Protein AF-A0A3A4JL86-F1 (afdb_monomer_lite)

Secondary structure (DSSP, 8-state):
-----PEEEEESTT-SSHHHHHHHHHHHHHHTTTS-EEEEEEE-SHHHHHHHHHHHHHH---TTEEEEEEE-HHHHH-HHHHHHHHHTTEEEEEE--SSSSS-S--S-B--TTS-TTTEEEE---TTSSS--EEEEE-----S---TT-SS-S-SPPPPHHHHHHHHHHHHHTT-SEEEEESS-GGG-TTHHHHHHHHHHTT-SEEEEEE-STT-SSHHHHHHHHHHT--EEEEE---SSHHHHHHHTTTSS-TTHHHHHHHHHHHTT-EEEEEEEE-TTTGGGHHHHHHHHHHHHHHHT--EEEEEEE---TT--HHHHHHHSPPHHHHHHHHHHHHHHHTTSSEEEE-SSSTTPPPGGGGGGGGGG-S---SS----TTEE--GGGTT-TTGGG---EEHHHHHHH-STT----SS-TT-

Sequence (422 aa):
MNSSNETIFINVESARSETELADRIRQALQDAGPSESHLRFDLFSSSGVARLIRALNALRPPSNVRLSALLAAELFADARIRRGLELVGVAELRELRSGGAKAAASCSTPVDGFPEDLISLHNWELGASGASEAVLRITYRCNARCPFCWVGNEKAEPAAETIDAALAALAGLQVKELSFSGGEPMLNPDLARWVARARELGIPRVILQTNGSLLASATRLRALRLAGLDMLLLAVHAAEAESGRRAFGGLLDGETPWNALDTALAEGLAVVANTVFYAENVSQLLPIAARLLETARRHGRDLYWNISSAAPMGATEQAYRSLAPRLEDLRRVLPEAIRLLHDSPVRIRGFESACGLPLCVLGDAIGLLEDLPSHPELGDDFFHPPVCDGCSMRSHCFGLRRRYAELFGADELRPYPENPRG

Foldseek 3Di:
DDPPQDEDEDELVPAPDLVSSLVVVVVQLVVNPPAQHEYEYEEEDPVSLVSVLVSLVVNVRDPSYAAAYEYEQVLVPDPVSVVSCVVSRHPHYHYPDPFRPVPVPPQADADPPADRLQKGFHDDDPDDQARAEMEGEQAQDALFDFLLDPLHNPDDGDDPVRLLVVLLVNLVRVYQEYEYHHHALVVPPCSLVSLLVNVVSPRNAYEYEHCQQVQLDLPVVVSSVVSPHQEYAYEQAALDQVLLCVRRVNRDGNCRSVSNVLSCLLVVHAYEHEYAAWASRLVRLQVVLVSVLVSCVVSVAAHEYEYFYRDNPPDDLVSCVRTGHDLLSLLVRVLNSLVSCQVTSYAYHHCQDPRHDFCQSNPLSSLRHPDFHQQDDQRPQADADPQQVQAPCPRRGNHDGPSCCVNPNDVSGDGHNDDSND

pLDDT: mean 84.17, std 15.88, range [27.88, 98.56]

Structure (mmCIF, N/CA/C/O backbone):
data_AF-A0A3A4JL86-F1
#
_entry.id   AF-A0A3A4JL86-F1
#
loop_
_atom_site.group_PDB
_atom_site.id
_atom_site.type_symbol
_atom_site.label_atom_id
_atom_site.label_alt_id
_atom_site.label_comp_id
_atom_site.label_asym_id
_atom_site.label_entity_id
_atom_site.label_seq_id
_atom_site.pdbx_PDB_ins_code
_atom_site.Cartn_x
_atom_site.Cartn_y
_atom_site.Cartn_z
_atom_site.occupancy
_atom_site.B_iso_or_equiv
_atom_site.auth_seq_id
_atom_site.auth_comp_id
_atom_site.auth_asym_id
_atom_site.auth_atom_id
_atom_site.pdbx_PDB_model_num
ATOM 1 N N . MET A 1 1 ? 25.979 7.061 -38.832 1.00 30.28 1 MET A N 1
ATOM 2 C CA . MET A 1 1 ? 26.091 7.709 -37.510 1.00 30.28 1 MET A CA 1
ATOM 3 C C . MET A 1 1 ? 24.844 8.560 -37.330 1.00 30.28 1 MET A C 1
ATOM 5 O O . MET A 1 1 ? 24.797 9.654 -37.869 1.00 30.28 1 MET A O 1
ATOM 9 N N . ASN A 1 2 ? 23.800 8.012 -36.704 1.00 27.88 2 ASN A N 1
ATOM 10 C CA . ASN A 1 2 ? 22.594 8.769 -36.362 1.00 27.88 2 ASN A CA 1
ATOM 11 C C . ASN A 1 2 ? 22.845 9.425 -35.004 1.00 27.88 2 ASN A C 1
ATOM 13 O O . ASN A 1 2 ? 22.830 8.734 -33.991 1.00 27.88 2 ASN A O 1
ATOM 17 N N . SER A 1 3 ? 23.118 10.728 -34.989 1.00 33.38 3 SER A N 1
ATOM 18 C CA . SER A 1 3 ? 23.018 11.537 -33.776 1.00 33.38 3 SER A CA 1
ATOM 19 C C . SER A 1 3 ? 21.535 11.654 -33.426 1.00 33.38 3 SER A C 1
ATOM 21 O O . SER A 1 3 ? 20.796 12.405 -34.060 1.00 33.38 3 SER A O 1
ATOM 23 N N . SER A 1 4 ? 21.065 10.845 -32.484 1.00 40.25 4 SER A N 1
ATOM 24 C CA . SER A 1 4 ? 19.745 11.011 -31.884 1.00 40.25 4 SER A CA 1
ATOM 25 C C . SER A 1 4 ? 19.703 12.357 -31.155 1.00 40.25 4 SER A C 1
ATOM 27 O O . SER A 1 4 ? 20.476 12.560 -30.225 1.00 40.25 4 SER A O 1
ATOM 29 N N . ASN A 1 5 ? 18.825 13.268 -31.591 1.00 52.12 5 ASN A N 1
ATOM 30 C CA . ASN A 1 5 ? 18.502 14.509 -30.880 1.00 52.12 5 ASN A CA 1
ATOM 31 C C . ASN A 1 5 ? 17.880 14.151 -29.522 1.00 52.12 5 ASN A C 1
ATOM 33 O O . ASN A 1 5 ? 16.680 13.891 -29.427 1.00 52.12 5 ASN A O 1
ATOM 37 N N . GLU A 1 6 ? 18.706 14.069 -28.485 1.00 59.53 6 GLU A N 1
ATOM 38 C CA . GLU A 1 6 ? 18.268 13.773 -27.127 1.00 59.53 6 GLU A CA 1
ATOM 39 C C . GLU A 1 6 ? 17.488 14.977 -26.578 1.00 59.53 6 GLU A C 1
ATOM 41 O O . GLU A 1 6 ? 17.977 16.108 -26.557 1.00 59.53 6 GLU A O 1
ATOM 46 N N . THR A 1 7 ? 16.222 14.752 -26.212 1.00 71.81 7 THR A N 1
ATOM 47 C CA . THR A 1 7 ? 15.375 15.786 -25.606 1.00 71.81 7 THR A CA 1
ATOM 48 C C . THR A 1 7 ? 15.562 15.748 -24.098 1.00 71.81 7 THR A C 1
ATOM 50 O O . THR A 1 7 ? 15.239 14.746 -23.464 1.00 71.81 7 THR A O 1
ATOM 53 N N . ILE A 1 8 ? 16.051 16.839 -23.516 1.00 76.00 8 ILE A N 1
ATOM 54 C CA . ILE A 1 8 ? 16.219 16.967 -22.070 1.00 76.00 8 ILE A CA 1
ATOM 55 C C . ILE A 1 8 ? 14.963 17.613 -21.490 1.00 76.00 8 ILE A C 1
ATOM 57 O O . ILE A 1 8 ? 14.569 18.725 -21.858 1.00 76.00 8 ILE A O 1
ATOM 61 N N . PHE A 1 9 ? 14.328 16.891 -20.574 1.00 76.69 9 PHE A N 1
ATOM 62 C CA . PHE A 1 9 ? 13.088 17.302 -19.930 1.00 76.69 9 PHE A CA 1
ATOM 63 C C . PHE A 1 9 ? 13.374 18.100 -18.662 1.00 76.69 9 PHE A C 1
ATOM 65 O O . PHE A 1 9 ? 14.108 17.653 -17.782 1.00 76.69 9 PHE A O 1
ATOM 72 N N . ILE A 1 10 ? 12.757 19.274 -18.547 1.00 75.69 10 ILE A N 1
ATOM 73 C CA . ILE A 1 10 ? 12.874 20.142 -17.377 1.00 75.69 10 ILE A CA 1
ATOM 74 C C . ILE A 1 10 ? 11.475 20.374 -16.811 1.00 75.69 10 ILE A C 1
ATOM 76 O O . ILE A 1 10 ? 10.679 21.146 -17.348 1.00 75.69 10 ILE A O 1
ATOM 80 N N . ASN A 1 11 ? 11.188 19.713 -15.689 1.00 74.31 11 ASN A N 1
ATOM 81 C CA . ASN A 1 11 ? 9.984 19.979 -14.912 1.00 74.31 11 ASN A CA 1
ATOM 82 C C . ASN A 1 11 ? 10.166 21.291 -14.135 1.00 74.31 11 ASN A C 1
ATOM 84 O O . ASN A 1 11 ? 10.880 21.337 -13.128 1.00 74.31 11 ASN A O 1
ATOM 88 N N . VAL A 1 12 ? 9.504 22.348 -14.607 1.00 73.88 12 VAL A N 1
ATOM 89 C CA . VAL A 1 12 ? 9.606 23.706 -14.057 1.00 73.88 12 VAL A CA 1
ATOM 90 C C . VAL A 1 12 ? 9.043 23.795 -12.639 1.00 73.88 12 VAL A C 1
ATOM 92 O O . VAL A 1 12 ? 9.560 24.554 -11.820 1.00 73.88 12 VAL A O 1
ATOM 95 N N . GLU A 1 13 ? 8.026 22.995 -12.322 1.00 73.31 13 GLU A N 1
ATOM 96 C CA . GLU A 1 13 ? 7.356 23.034 -11.018 1.00 73.31 13 GLU A CA 1
ATOM 97 C C . GLU A 1 13 ? 8.189 22.388 -9.909 1.00 73.31 13 GLU A C 1
ATOM 99 O O . GLU A 1 13 ? 8.092 22.769 -8.746 1.00 73.31 13 GLU A O 1
ATOM 104 N N . SER A 1 14 ? 9.088 21.473 -10.273 1.00 67.62 14 SER A N 1
ATOM 105 C CA . SER A 1 14 ? 9.978 20.803 -9.320 1.00 67.62 14 SER A CA 1
ATOM 106 C C . SER A 1 14 ? 11.138 21.675 -8.806 1.00 67.62 14 SER A C 1
ATOM 108 O O . SER A 1 14 ? 11.922 21.211 -7.973 1.00 67.62 14 SER A O 1
ATOM 110 N N . ALA A 1 15 ? 11.288 22.910 -9.301 1.00 68.12 15 ALA A N 1
ATOM 111 C CA . ALA A 1 15 ? 12.276 23.875 -8.820 1.00 68.12 15 ALA A CA 1
ATOM 112 C C . ALA A 1 15 ? 11.673 24.779 -7.726 1.00 68.12 15 ALA A C 1
ATOM 114 O O . ALA A 1 15 ? 10.654 25.444 -7.929 1.00 68.12 15 ALA A O 1
ATOM 115 N N . ARG A 1 16 ? 12.329 24.848 -6.560 1.00 70.69 16 ARG A N 1
ATOM 116 C CA . ARG A 1 16 ? 11.855 25.587 -5.372 1.00 70.69 16 ARG A CA 1
ATOM 117 C C . ARG A 1 16 ? 12.080 27.093 -5.489 1.00 70.69 16 ARG A C 1
ATOM 119 O O . ARG A 1 16 ? 11.470 27.870 -4.759 1.00 70.69 16 ARG A O 1
ATOM 126 N N . SER A 1 17 ? 12.949 27.520 -6.404 1.00 78.56 17 SER A N 1
ATOM 127 C CA . SER A 1 17 ? 13.246 28.928 -6.671 1.00 78.56 17 SER A CA 1
ATOM 128 C C . SER A 1 17 ? 13.600 29.172 -8.139 1.00 78.56 17 SER A C 1
ATOM 130 O O . SER A 1 17 ? 13.900 28.249 -8.894 1.00 78.56 17 SER A O 1
ATOM 132 N N . GLU A 1 18 ? 13.583 30.441 -8.545 1.00 77.62 18 GLU A N 1
ATOM 133 C CA . GLU A 1 18 ? 14.015 30.865 -9.881 1.00 77.62 18 GLU A CA 1
ATOM 134 C C . GLU A 1 18 ? 15.506 30.601 -10.125 1.00 77.62 18 GLU A C 1
ATOM 136 O O . GLU A 1 18 ? 15.880 30.160 -11.209 1.00 77.62 18 GLU A O 1
ATOM 141 N N . THR A 1 19 ? 16.342 30.799 -9.102 1.00 83.62 19 THR A N 1
ATOM 142 C CA . THR A 1 19 ? 17.778 30.499 -9.154 1.00 83.62 19 THR A CA 1
ATOM 143 C C . THR A 1 19 ? 18.017 29.015 -9.409 1.00 83.62 19 THR A C 1
ATOM 145 O O . THR A 1 19 ? 18.774 28.658 -10.305 1.00 83.62 19 THR A O 1
ATOM 148 N N . GLU A 1 20 ? 17.298 28.147 -8.693 1.00 83.38 20 GLU A N 1
ATOM 149 C CA . GLU A 1 20 ? 17.400 26.697 -8.874 1.00 83.38 20 GLU A CA 1
ATOM 150 C C . GLU A 1 20 ? 16.956 26.260 -10.277 1.00 83.38 20 GLU A C 1
ATOM 152 O O . GLU A 1 20 ? 17.606 25.424 -10.903 1.00 83.38 20 GLU A O 1
ATOM 157 N N . LEU A 1 21 ? 15.876 26.846 -10.806 1.00 86.12 21 LEU A N 1
ATOM 158 C CA . LEU A 1 21 ? 15.439 26.585 -12.178 1.00 86.12 21 LEU A CA 1
ATOM 159 C C . LEU A 1 21 ? 16.511 27.005 -13.193 1.00 86.12 21 LEU A C 1
ATOM 161 O O . LEU A 1 21 ? 16.797 26.261 -14.130 1.00 86.12 21 LEU A O 1
ATOM 165 N N . ALA A 1 22 ? 17.125 28.173 -12.998 1.00 88.81 22 ALA A N 1
ATOM 166 C CA . ALA A 1 22 ? 18.179 28.660 -13.876 1.00 88.81 22 ALA A CA 1
ATOM 167 C C . ALA A 1 22 ? 19.433 27.768 -13.831 1.00 88.81 22 ALA A C 1
ATOM 169 O O . ALA A 1 22 ? 20.036 27.501 -14.872 1.00 88.81 22 ALA A O 1
ATOM 170 N N . ASP A 1 23 ? 19.801 27.264 -12.654 1.00 87.44 23 ASP A N 1
ATOM 171 C CA . ASP A 1 23 ? 20.928 26.344 -12.492 1.00 87.44 23 ASP A CA 1
ATOM 172 C C . ASP A 1 23 ? 20.668 25.005 -13.189 1.00 87.44 23 ASP A C 1
ATOM 174 O O . ASP A 1 23 ? 21.540 24.511 -13.904 1.00 87.44 23 ASP A O 1
ATOM 178 N N . ARG A 1 24 ? 19.448 24.465 -13.085 1.00 87.50 24 ARG A N 1
ATOM 179 C CA . ARG A 1 24 ? 19.043 23.242 -13.800 1.00 87.50 24 ARG A CA 1
ATOM 180 C C . ARG A 1 24 ? 19.081 23.412 -15.315 1.00 87.50 24 ARG A C 1
ATOM 182 O O . ARG A 1 24 ? 19.576 22.532 -16.010 1.00 87.50 24 ARG A O 1
ATOM 189 N N . ILE A 1 25 ? 18.600 24.545 -15.830 1.00 88.31 25 ILE A N 1
ATOM 190 C CA . ILE A 1 25 ? 18.682 24.849 -17.266 1.00 88.31 25 ILE A CA 1
ATOM 191 C C . ILE A 1 25 ? 20.149 24.964 -17.693 1.00 88.31 25 ILE A C 1
ATOM 193 O O . ILE A 1 25 ? 20.524 24.429 -18.730 1.00 88.31 25 ILE A O 1
ATOM 197 N N . ARG A 1 26 ? 21.002 25.617 -16.894 1.00 88.00 26 ARG A N 1
ATOM 198 C CA . ARG A 1 26 ? 22.432 25.745 -17.199 1.00 88.00 26 ARG A CA 1
ATOM 199 C C . ARG A 1 26 ? 23.136 24.390 -17.221 1.00 88.00 26 ARG A C 1
ATOM 201 O O . ARG A 1 26 ? 23.930 24.157 -18.124 1.00 88.00 26 ARG A O 1
ATOM 208 N N . GLN A 1 27 ? 22.820 23.514 -16.271 1.00 84.81 27 GLN A N 1
ATOM 209 C CA . GLN A 1 27 ? 23.356 22.157 -16.235 1.00 84.81 27 GLN A CA 1
ATOM 210 C C . GLN A 1 27 ? 22.902 21.357 -17.461 1.00 84.81 27 GLN A C 1
ATOM 212 O O . GLN A 1 27 ? 23.737 20.812 -18.170 1.00 84.81 27 GLN A O 1
ATOM 217 N N . ALA A 1 28 ? 21.609 21.400 -17.798 1.00 82.38 28 ALA A N 1
ATOM 218 C CA . ALA A 1 28 ? 21.076 20.739 -18.990 1.00 82.38 28 ALA A CA 1
ATOM 219 C C . ALA A 1 28 ? 21.748 21.225 -20.288 1.00 82.38 28 ALA A C 1
ATOM 221 O O . ALA A 1 28 ? 22.032 20.431 -21.178 1.00 82.38 28 ALA A O 1
ATOM 222 N N . LEU A 1 29 ? 22.042 22.524 -20.388 1.00 81.62 29 LEU A N 1
ATOM 223 C CA . LEU A 1 29 ? 22.773 23.100 -21.520 1.00 81.62 29 LEU A CA 1
ATOM 224 C C . LEU A 1 29 ? 24.242 22.651 -21.582 1.00 81.62 29 LEU A C 1
ATOM 226 O O . LEU A 1 29 ? 24.807 22.588 -22.670 1.00 81.62 29 LEU A O 1
ATOM 230 N N . GLN A 1 30 ? 24.872 22.370 -20.439 1.00 81.25 30 GLN A N 1
ATOM 231 C CA . GLN A 1 30 ? 26.244 21.854 -20.377 1.00 81.25 30 GLN A CA 1
ATOM 232 C C . GLN A 1 30 ? 26.299 20.366 -20.734 1.00 81.25 30 GLN A C 1
ATOM 234 O O . GLN A 1 30 ? 27.178 19.956 -21.492 1.00 81.25 30 GLN A O 1
ATOM 239 N N . ASP A 1 31 ? 25.339 19.588 -20.235 1.00 70.31 31 ASP A N 1
ATOM 240 C CA . ASP A 1 31 ? 25.258 18.141 -20.439 1.00 70.31 31 ASP A CA 1
ATOM 241 C C . ASP A 1 31 ? 24.959 17.779 -21.903 1.00 70.31 31 ASP A C 1
ATOM 243 O O . ASP A 1 31 ? 25.446 16.769 -22.405 1.00 70.31 31 ASP A O 1
ATOM 247 N N . ALA A 1 32 ? 24.213 18.629 -22.616 1.00 65.50 32 ALA A N 1
ATOM 248 C CA . ALA A 1 32 ? 23.814 18.388 -24.003 1.00 65.50 32 ALA A CA 1
ATOM 249 C C . ALA A 1 32 ? 24.950 18.549 -25.044 1.00 65.50 32 ALA A C 1
ATOM 251 O O . ALA A 1 32 ? 24.813 18.130 -26.198 1.00 65.50 32 ALA A O 1
ATOM 252 N N . GLY A 1 33 ? 26.095 19.125 -24.652 1.00 61.16 33 GLY A N 1
ATOM 253 C CA . GLY A 1 33 ? 27.244 19.341 -25.538 1.00 61.16 33 GLY A CA 1
ATOM 254 C C . GLY A 1 33 ? 26.987 20.343 -26.689 1.00 61.16 33 GLY A C 1
ATOM 255 O O . GLY A 1 33 ? 25.979 21.043 -26.709 1.00 61.16 33 GLY A O 1
ATOM 256 N N . PRO A 1 34 ? 27.910 20.473 -27.666 1.00 59.25 34 PRO A N 1
ATOM 257 C CA . PRO A 1 34 ? 27.821 21.467 -28.749 1.00 59.25 34 PRO A CA 1
ATOM 258 C C . PRO A 1 34 ? 26.856 21.102 -29.902 1.00 59.25 34 PRO A C 1
ATOM 260 O O . PRO A 1 34 ? 26.706 21.884 -30.843 1.00 59.25 34 PRO A O 1
ATOM 263 N N . SER A 1 35 ? 26.226 19.925 -29.866 1.00 60.53 35 SER A N 1
ATOM 264 C CA . SER A 1 35 ? 25.235 19.442 -30.846 1.00 60.53 35 SER A CA 1
ATOM 265 C C . SER A 1 35 ? 23.850 20.094 -30.674 1.00 60.53 35 SER A C 1
ATOM 267 O O . SER A 1 35 ? 23.565 20.676 -29.628 1.00 60.53 35 SER A O 1
ATOM 269 N N . GLU A 1 36 ? 22.978 20.019 -31.698 1.00 60.31 36 GLU A N 1
ATOM 270 C CA . GLU A 1 36 ? 21.578 20.486 -31.597 1.00 60.31 36 GLU A CA 1
ATOM 271 C C . GLU A 1 36 ? 20.909 19.855 -30.367 1.00 60.31 36 GLU A C 1
ATOM 273 O O . GLU A 1 36 ? 20.664 18.652 -30.320 1.00 60.31 36 GLU A O 1
ATOM 278 N N . SER A 1 37 ? 20.635 20.682 -29.362 1.00 70.12 37 SER A N 1
ATOM 279 C CA . SER A 1 37 ? 20.070 20.254 -28.084 1.00 70.12 37 SER A CA 1
ATOM 280 C C . SER A 1 37 ? 18.604 20.650 -28.035 1.00 70.12 37 SER A C 1
ATOM 282 O O . SER A 1 37 ? 18.256 21.764 -28.433 1.00 70.12 37 SER A O 1
ATOM 284 N N . HIS A 1 38 ? 17.732 19.773 -27.544 1.00 84.06 38 HIS A N 1
ATOM 285 C CA . HIS A 1 38 ? 16.306 20.072 -27.419 1.00 84.06 38 HIS A CA 1
ATOM 286 C C . HIS A 1 38 ? 15.911 20.078 -25.945 1.00 84.06 38 HIS A C 1
ATOM 288 O O . HIS A 1 38 ? 15.937 19.043 -25.290 1.00 84.06 38 HIS A O 1
ATOM 294 N N . LEU A 1 39 ? 15.536 21.244 -25.416 1.00 86.44 39 LEU A N 1
ATOM 295 C CA . LEU A 1 39 ? 14.958 21.361 -24.080 1.00 86.44 39 LEU A CA 1
ATOM 296 C C . LEU A 1 39 ? 13.430 21.387 -24.173 1.00 86.44 39 LEU A C 1
ATOM 298 O O . LEU A 1 39 ? 12.849 22.192 -24.915 1.00 86.44 39 LEU A O 1
ATOM 302 N N . ARG A 1 40 ? 12.769 20.528 -23.395 1.00 89.31 40 ARG A N 1
ATOM 303 C CA . ARG A 1 40 ? 11.315 20.563 -23.209 1.00 89.31 40 ARG A CA 1
ATOM 304 C C . ARG A 1 40 ? 10.975 20.978 -21.785 1.00 89.31 40 ARG A C 1
ATOM 306 O O . ARG A 1 40 ? 11.444 20.361 -20.833 1.00 89.31 40 ARG A O 1
ATOM 313 N N . PHE A 1 41 ? 10.122 21.987 -21.659 1.00 86.56 41 PHE A N 1
ATOM 314 C CA . PHE A 1 41 ? 9.610 22.480 -20.387 1.00 86.56 41 PHE A CA 1
ATOM 315 C C . PHE A 1 41 ? 8.176 22.025 -20.164 1.00 86.56 41 PHE A C 1
ATOM 317 O O . PHE A 1 41 ? 7.306 22.282 -20.998 1.00 86.56 41 PHE A O 1
ATOM 324 N N . ASP A 1 42 ? 7.924 21.417 -19.015 1.00 80.75 42 ASP A N 1
ATOM 325 C CA . ASP A 1 42 ? 6.573 21.040 -18.614 1.00 80.75 42 ASP A CA 1
ATOM 326 C C . ASP A 1 42 ? 6.019 22.116 -17.669 1.00 80.75 42 ASP A C 1
ATOM 328 O O . ASP A 1 42 ? 6.648 22.452 -16.660 1.00 80.75 42 ASP A O 1
ATOM 332 N N . LEU A 1 43 ? 4.883 22.712 -18.049 1.00 75.62 43 LEU A N 1
ATOM 333 C CA . LEU A 1 43 ? 4.291 23.885 -17.405 1.00 75.62 43 LEU A CA 1
ATOM 334 C C . LEU A 1 43 ? 2.856 23.587 -16.967 1.00 75.62 43 LEU A C 1
ATOM 336 O O . LEU A 1 43 ? 1.972 23.369 -17.803 1.00 75.62 43 LEU A O 1
ATOM 340 N N . PHE A 1 44 ? 2.624 23.637 -15.655 1.00 73.38 44 PHE A N 1
ATOM 341 C CA . PHE A 1 44 ? 1.330 23.305 -15.049 1.00 73.38 44 PHE A CA 1
ATOM 342 C C . PHE A 1 44 ? 0.704 24.472 -14.289 1.00 73.38 44 PHE A C 1
ATOM 344 O O . PHE A 1 44 ? -0.498 24.462 -14.046 1.00 73.38 44 PHE A O 1
ATOM 351 N N . SER A 1 45 ? 1.478 25.519 -13.991 1.00 74.62 45 SER A N 1
ATOM 352 C CA . SER A 1 45 ? 0.986 26.728 -13.335 1.00 74.62 45 SER A CA 1
ATOM 353 C C . SER A 1 45 ? 1.457 28.021 -14.014 1.00 74.62 45 SER A C 1
ATOM 355 O O . SER A 1 45 ? 2.557 28.110 -14.565 1.00 74.62 45 SER A O 1
ATOM 357 N N . SER A 1 46 ? 0.658 29.086 -13.901 1.00 71.00 46 SER A N 1
ATOM 358 C CA . SER A 1 46 ? 1.030 30.435 -14.360 1.00 71.00 46 SER A CA 1
ATOM 359 C C . SER A 1 46 ? 2.280 30.980 -13.651 1.00 71.00 46 SER A C 1
ATOM 361 O O . SER A 1 46 ? 3.040 31.759 -14.232 1.00 71.00 46 SER A O 1
ATOM 363 N N . SER A 1 47 ? 2.524 30.568 -12.402 1.00 76.81 47 SER A N 1
ATOM 364 C CA . SER A 1 47 ? 3.735 30.930 -11.656 1.00 76.81 47 SER A CA 1
ATOM 365 C C . SER A 1 47 ? 4.970 30.199 -12.197 1.00 76.81 47 SER A C 1
ATOM 367 O O . SER A 1 47 ? 6.030 30.816 -12.324 1.00 76.81 47 SER A O 1
ATOM 369 N N . GLY A 1 48 ? 4.835 28.929 -12.592 1.00 78.06 48 GLY A N 1
ATOM 370 C CA . GLY A 1 48 ? 5.826 28.166 -13.351 1.00 78.06 48 GLY A CA 1
ATOM 371 C C . GLY A 1 48 ? 6.197 28.854 -14.663 1.00 78.06 48 GLY A C 1
ATOM 372 O O . GLY A 1 48 ? 7.375 29.126 -14.895 1.00 78.06 48 GLY A O 1
ATOM 373 N N . VAL A 1 49 ? 5.199 29.257 -15.460 1.00 84.31 49 VAL A N 1
ATOM 374 C CA . VAL A 1 49 ? 5.415 30.029 -16.701 1.00 84.31 49 VAL A CA 1
ATOM 375 C C . VAL A 1 49 ? 6.230 31.294 -16.427 1.00 84.31 49 VAL A C 1
ATOM 377 O O . VAL A 1 49 ? 7.231 31.552 -17.096 1.00 84.31 49 VAL A O 1
ATOM 380 N N . ALA A 1 50 ? 5.833 32.082 -15.426 1.00 82.56 50 ALA A N 1
ATOM 381 C CA . ALA A 1 50 ? 6.507 33.336 -15.107 1.00 82.56 50 ALA A CA 1
ATOM 382 C C . ALA A 1 50 ? 7.965 33.119 -14.661 1.00 82.56 50 ALA A C 1
ATOM 384 O O . ALA A 1 50 ? 8.843 33.892 -15.046 1.00 82.56 50 ALA A O 1
ATOM 385 N N . ARG A 1 51 ? 8.234 32.064 -13.879 1.00 89.12 51 ARG A N 1
ATOM 386 C CA . ARG A 1 51 ? 9.597 31.676 -13.477 1.00 89.12 51 ARG A CA 1
ATOM 387 C C . ARG A 1 51 ? 10.438 31.253 -14.675 1.00 89.12 51 ARG A C 1
ATOM 389 O O . ARG A 1 51 ? 11.558 31.735 -14.811 1.00 89.12 51 ARG A O 1
ATOM 396 N N . LEU A 1 52 ? 9.896 30.416 -15.559 1.00 91.69 52 LEU A N 1
ATOM 397 C CA . LEU A 1 52 ? 10.598 29.979 -16.765 1.00 91.69 52 LEU A CA 1
ATOM 398 C C . LEU A 1 52 ? 10.956 31.165 -17.666 1.00 91.69 52 LEU A C 1
ATOM 400 O O . LEU A 1 52 ? 12.100 31.281 -18.092 1.00 91.69 52 LEU A O 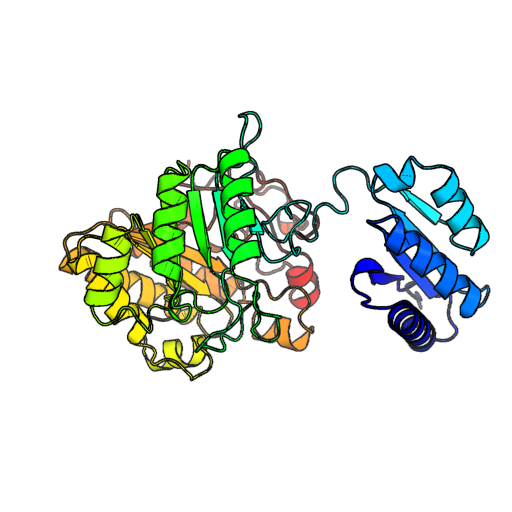1
ATOM 404 N N . ILE A 1 53 ? 10.009 32.075 -17.909 1.00 91.31 53 ILE A N 1
ATOM 405 C CA . ILE A 1 53 ? 10.241 33.281 -18.716 1.00 91.31 53 ILE A CA 1
ATOM 406 C C . ILE A 1 53 ? 11.391 34.111 -18.139 1.00 91.31 53 ILE A C 1
ATOM 408 O O . ILE A 1 53 ? 12.253 34.574 -18.888 1.00 91.31 53 ILE A O 1
ATOM 412 N N . ARG A 1 54 ? 11.440 34.306 -16.817 1.00 89.88 54 ARG A N 1
ATOM 413 C CA . ARG A 1 54 ? 12.533 35.062 -16.189 1.00 89.88 54 ARG A CA 1
ATOM 414 C C . ARG A 1 54 ? 13.867 34.319 -16.261 1.00 89.88 54 ARG A C 1
ATOM 416 O O . ARG A 1 54 ? 14.864 34.928 -16.644 1.00 89.88 54 ARG A O 1
ATOM 423 N N . ALA A 1 55 ? 13.870 33.009 -16.016 1.00 90.00 55 ALA A N 1
ATOM 424 C CA . ALA A 1 55 ? 15.067 32.178 -16.126 1.00 90.00 55 ALA A CA 1
ATOM 425 C C . ALA A 1 55 ? 15.647 32.178 -17.554 1.00 90.00 55 ALA A C 1
ATOM 427 O O . ALA A 1 55 ? 16.846 32.387 -17.730 1.00 90.00 55 ALA A O 1
ATOM 428 N N . LEU A 1 56 ? 14.812 32.023 -18.587 1.00 91.69 56 LEU A N 1
ATOM 429 C CA . LEU A 1 56 ? 15.249 32.050 -19.988 1.00 91.69 56 LEU A CA 1
ATOM 430 C C . LEU A 1 56 ? 15.765 33.431 -20.409 1.00 91.69 56 LEU A C 1
ATOM 432 O O . LEU A 1 56 ? 16.792 33.519 -21.082 1.00 91.69 56 LEU A O 1
ATOM 436 N N . ASN A 1 57 ? 15.120 34.512 -19.962 1.00 90.62 57 ASN A N 1
ATOM 437 C CA . ASN A 1 57 ? 15.601 35.875 -20.208 1.00 90.62 57 ASN A CA 1
ATOM 438 C C . ASN A 1 57 ? 16.966 36.151 -19.562 1.00 90.62 57 ASN A C 1
ATOM 440 O O . ASN A 1 57 ? 17.785 36.871 -20.142 1.00 90.62 57 ASN A O 1
ATOM 444 N N . ALA A 1 58 ? 17.200 35.596 -18.371 1.00 87.06 58 ALA A N 1
ATOM 445 C CA . ALA A 1 58 ? 18.465 35.729 -17.659 1.00 87.06 58 ALA A CA 1
ATOM 446 C C . ALA A 1 58 ? 19.580 34.897 -18.310 1.00 87.06 58 ALA A C 1
ATOM 448 O O . ALA A 1 58 ? 20.701 35.380 -18.458 1.00 87.06 58 ALA A O 1
ATOM 449 N N . LEU A 1 59 ? 19.276 33.661 -18.713 1.00 88.31 59 LEU A N 1
ATOM 450 C CA . LEU A 1 59 ? 20.261 32.720 -19.249 1.00 88.31 59 LEU A CA 1
ATOM 451 C C . LEU A 1 59 ? 20.598 32.949 -20.721 1.00 88.31 59 LEU A C 1
ATOM 453 O O . LEU A 1 59 ? 21.732 32.693 -21.110 1.00 88.31 59 LEU A O 1
ATOM 457 N N . ARG A 1 60 ? 19.626 33.404 -21.522 1.00 87.94 60 ARG A N 1
ATOM 458 C CA . ARG A 1 60 ? 19.726 33.566 -22.983 1.00 87.94 60 ARG A CA 1
ATOM 459 C C . ARG A 1 60 ? 20.362 32.343 -23.665 1.00 87.94 60 ARG A C 1
ATOM 461 O O . ARG A 1 60 ? 21.504 32.431 -24.120 1.00 87.94 60 ARG A O 1
ATOM 468 N N . PRO A 1 61 ? 19.646 31.202 -23.726 1.00 84.31 61 PRO A N 1
ATOM 469 C CA . PRO A 1 61 ? 20.165 29.990 -24.350 1.00 84.31 61 PRO A CA 1
ATOM 470 C C . PRO A 1 61 ? 20.667 30.250 -25.779 1.00 84.31 61 PRO A C 1
ATOM 472 O O . PRO A 1 61 ? 20.072 31.060 -26.498 1.00 84.31 61 PRO A O 1
ATOM 475 N N . PRO A 1 62 ? 21.756 29.591 -26.207 1.00 83.19 62 PRO A N 1
ATOM 476 C CA . PRO A 1 62 ? 22.308 29.808 -27.534 1.00 83.19 62 PRO A CA 1
ATOM 477 C C . PRO A 1 62 ? 21.346 29.310 -28.624 1.00 83.19 62 PRO A C 1
ATOM 479 O O . PRO A 1 62 ? 20.579 28.371 -28.434 1.00 83.19 62 PRO A O 1
ATOM 482 N N . SER A 1 63 ? 21.385 29.952 -29.793 1.00 80.94 63 SER A N 1
ATOM 483 C CA . SER A 1 63 ? 20.402 29.767 -30.878 1.00 80.94 63 SER A CA 1
ATOM 484 C C . SER A 1 63 ? 20.340 28.358 -31.486 1.00 80.94 63 SER A C 1
ATOM 486 O O . SER A 1 63 ? 19.400 28.046 -32.207 1.00 80.94 63 SER A O 1
ATOM 488 N N . ASN A 1 64 ? 21.343 27.517 -31.227 1.00 81.00 64 ASN A N 1
ATOM 489 C CA . ASN A 1 64 ? 21.380 26.110 -31.636 1.00 81.00 64 ASN A CA 1
ATOM 490 C C . ASN A 1 64 ? 20.593 25.184 -30.687 1.00 81.00 64 ASN A C 1
ATOM 492 O O . ASN A 1 64 ? 20.523 23.981 -30.936 1.00 81.00 64 ASN A O 1
ATOM 496 N N . VAL A 1 65 ? 20.012 25.723 -29.610 1.00 84.31 65 VAL A N 1
ATOM 497 C CA . VAL A 1 65 ? 19.168 24.988 -28.665 1.00 84.31 65 VAL A CA 1
ATOM 498 C C . VAL A 1 65 ? 17.705 25.203 -29.030 1.00 84.31 65 VAL A C 1
ATOM 500 O O . VAL A 1 65 ? 17.203 26.327 -29.009 1.00 84.31 65 VAL A O 1
ATOM 503 N N . ARG A 1 66 ? 16.993 24.118 -29.333 1.00 89.00 66 ARG A N 1
ATOM 504 C CA . ARG A 1 66 ? 15.544 24.159 -29.544 1.00 89.00 66 ARG A CA 1
ATOM 505 C C . ARG A 1 66 ? 14.834 24.132 -28.202 1.00 89.00 66 ARG A C 1
ATOM 507 O O . ARG A 1 66 ? 15.097 23.264 -27.373 1.00 89.00 66 ARG A O 1
ATOM 514 N N . LEU A 1 67 ? 13.912 25.067 -28.004 1.00 91.06 67 LEU A N 1
ATOM 515 C CA . LEU A 1 67 ? 13.096 25.159 -26.800 1.00 91.06 67 LEU A CA 1
ATOM 516 C C . LEU A 1 67 ? 11.643 24.839 -27.147 1.00 91.06 67 LEU A C 1
ATOM 518 O O . LEU A 1 67 ? 11.070 25.404 -28.081 1.00 91.06 67 LEU A O 1
ATOM 522 N N . SER A 1 68 ? 11.039 23.954 -26.366 1.00 90.69 68 SER A N 1
ATOM 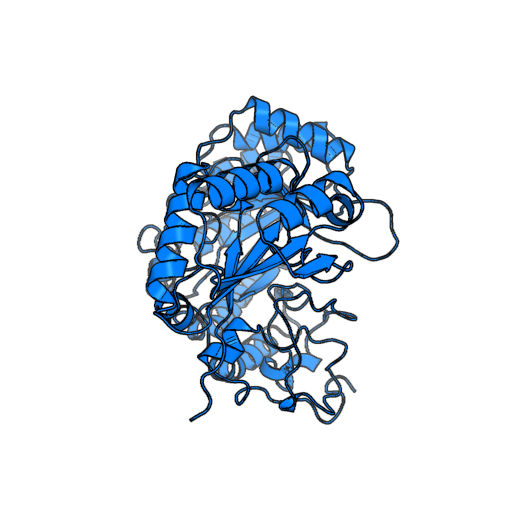523 C CA . SER A 1 68 ? 9.628 23.590 -26.488 1.00 90.69 68 SER A CA 1
ATOM 524 C C . SER A 1 68 ? 8.954 23.587 -25.125 1.00 90.69 68 SER A C 1
ATOM 526 O O . SER A 1 68 ? 9.616 23.359 -24.113 1.00 90.69 68 SER A O 1
ATOM 528 N N . ALA A 1 69 ? 7.648 23.831 -25.089 1.00 85.94 69 ALA A N 1
ATOM 529 C CA . ALA A 1 69 ? 6.865 23.737 -23.870 1.00 85.94 69 ALA A CA 1
ATOM 530 C C . ALA A 1 69 ? 5.594 22.916 -24.070 1.00 85.94 69 ALA A C 1
ATOM 532 O O . ALA A 1 69 ? 4.888 23.039 -25.075 1.00 85.94 69 ALA A O 1
ATOM 533 N N . LEU A 1 70 ? 5.305 22.100 -23.064 1.00 82.62 70 LEU A N 1
ATOM 534 C CA . LEU A 1 70 ? 4.067 21.361 -22.916 1.00 82.62 70 LEU A CA 1
ATOM 535 C C . LEU A 1 70 ? 3.236 22.047 -21.824 1.00 82.62 70 LEU A C 1
ATOM 537 O O . LEU A 1 70 ? 3.687 22.163 -20.685 1.00 82.62 70 LEU A O 1
ATOM 541 N N . LEU A 1 71 ? 2.053 22.547 -22.185 1.00 76.44 71 LEU A N 1
ATOM 542 C CA . LEU A 1 71 ? 1.233 23.397 -21.317 1.00 76.44 71 LEU A CA 1
ATOM 543 C C . LEU A 1 71 ? -0.065 22.713 -20.921 1.00 76.44 71 LEU A C 1
ATOM 545 O O . LEU A 1 71 ? -0.800 22.271 -21.804 1.00 76.44 71 LEU A O 1
ATOM 549 N N . ALA A 1 72 ? -0.406 22.742 -19.631 1.00 70.50 72 ALA A N 1
ATOM 550 C CA . ALA A 1 72 ? -1.759 22.426 -19.171 1.00 70.50 72 ALA A CA 1
ATOM 551 C C . ALA A 1 72 ? -2.825 23.183 -19.990 1.00 70.50 72 ALA A C 1
ATOM 553 O O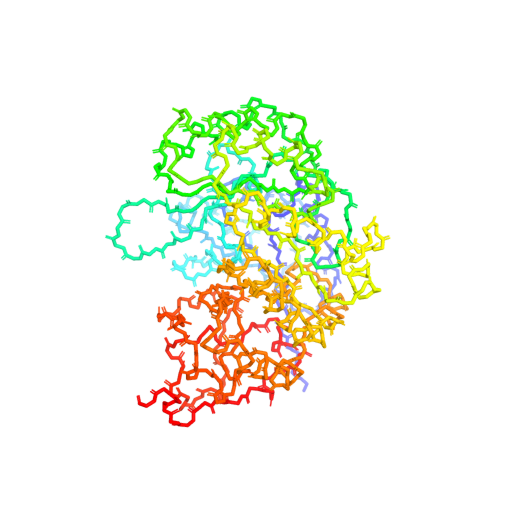 . ALA A 1 72 ? -2.599 24.326 -20.394 1.00 70.50 72 ALA A O 1
ATOM 554 N N . ALA A 1 73 ? -3.987 22.560 -20.219 1.00 73.31 73 ALA A N 1
ATOM 555 C CA . ALA A 1 73 ? -5.030 23.080 -21.112 1.00 73.31 73 ALA A CA 1
ATOM 556 C C . ALA A 1 73 ? -5.429 24.538 -20.804 1.00 73.31 73 ALA A C 1
ATOM 558 O O . ALA A 1 73 ? -5.562 25.354 -21.714 1.00 73.31 73 ALA A O 1
ATOM 559 N N . GLU A 1 74 ? -5.528 24.898 -19.521 1.00 71.88 74 GLU A N 1
ATOM 560 C CA . GLU A 1 74 ? -5.856 26.260 -19.076 1.00 71.88 74 GLU A CA 1
ATOM 561 C C . GLU A 1 74 ? -4.772 27.285 -19.448 1.00 71.88 74 GLU A C 1
ATOM 563 O O . GLU A 1 74 ? -5.076 28.387 -19.905 1.00 71.88 74 GLU A O 1
ATOM 568 N N . LEU A 1 75 ? -3.496 26.907 -19.320 1.00 76.94 75 LEU A N 1
ATOM 569 C CA . LEU A 1 75 ? -2.363 27.751 -19.708 1.00 76.94 75 LEU A CA 1
ATOM 570 C C . LEU A 1 75 ? -2.235 27.851 -21.228 1.00 76.94 75 LEU A C 1
ATOM 572 O O . LEU A 1 75 ? -1.892 28.909 -21.754 1.00 76.94 75 LEU A O 1
ATOM 576 N N . PHE A 1 76 ? -2.518 26.755 -21.938 1.00 83.44 76 PHE A N 1
ATOM 577 C CA . PHE A 1 76 ? -2.520 26.731 -23.396 1.00 83.44 76 PHE A CA 1
ATOM 578 C C . PHE A 1 76 ? -3.633 27.618 -23.971 1.00 83.44 76 PHE A C 1
ATOM 580 O O . PHE A 1 76 ? -3.419 28.316 -24.965 1.00 83.44 76 PHE A O 1
ATOM 587 N N . ALA A 1 77 ? -4.801 27.663 -23.328 1.00 76.19 77 ALA A N 1
ATOM 588 C CA . ALA A 1 77 ? -5.896 28.543 -23.720 1.00 76.19 77 ALA A CA 1
ATOM 589 C C . ALA A 1 77 ? -5.560 30.042 -23.538 1.00 76.19 77 ALA A C 1
ATOM 591 O O . ALA A 1 77 ? -6.045 30.871 -24.315 1.00 76.19 77 ALA A O 1
ATOM 592 N N . ASP A 1 78 ? -4.686 30.415 -22.591 1.00 81.31 78 ASP A N 1
ATOM 593 C CA . ASP A 1 78 ? -4.297 31.814 -22.355 1.00 81.31 78 ASP A CA 1
ATOM 594 C C . ASP A 1 78 ? -3.301 32.330 -23.417 1.00 81.31 78 ASP A C 1
ATOM 596 O O . ASP A 1 78 ? -2.108 32.011 -23.444 1.00 81.31 78 ASP A O 1
ATOM 600 N N . ALA A 1 79 ? -3.789 33.203 -24.303 1.00 81.88 79 ALA A N 1
ATOM 601 C CA . ALA A 1 79 ? -2.994 33.806 -25.373 1.00 81.88 79 ALA A CA 1
ATOM 602 C C . ALA A 1 79 ? -1.813 34.662 -24.870 1.00 81.88 79 ALA A C 1
ATOM 604 O O . ALA A 1 79 ? -0.819 34.810 -25.582 1.00 81.88 79 ALA A O 1
ATOM 605 N N . ARG A 1 80 ? -1.890 35.225 -23.655 1.00 84.50 80 ARG A N 1
ATOM 606 C CA . ARG A 1 80 ? -0.802 36.027 -23.070 1.00 84.50 80 ARG A CA 1
ATOM 607 C C . ARG A 1 80 ? 0.358 35.135 -22.647 1.00 84.50 80 ARG A C 1
ATOM 609 O O . ARG A 1 80 ? 1.507 35.508 -22.862 1.00 84.50 80 ARG A O 1
ATOM 616 N N . ILE A 1 81 ? 0.053 33.960 -22.094 1.00 87.12 81 ILE A N 1
ATOM 617 C CA . ILE A 1 81 ? 1.047 32.955 -21.699 1.00 87.12 81 ILE A CA 1
ATOM 618 C C . ILE A 1 81 ? 1.792 32.435 -22.925 1.00 87.12 81 ILE A C 1
ATOM 620 O O . ILE A 1 81 ? 3.022 32.479 -22.952 1.00 87.12 81 ILE A O 1
ATOM 624 N N . ARG A 1 82 ? 1.059 32.024 -23.967 1.00 88.56 82 ARG A N 1
ATOM 625 C CA . ARG A 1 82 ? 1.666 31.536 -25.215 1.00 88.56 82 ARG A CA 1
ATOM 626 C C . ARG A 1 82 ? 2.583 32.579 -25.847 1.00 88.56 82 ARG A C 1
ATOM 628 O O . ARG A 1 82 ? 3.752 32.300 -26.092 1.00 88.56 82 ARG A O 1
ATOM 635 N N . ARG A 1 83 ? 2.096 33.817 -25.978 1.00 86.62 83 ARG A N 1
ATOM 636 C CA . ARG A 1 83 ? 2.897 34.933 -26.493 1.00 86.62 83 ARG A CA 1
ATOM 637 C C . ARG A 1 83 ? 4.137 35.208 -25.636 1.00 86.62 83 ARG A C 1
ATOM 639 O O . ARG A 1 83 ? 5.192 35.522 -26.174 1.00 86.62 83 ARG A O 1
ATOM 646 N N . GLY A 1 84 ? 4.027 35.109 -24.311 1.00 89.25 84 GLY A N 1
ATOM 647 C CA . GLY A 1 84 ? 5.155 35.301 -23.397 1.00 89.25 84 GLY A CA 1
ATOM 648 C C . GLY A 1 84 ? 6.264 34.263 -23.586 1.00 89.25 84 GLY A C 1
ATOM 649 O O . GLY A 1 84 ? 7.438 34.622 -23.561 1.00 89.25 84 GLY A O 1
ATOM 650 N N . LEU A 1 85 ? 5.895 33.001 -23.815 1.00 91.56 85 LEU A N 1
ATOM 651 C CA . LEU A 1 85 ? 6.836 31.904 -24.058 1.00 91.56 85 LEU A CA 1
ATOM 652 C C . LEU A 1 85 ? 7.511 32.007 -25.433 1.00 91.56 85 LEU A C 1
ATOM 654 O O . LEU A 1 85 ? 8.725 31.834 -25.535 1.00 91.56 85 LEU A O 1
ATOM 658 N N . GLU A 1 86 ? 6.756 32.371 -26.470 1.00 89.94 86 GLU A N 1
ATOM 659 C CA . GLU A 1 86 ? 7.302 32.624 -27.811 1.00 89.94 86 GLU A CA 1
ATOM 660 C C . GLU A 1 86 ? 8.347 33.752 -27.793 1.00 89.94 86 GLU A C 1
ATOM 662 O O . GLU A 1 86 ? 9.409 33.632 -28.405 1.00 89.94 86 GLU A O 1
ATOM 667 N N . LEU A 1 87 ? 8.095 34.828 -27.034 1.00 90.00 87 LEU A N 1
ATOM 668 C CA . LEU A 1 87 ? 9.018 35.965 -26.905 1.00 90.00 87 LEU A CA 1
ATOM 669 C C . LEU A 1 87 ? 10.359 35.604 -26.252 1.00 90.00 87 LEU A C 1
ATOM 671 O O . LEU A 1 87 ? 11.348 36.292 -26.500 1.00 90.00 87 LEU A O 1
ATOM 675 N N . VAL A 1 88 ? 10.409 34.545 -25.438 1.00 90.44 88 VAL A N 1
ATOM 676 C CA . VAL A 1 88 ? 11.652 34.043 -24.823 1.00 90.44 88 VAL A CA 1
ATOM 677 C C . VAL A 1 88 ? 12.263 32.862 -25.582 1.00 90.44 88 VAL A C 1
ATOM 679 O O . VAL A 1 88 ? 13.146 32.183 -25.062 1.00 90.44 88 VAL A O 1
ATOM 682 N N . GLY A 1 89 ? 11.822 32.627 -26.821 1.00 87.19 89 GLY A N 1
ATOM 683 C CA . GLY A 1 89 ? 12.425 31.653 -27.730 1.00 87.19 89 GLY A CA 1
ATOM 684 C C . GLY A 1 89 ? 11.862 30.235 -27.635 1.00 87.19 89 GLY A C 1
ATOM 685 O O . GLY A 1 89 ? 12.427 29.332 -28.248 1.00 87.19 89 GLY A O 1
ATOM 686 N N . VAL A 1 90 ? 10.760 30.011 -26.908 1.00 90.62 90 VAL A N 1
ATOM 687 C CA . VAL A 1 90 ? 10.055 28.719 -26.915 1.00 90.62 90 VAL A CA 1
ATOM 688 C C . VAL A 1 90 ? 9.227 28.614 -28.195 1.00 90.62 90 VAL A C 1
ATOM 690 O O . VAL A 1 90 ? 8.139 29.175 -28.291 1.00 90.62 90 VAL A O 1
ATOM 693 N N . ALA A 1 91 ? 9.768 27.917 -29.192 1.00 82.25 91 ALA A N 1
ATOM 694 C CA . ALA A 1 91 ? 9.227 27.892 -30.551 1.00 82.25 91 ALA A CA 1
ATOM 695 C C . ALA A 1 91 ? 8.133 26.832 -30.763 1.00 82.25 91 ALA A C 1
ATOM 697 O O . ALA A 1 91 ? 7.285 26.986 -31.638 1.00 82.25 91 ALA A O 1
ATOM 698 N N . GLU A 1 92 ? 8.136 25.758 -29.969 1.00 88.69 92 GLU A N 1
ATOM 699 C CA . GLU A 1 92 ? 7.122 24.703 -30.042 1.00 88.69 92 GLU A CA 1
ATOM 700 C C . GLU A 1 92 ? 6.272 24.683 -28.772 1.00 88.69 92 GLU A C 1
ATOM 702 O O . GLU A 1 92 ? 6.722 24.227 -27.722 1.00 88.69 92 GLU A O 1
ATOM 707 N N . LEU A 1 93 ? 5.025 25.143 -28.877 1.00 87.06 93 LEU A N 1
ATOM 708 C CA . LEU A 1 93 ? 4.037 25.063 -27.803 1.00 87.06 93 LEU A CA 1
ATOM 709 C C . LEU A 1 93 ? 3.043 23.950 -28.116 1.00 87.06 93 LEU A C 1
ATOM 711 O O . LEU A 1 93 ? 2.386 23.967 -29.159 1.00 87.06 93 LEU A O 1
ATOM 715 N N . ARG A 1 94 ? 2.908 22.988 -27.208 1.00 81.75 94 ARG A N 1
ATOM 716 C CA . ARG A 1 94 ? 1.917 21.919 -27.328 1.00 81.75 94 ARG A CA 1
ATOM 717 C C . ARG A 1 94 ? 0.934 22.003 -26.181 1.00 81.75 94 ARG A C 1
ATOM 719 O O . ARG A 1 94 ? 1.322 22.144 -25.022 1.00 81.75 94 ARG A O 1
ATOM 726 N N . GLU A 1 95 ? -0.341 21.898 -26.529 1.00 73.00 95 GLU A N 1
ATOM 727 C CA . GLU A 1 95 ? -1.373 21.664 -25.538 1.00 73.00 95 GLU A CA 1
ATOM 728 C C . GLU A 1 95 ? -1.182 20.275 -24.969 1.00 73.00 95 GLU A C 1
ATOM 730 O O . GLU A 1 95 ? -1.059 19.279 -25.693 1.00 73.00 95 GLU A O 1
ATOM 735 N N . LEU A 1 96 ? -1.245 20.222 -23.658 1.00 60.28 96 LEU A N 1
ATOM 736 C CA . LEU A 1 96 ? -1.533 19.016 -22.947 1.00 60.28 96 LEU A CA 1
ATOM 737 C C . LEU A 1 96 ? -2.979 18.590 -23.203 1.00 60.28 96 LEU A C 1
ATO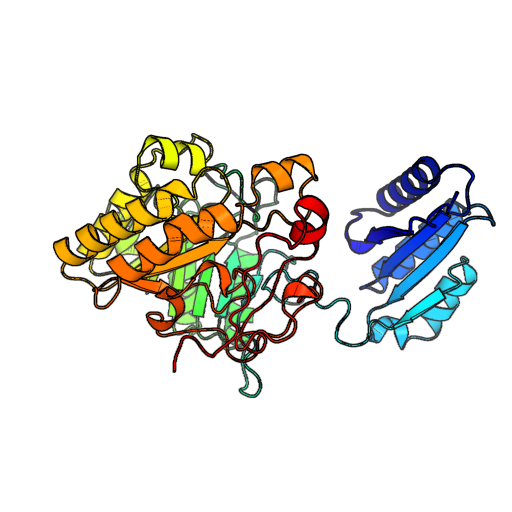M 739 O O . LEU A 1 96 ? -3.877 18.870 -22.409 1.00 60.28 96 LEU A O 1
ATOM 743 N N . ARG A 1 97 ? -3.216 17.907 -24.327 1.00 46.62 97 ARG A N 1
ATOM 744 C CA . ARG A 1 97 ? -4.488 17.208 -24.548 1.00 46.62 97 ARG A CA 1
ATOM 745 C C . ARG A 1 97 ? -4.713 16.297 -23.349 1.00 46.62 97 ARG A C 1
ATOM 747 O O . ARG A 1 97 ? -3.742 15.710 -22.883 1.00 46.62 97 ARG A O 1
ATOM 754 N N . SER A 1 98 ? -5.943 16.246 -22.837 1.00 39.56 98 SER A N 1
ATOM 755 C CA . SER A 1 98 ? -6.390 15.599 -21.589 1.00 39.56 98 SER A CA 1
ATOM 756 C C . SER A 1 98 ? -6.080 14.091 -21.501 1.00 39.56 98 SER A C 1
ATOM 758 O O . SER A 1 98 ? -6.968 13.253 -21.437 1.00 39.56 98 SER A O 1
ATOM 760 N N . GLY A 1 99 ? -4.793 13.775 -21.512 1.00 37.16 99 GLY A N 1
ATOM 761 C CA . GLY A 1 99 ? -4.169 12.469 -21.673 1.00 37.16 99 GLY A CA 1
ATOM 762 C C . GLY A 1 99 ? -2.653 12.605 -21.884 1.00 37.16 99 GLY A C 1
ATOM 763 O O . GLY A 1 99 ? -2.098 11.842 -22.658 1.00 37.16 99 GLY A O 1
ATOM 764 N N . GLY A 1 100 ? -2.006 13.628 -21.298 1.00 28.28 100 GLY A N 1
ATOM 765 C CA . GLY A 1 100 ? -0.555 13.832 -21.451 1.00 28.28 100 GLY A CA 1
ATOM 766 C C . GLY A 1 100 ? 0.189 14.565 -20.321 1.00 28.28 100 GLY A C 1
ATOM 767 O O . GLY A 1 100 ? 1.403 14.714 -20.408 1.00 28.28 100 GLY A O 1
ATOM 768 N N . ALA A 1 101 ? -0.504 15.096 -19.303 1.00 28.00 101 ALA A N 1
ATOM 769 C CA . ALA A 1 101 ? 0.057 15.387 -17.967 1.00 28.00 101 ALA A CA 1
ATOM 770 C C . ALA A 1 101 ? -1.070 15.581 -16.945 1.00 28.00 101 ALA A C 1
ATOM 772 O O . ALA A 1 101 ? -1.156 16.555 -16.199 1.00 28.00 101 ALA A O 1
ATOM 773 N N . LYS A 1 102 ? -1.953 14.584 -16.934 1.00 30.36 102 LYS A N 1
ATOM 774 C CA . LYS A 1 102 ? -2.543 14.095 -15.687 1.00 30.36 102 LYS A CA 1
ATOM 775 C C . LYS A 1 102 ? -1.899 12.773 -15.247 1.00 30.36 102 LYS A C 1
ATOM 777 O O . LYS A 1 102 ? -2.428 12.106 -14.372 1.00 30.36 102 LYS A O 1
ATOM 782 N N . ALA A 1 103 ? -0.752 12.404 -15.821 1.00 29.30 103 ALA A N 1
ATOM 783 C CA . ALA A 1 103 ? -0.012 11.218 -15.418 1.00 29.30 103 ALA A CA 1
ATOM 784 C C . ALA A 1 103 ? 1.497 11.500 -15.318 1.00 29.30 103 ALA A C 1
ATOM 786 O O . ALA A 1 103 ? 2.319 10.920 -16.008 1.00 29.30 103 ALA A O 1
ATOM 787 N N . ALA A 1 104 ? 1.867 12.350 -14.361 1.00 30.23 104 ALA A N 1
ATOM 788 C CA . ALA A 1 104 ? 2.687 11.784 -13.299 1.00 30.23 104 ALA A CA 1
ATOM 789 C C . ALA A 1 104 ? 1.684 11.103 -12.368 1.00 30.23 104 ALA A C 1
ATOM 791 O O . ALA A 1 104 ? 1.075 11.759 -11.523 1.00 30.23 104 ALA A O 1
ATOM 792 N N . ALA A 1 105 ? 1.397 9.826 -12.620 1.00 30.61 105 ALA A N 1
ATOM 793 C CA . ALA A 1 105 ? 0.415 9.082 -11.854 1.00 30.61 105 ALA A CA 1
ATOM 794 C C . ALA A 1 105 ? 1.003 8.761 -10.470 1.00 30.61 105 ALA A C 1
ATOM 796 O O . ALA A 1 105 ? 1.314 7.617 -10.150 1.00 30.61 105 ALA A O 1
ATOM 797 N N . SER A 1 106 ? 1.116 9.769 -9.594 1.00 36.38 106 SER A N 1
ATOM 798 C CA . SER A 1 106 ? 0.742 9.490 -8.213 1.00 36.38 106 SER A CA 1
ATOM 799 C C . SER A 1 106 ? -0.728 9.113 -8.277 1.00 36.38 106 SER A C 1
ATOM 801 O O . SER A 1 106 ? -1.501 9.822 -8.922 1.00 36.38 106 SER A O 1
ATOM 803 N N . CYS A 1 107 ? -1.120 8.015 -7.645 1.00 39.59 107 CYS A N 1
ATOM 804 C CA . CYS A 1 107 ? -2.504 7.550 -7.568 1.00 39.59 107 CYS A CA 1
ATOM 805 C C . CYS A 1 107 ? -3.466 8.557 -6.895 1.00 39.59 107 CYS A C 1
ATOM 807 O O . CYS A 1 107 ? -4.506 8.146 -6.406 1.00 39.59 107 CYS A O 1
ATOM 809 N N . SER A 1 108 ? -3.113 9.838 -6.801 1.00 48.06 108 SER A N 1
ATOM 810 C CA . SER A 1 108 ? -3.704 10.852 -5.959 1.00 48.06 108 SER A CA 1
ATOM 811 C C . SER A 1 108 ? -3.906 12.175 -6.683 1.00 48.06 108 SER A C 1
ATOM 813 O O . SER A 1 108 ? -2.951 12.743 -7.208 1.00 48.06 108 SER A O 1
ATOM 815 N N . THR A 1 109 ? -5.128 12.698 -6.636 1.00 50.50 109 THR A N 1
ATOM 816 C CA . THR A 1 109 ? -5.414 14.090 -7.014 1.00 50.50 109 THR A CA 1
ATOM 817 C C . THR A 1 109 ? -5.115 15.003 -5.817 1.00 50.50 109 THR A C 1
ATOM 819 O O . THR A 1 109 ? -5.670 14.742 -4.743 1.00 50.50 109 THR A O 1
ATOM 822 N N . PRO A 1 110 ? -4.267 16.043 -5.959 1.00 58.41 110 PRO A N 1
ATOM 823 C CA . PRO A 1 110 ? -4.084 17.062 -4.926 1.00 58.41 110 PRO A CA 1
ATOM 824 C C . PRO A 1 110 ? -5.403 17.775 -4.613 1.00 58.41 110 PRO A C 1
ATOM 826 O O . PRO A 1 110 ? -6.271 17.900 -5.477 1.00 58.41 110 PRO A O 1
ATOM 829 N N . VAL A 1 111 ? -5.550 18.265 -3.384 1.00 65.56 111 VAL A N 1
ATOM 830 C CA . VAL A 1 111 ? -6.705 19.079 -2.983 1.00 65.56 111 VAL A CA 1
ATOM 831 C C . VAL A 1 111 ? -6.253 20.525 -2.843 1.00 65.56 111 VAL A C 1
ATOM 833 O O . VAL A 1 111 ? -5.329 20.812 -2.079 1.00 65.56 111 VAL A O 1
ATOM 836 N N . ASP A 1 112 ? -6.909 21.427 -3.573 1.00 68.94 112 ASP A N 1
ATOM 837 C CA . ASP A 1 112 ? -6.591 22.855 -3.565 1.00 68.94 112 ASP A CA 1
ATOM 838 C C . ASP A 1 112 ? -6.569 23.424 -2.139 1.00 68.94 112 ASP A C 1
ATOM 840 O O . ASP A 1 112 ? -7.444 23.149 -1.317 1.00 68.94 112 ASP A O 1
ATOM 844 N N . GLY A 1 113 ? -5.557 24.244 -1.849 1.00 75.12 113 GLY A N 1
ATOM 845 C CA . GLY A 1 113 ? -5.369 24.859 -0.532 1.00 75.12 113 GLY A CA 1
ATOM 846 C C . GLY A 1 113 ? -4.596 24.006 0.480 1.00 75.12 113 GLY A C 1
ATOM 847 O O . GLY A 1 113 ? -4.348 24.483 1.586 1.00 75.12 113 GLY A O 1
ATOM 848 N N . PHE A 1 114 ? -4.161 22.798 0.108 1.00 80.12 114 PHE A N 1
ATOM 849 C CA . PHE A 1 114 ? -3.314 21.935 0.935 1.00 80.12 114 PHE A CA 1
ATOM 850 C C . PHE A 1 114 ? -1.975 21.620 0.249 1.00 80.12 114 PHE A C 1
ATOM 852 O O . PHE A 1 114 ? -1.886 21.680 -0.978 1.00 80.12 114 PHE A O 1
ATOM 859 N N . PRO A 1 115 ? -0.917 21.277 1.013 1.00 80.44 115 PRO A N 1
ATOM 860 C CA . PRO A 1 115 ? 0.311 20.736 0.435 1.00 80.44 115 PRO A CA 1
ATOM 861 C C . PRO A 1 115 ? 0.013 19.515 -0.447 1.00 80.44 115 PRO A C 1
ATOM 863 O O . PRO A 1 115 ? -0.795 18.667 -0.065 1.00 80.44 115 PRO A O 1
ATOM 866 N N . GLU A 1 116 ? 0.678 19.414 -1.603 1.00 71.94 116 GLU A N 1
ATOM 867 C CA . GLU A 1 116 ? 0.401 18.396 -2.636 1.00 71.94 116 GLU A CA 1
ATOM 868 C C . GLU A 1 116 ? 0.472 16.952 -2.123 1.00 71.94 116 GLU A C 1
ATOM 870 O O . GLU A 1 116 ? -0.194 16.062 -2.642 1.00 71.94 116 GLU A O 1
ATOM 875 N N . ASP A 1 117 ? 1.272 16.709 -1.090 1.00 77.75 117 ASP A N 1
ATOM 876 C CA . ASP A 1 117 ? 1.477 15.400 -0.493 1.00 77.75 117 ASP A CA 1
ATOM 877 C C . ASP A 1 117 ? 0.665 15.172 0.785 1.00 77.75 117 ASP A C 1
ATOM 879 O O . ASP A 1 117 ? 0.711 14.074 1.338 1.00 77.75 117 ASP A O 1
ATOM 883 N N . LEU A 1 118 ? -0.101 16.155 1.259 1.00 86.62 118 LEU A N 1
ATOM 884 C CA . LEU A 1 118 ? -0.889 16.008 2.478 1.00 86.62 118 LEU A CA 1
ATOM 885 C C . LEU A 1 118 ? -2.082 15.076 2.261 1.00 86.62 118 LEU A C 1
ATOM 887 O O . LEU A 1 118 ? -2.342 14.191 3.077 1.00 86.62 118 LEU A O 1
ATOM 891 N N . ILE A 1 119 ? -2.799 15.281 1.156 1.00 86.62 119 ILE A N 1
ATOM 892 C CA . ILE A 1 119 ? -4.020 14.555 0.817 1.00 86.62 119 ILE A CA 1
ATOM 893 C C . ILE A 1 119 ? -3.807 13.818 -0.493 1.00 86.62 119 ILE A C 1
ATOM 895 O O . ILE A 1 119 ? -3.326 14.378 -1.473 1.00 86.62 119 ILE A O 1
ATOM 899 N N . SER A 1 120 ? -4.222 12.560 -0.514 1.00 80.62 120 SER A N 1
ATOM 900 C CA . SER A 1 120 ? -4.274 11.758 -1.720 1.00 80.62 120 SER A CA 1
ATOM 901 C C . SER A 1 120 ? -5.679 11.211 -1.932 1.00 80.62 120 SER A C 1
ATOM 903 O O . SER A 1 120 ? -6.140 10.407 -1.133 1.00 80.62 120 SER A O 1
ATOM 905 N N . LEU A 1 121 ? -6.366 11.642 -2.991 1.00 75.19 121 LEU A N 1
ATOM 906 C CA . LEU A 1 121 ? -7.685 11.111 -3.356 1.00 75.19 121 LEU A CA 1
ATOM 907 C C . LEU A 1 121 ? -7.552 9.909 -4.298 1.00 75.19 121 LEU A C 1
ATOM 909 O O . LEU A 1 121 ? -6.900 10.026 -5.334 1.00 75.19 121 LEU A O 1
ATOM 913 N N . HIS A 1 122 ? -8.192 8.794 -3.953 1.00 68.38 122 HIS A N 1
ATOM 914 C CA . HIS A 1 122 ? -8.214 7.543 -4.711 1.00 68.38 122 HIS A CA 1
ATOM 915 C C . HIS A 1 122 ? -9.643 7.223 -5.207 1.00 68.38 122 HIS A C 1
ATOM 917 O O . HIS A 1 122 ? -10.628 7.682 -4.626 1.00 68.38 122 HIS A O 1
ATOM 923 N N . ASN A 1 123 ? -9.726 6.427 -6.281 1.00 55.84 123 ASN A N 1
ATOM 924 C CA . ASN A 1 123 ? -10.923 6.015 -7.035 1.00 55.84 123 ASN A CA 1
ATOM 925 C C . ASN A 1 123 ? -11.637 7.128 -7.823 1.00 55.84 123 ASN A C 1
ATOM 927 O O . ASN A 1 123 ? -12.471 7.878 -7.315 1.00 55.84 123 ASN A O 1
ATOM 931 N N . TRP A 1 124 ? -11.341 7.148 -9.124 1.00 33.66 124 TRP A N 1
ATOM 932 C CA . TRP A 1 124 ? -12.217 7.660 -10.170 1.00 33.66 124 TRP A CA 1
ATOM 933 C C . TRP A 1 124 ? -12.939 6.430 -10.745 1.00 33.66 124 TRP A C 1
ATOM 935 O O . TRP A 1 124 ? -12.366 5.651 -11.496 1.00 33.66 124 TRP A O 1
ATOM 945 N N . GLU A 1 125 ? -14.171 6.169 -10.318 1.00 31.05 125 GLU A N 1
ATOM 946 C CA . GLU A 1 125 ? -15.060 5.325 -11.115 1.00 31.05 125 GLU A CA 1
ATOM 947 C C . GLU A 1 125 ? -15.961 6.252 -11.927 1.00 31.05 125 GLU A C 1
ATOM 949 O O . GLU A 1 125 ? -16.659 7.122 -11.400 1.00 31.05 125 GLU A O 1
ATOM 954 N N . LEU A 1 126 ? -15.877 6.078 -13.243 1.00 34.00 126 LEU A N 1
ATOM 955 C CA . LEU A 1 126 ? -16.709 6.688 -14.269 1.00 34.00 126 LEU A CA 1
ATOM 956 C C . LEU A 1 126 ? -18.193 6.718 -13.850 1.00 34.00 126 LEU A C 1
ATOM 958 O O . LEU A 1 126 ? -18.877 5.699 -13.875 1.00 34.00 126 LEU A O 1
ATOM 962 N N . GLY A 1 127 ? -18.720 7.907 -13.542 1.00 30.34 127 GLY A N 1
ATOM 963 C CA . GLY A 1 127 ? -20.160 8.185 -13.637 1.00 30.34 127 GLY A CA 1
ATOM 964 C C . GLY A 1 127 ? -20.983 8.262 -12.345 1.00 30.34 127 GLY A C 1
ATOM 965 O O . GLY A 1 127 ? -22.182 8.519 -12.449 1.00 30.34 127 GLY A O 1
ATOM 966 N N . ALA A 1 128 ? -20.399 8.137 -11.150 1.00 29.59 128 ALA A N 1
ATOM 967 C CA . ALA A 1 128 ? -21.099 8.431 -9.893 1.00 29.59 128 ALA A CA 1
ATOM 968 C C . ALA A 1 128 ? -20.423 9.586 -9.135 1.00 29.59 128 ALA A C 1
ATOM 970 O O . ALA A 1 128 ? -19.208 9.654 -8.996 1.00 29.59 128 ALA A O 1
ATOM 971 N N . SER A 1 129 ? -21.223 10.536 -8.663 1.00 31.84 129 SER A N 1
ATOM 972 C CA . SER A 1 129 ? -20.788 11.730 -7.938 1.00 31.84 129 SER A CA 1
ATOM 973 C C . SER A 1 129 ? -20.081 11.400 -6.609 1.00 31.84 129 SER A C 1
ATOM 975 O O . SER A 1 129 ? -20.749 11.001 -5.655 1.00 31.84 129 SER A O 1
ATOM 977 N N . GLY A 1 130 ? -18.764 11.632 -6.525 1.00 40.44 130 GLY A N 1
ATOM 978 C CA . GLY A 1 130 ? -17.995 11.713 -5.270 1.00 40.44 130 GLY A CA 1
ATOM 979 C C . GLY A 1 130 ? -16.648 10.979 -5.312 1.00 40.44 130 GLY A C 1
ATOM 980 O O . GLY A 1 130 ? -16.557 9.889 -5.862 1.00 40.44 130 GLY A O 1
ATOM 981 N N . ALA A 1 131 ? -15.599 11.555 -4.712 1.00 48.94 131 ALA A N 1
ATOM 982 C CA . ALA A 1 131 ? -14.355 10.823 -4.448 1.00 48.94 131 ALA A CA 1
ATOM 983 C C . ALA A 1 131 ? -14.642 9.747 -3.387 1.00 48.94 131 ALA A C 1
ATOM 985 O O . ALA A 1 131 ? -15.156 10.087 -2.322 1.00 48.94 131 ALA A O 1
ATOM 986 N N . SER A 1 132 ? -14.373 8.461 -3.644 1.00 70.38 132 SER A N 1
ATOM 987 C CA . SER A 1 132 ? -14.758 7.416 -2.682 1.00 70.38 132 SER A CA 1
ATOM 988 C C . SER A 1 132 ? -13.723 7.214 -1.575 1.00 70.38 132 SER A C 1
ATOM 990 O O . SER A 1 132 ? -14.112 6.905 -0.452 1.00 70.38 132 SER A O 1
ATOM 992 N N . GLU A 1 133 ? -12.435 7.437 -1.840 1.00 79.50 133 GLU A N 1
ATOM 993 C CA . GLU A 1 133 ? -11.358 7.149 -0.887 1.00 79.50 133 GLU A CA 1
ATOM 994 C C . GLU A 1 133 ? -10.347 8.298 -0.792 1.00 79.50 133 GLU A C 1
ATOM 996 O O . GLU A 1 133 ? -9.976 8.919 -1.786 1.00 79.50 133 GLU A O 1
ATOM 1001 N N . ALA A 1 134 ? -9.867 8.576 0.417 1.00 88.75 134 ALA A N 1
ATOM 1002 C CA . ALA A 1 134 ? -8.825 9.559 0.670 1.00 88.75 134 ALA A CA 1
ATOM 1003 C C . ALA A 1 134 ? -7.757 8.999 1.607 1.00 88.75 134 ALA A C 1
ATOM 1005 O O . ALA A 1 134 ? -8.052 8.259 2.540 1.00 88.75 134 ALA A O 1
ATOM 1006 N N . VAL A 1 135 ? -6.510 9.402 1.402 1.00 91.06 135 VAL A N 1
ATOM 1007 C CA . VAL A 1 135 ? -5.401 9.203 2.331 1.00 91.06 135 VAL A CA 1
ATOM 1008 C C . VAL A 1 135 ? -4.969 10.573 2.845 1.00 91.06 135 VAL A C 1
ATOM 1010 O O . VAL A 1 135 ? -4.686 11.467 2.052 1.00 91.06 135 VAL A O 1
ATOM 1013 N N . LEU A 1 136 ? -4.901 10.735 4.165 1.00 95.31 136 LEU A N 1
ATOM 1014 C CA . LEU A 1 136 ? -4.460 11.959 4.833 1.00 95.31 136 LEU A CA 1
ATOM 1015 C C . LEU A 1 136 ? -3.182 11.685 5.625 1.00 95.31 136 LEU A C 1
ATOM 1017 O O . LEU A 1 136 ? -3.169 10.863 6.546 1.00 95.31 136 LEU A O 1
ATOM 1021 N N . ARG A 1 137 ? -2.100 12.380 5.265 1.00 94.62 137 ARG A N 1
ATOM 1022 C CA . ARG A 1 137 ? -0.793 12.253 5.915 1.00 94.62 137 ARG A CA 1
ATOM 1023 C C . ARG A 1 137 ? -0.704 13.189 7.109 1.00 94.62 137 ARG A C 1
ATOM 1025 O O . ARG A 1 137 ? -0.608 14.397 6.951 1.00 94.62 137 ARG A O 1
ATOM 1032 N N . ILE A 1 138 ? -0.729 12.628 8.314 1.00 95.88 138 ILE A N 1
ATOM 1033 C CA . ILE A 1 138 ? -0.784 13.415 9.561 1.00 95.88 138 ILE A CA 1
ATOM 1034 C C . ILE A 1 138 ? 0.584 13.632 10.218 1.00 95.88 138 ILE A C 1
ATOM 1036 O O . ILE A 1 138 ? 0.695 14.289 11.250 1.00 95.88 138 ILE A O 1
ATOM 1040 N N . THR A 1 139 ? 1.624 13.015 9.670 1.00 93.81 139 THR A N 1
ATOM 1041 C CA . THR A 1 139 ? 3.017 13.149 10.100 1.00 93.81 139 THR A CA 1
ATOM 1042 C C . THR A 1 139 ? 3.918 12.611 8.994 1.00 93.81 139 THR A C 1
ATOM 1044 O O . THR A 1 139 ? 3.515 11.727 8.245 1.00 93.81 139 THR A O 1
ATOM 1047 N N . TYR A 1 140 ? 5.146 13.095 8.904 1.00 92.00 140 TYR A N 1
ATOM 1048 C CA . TYR A 1 140 ? 6.212 12.549 8.068 1.00 92.00 140 TYR A CA 1
ATOM 1049 C C . TYR A 1 140 ? 7.325 11.900 8.904 1.00 92.00 140 TYR A C 1
ATOM 1051 O O . TYR A 1 140 ? 8.219 11.255 8.355 1.00 92.00 140 TYR A O 1
ATOM 1059 N N . ARG A 1 141 ? 7.253 11.975 10.241 1.00 92.44 141 ARG A N 1
ATOM 1060 C CA . ARG A 1 141 ? 8.113 11.180 11.128 1.00 92.44 141 ARG A CA 1
ATOM 1061 C C . ARG A 1 141 ? 7.818 9.694 10.958 1.00 92.44 141 ARG A C 1
ATOM 1063 O O . ARG A 1 141 ? 6.670 9.265 11.029 1.00 92.44 141 ARG A O 1
ATOM 1070 N N . CYS A 1 142 ? 8.869 8.897 10.795 1.00 93.50 142 CYS A N 1
ATOM 1071 C CA . CYS A 1 142 ? 8.776 7.444 10.717 1.00 93.50 142 CYS A CA 1
ATOM 1072 C C . CYS A 1 142 ? 9.921 6.793 11.495 1.00 93.50 142 CYS A C 1
ATOM 1074 O O . CYS A 1 142 ? 11.047 7.292 11.501 1.00 93.50 142 CYS A O 1
ATOM 1076 N N . ASN A 1 143 ? 9.631 5.663 12.134 1.00 93.81 143 ASN A N 1
ATOM 1077 C CA . ASN A 1 143 ? 10.598 4.810 12.827 1.00 93.81 143 ASN A CA 1
ATOM 1078 C C . ASN A 1 143 ? 11.090 3.635 11.958 1.00 93.81 143 ASN A C 1
ATOM 1080 O O . ASN A 1 143 ? 11.734 2.726 12.470 1.00 93.81 143 ASN A O 1
ATOM 1084 N N . ALA A 1 144 ? 10.818 3.672 10.651 1.00 92.12 144 ALA A N 1
ATOM 1085 C CA . ALA A 1 144 ? 11.337 2.751 9.646 1.00 92.12 144 ALA A CA 1
ATOM 1086 C C . ALA A 1 144 ? 12.006 3.522 8.494 1.00 92.12 144 ALA A C 1
ATOM 1088 O O . ALA A 1 144 ? 11.780 4.721 8.310 1.00 92.12 144 ALA A O 1
ATOM 1089 N N . ARG A 1 145 ? 12.839 2.832 7.708 1.00 90.69 145 ARG A N 1
ATOM 1090 C CA . ARG A 1 145 ? 13.513 3.377 6.514 1.00 90.69 145 ARG A CA 1
ATOM 1091 C C . ARG A 1 145 ? 13.418 2.394 5.350 1.00 90.69 145 ARG A C 1
ATOM 1093 O O . ARG A 1 145 ? 14.430 1.929 4.834 1.00 90.69 145 ARG A O 1
ATOM 1100 N N . CYS A 1 146 ? 12.190 2.033 4.981 1.00 90.81 146 CYS A N 1
ATOM 1101 C CA . CYS A 1 146 ? 11.951 1.049 3.929 1.00 90.81 146 CYS A CA 1
ATOM 1102 C C . CYS A 1 146 ? 12.605 1.504 2.610 1.00 90.81 146 CYS A C 1
ATOM 1104 O O . CYS A 1 146 ? 12.404 2.655 2.210 1.00 90.81 146 CYS A O 1
ATOM 1106 N N . PRO A 1 147 ? 13.338 0.628 1.903 1.00 87.12 147 PRO A N 1
ATOM 1107 C CA . PRO A 1 147 ? 14.097 1.014 0.712 1.00 87.12 147 PRO A CA 1
ATOM 1108 C C . PRO A 1 147 ? 13.198 1.394 -0.481 1.00 87.12 147 PRO A C 1
ATOM 1110 O O . PRO A 1 147 ? 13.635 2.085 -1.393 1.00 87.12 147 PRO A O 1
ATOM 1113 N N . PHE A 1 148 ? 11.927 0.988 -0.451 1.00 85.69 148 PHE A N 1
ATOM 1114 C CA . PHE A 1 148 ? 10.887 1.306 -1.437 1.00 85.69 148 PHE A CA 1
ATOM 1115 C C . PHE A 1 148 ? 9.932 2.428 -0.981 1.00 85.69 148 PHE A C 1
ATOM 1117 O O . PHE A 1 148 ? 8.888 2.636 -1.600 1.00 85.69 148 PHE A O 1
ATOM 1124 N N . CYS A 1 149 ? 10.222 3.113 0.133 1.00 85.31 149 CYS A N 1
ATOM 1125 C CA . CYS A 1 149 ? 9.334 4.147 0.663 1.00 85.31 149 CYS A CA 1
ATOM 1126 C C . CYS A 1 149 ? 9.231 5.335 -0.302 1.00 85.31 149 CYS A C 1
ATOM 1128 O O . CYS A 1 149 ? 10.242 5.891 -0.722 1.00 85.31 149 CYS A O 1
ATOM 1130 N N . TRP A 1 150 ? 8.004 5.760 -0.599 1.00 76.75 150 TRP A N 1
ATOM 1131 C CA . TRP A 1 150 ? 7.734 6.897 -1.481 1.00 76.75 150 TRP A CA 1
ATOM 1132 C C . TRP A 1 150 ? 7.257 8.150 -0.731 1.00 76.75 150 TRP A C 1
ATOM 1134 O O . TRP A 1 150 ? 7.250 9.241 -1.293 1.00 76.75 150 TRP A O 1
ATOM 1144 N N . VAL A 1 151 ? 6.869 8.020 0.545 1.00 76.69 151 VAL A N 1
ATOM 1145 C CA . VAL A 1 151 ? 6.418 9.163 1.355 1.00 76.69 151 VAL A CA 1
ATOM 1146 C C . VAL A 1 151 ? 7.600 10.037 1.784 1.00 76.69 151 VAL A C 1
ATOM 1148 O O . VAL A 1 151 ? 7.495 11.266 1.740 1.00 76.69 151 VAL A O 1
ATOM 1151 N N . GLY A 1 152 ? 8.722 9.403 2.145 1.00 69.94 152 GLY A N 1
ATOM 1152 C CA . GLY A 1 152 ? 9.910 10.061 2.697 1.00 69.94 152 GLY A CA 1
ATOM 1153 C C . GLY A 1 152 ? 9.718 10.552 4.139 1.00 69.94 152 GLY A C 1
ATOM 1154 O O . GLY A 1 152 ? 8.602 10.592 4.651 1.00 69.94 152 GLY A O 1
ATOM 1155 N N . ASN A 1 153 ? 10.817 10.917 4.805 1.00 69.75 153 ASN A N 1
ATOM 1156 C CA . ASN A 1 153 ? 10.827 11.413 6.192 1.00 69.75 153 ASN A CA 1
ATOM 1157 C C . ASN A 1 153 ? 11.485 12.799 6.354 1.00 69.75 153 ASN A C 1
ATOM 1159 O O . ASN A 1 153 ? 11.674 13.265 7.473 1.00 69.75 153 ASN A O 1
ATOM 1163 N N . GLU A 1 154 ? 11.832 13.460 5.248 1.00 68.38 154 GLU A N 1
ATOM 1164 C CA . GLU A 1 154 ? 12.558 14.743 5.229 1.00 68.38 154 GLU A CA 1
ATOM 1165 C C . GLU A 1 154 ? 11.628 15.958 5.063 1.00 68.38 154 GLU A C 1
ATOM 1167 O O . GLU A 1 154 ? 12.064 17.064 4.743 1.00 68.38 154 GLU A O 1
ATOM 1172 N N . LYS A 1 155 ? 10.323 15.749 5.237 1.00 78.06 155 LYS A N 1
ATOM 1173 C CA . LYS A 1 155 ? 9.282 16.749 4.994 1.00 78.06 155 LYS A CA 1
ATOM 1174 C C . LYS A 1 155 ? 8.907 17.482 6.276 1.00 78.06 155 LYS A C 1
ATOM 1176 O O . LYS A 1 155 ? 9.016 16.939 7.374 1.00 78.06 155 LYS A O 1
ATOM 1181 N N . ALA A 1 156 ? 8.455 18.725 6.123 1.00 83.38 156 ALA A N 1
ATOM 1182 C CA . ALA A 1 156 ? 7.967 19.518 7.242 1.00 83.38 156 ALA A CA 1
ATOM 1183 C C . ALA A 1 156 ? 6.689 18.896 7.817 1.00 83.38 156 ALA A C 1
ATOM 1185 O O . ALA A 1 156 ? 5.787 18.521 7.071 1.00 83.38 156 ALA A O 1
ATOM 1186 N N . GLU A 1 157 ? 6.611 18.802 9.142 1.00 90.00 157 GLU A N 1
ATOM 1187 C CA . GLU A 1 157 ? 5.421 18.283 9.811 1.00 90.00 157 GLU A CA 1
ATOM 1188 C C . GLU A 1 157 ? 4.214 19.197 9.565 1.00 90.00 157 GLU A C 1
ATOM 1190 O O . GLU A 1 157 ? 4.339 20.418 9.707 1.00 90.00 157 GLU A O 1
ATOM 1195 N N . PRO A 1 158 ? 3.041 18.630 9.237 1.00 89.56 158 PRO A N 1
ATOM 1196 C CA . PRO A 1 158 ? 1.830 19.421 9.118 1.00 89.56 158 PRO A CA 1
ATOM 1197 C C . PRO A 1 158 ? 1.408 19.951 10.493 1.00 89.56 158 PRO A C 1
ATOM 1199 O O . PRO A 1 158 ? 1.438 19.230 11.492 1.00 89.56 158 PRO A O 1
ATOM 1202 N N . ALA A 1 159 ? 0.993 21.217 10.543 1.00 92.31 159 ALA A N 1
ATOM 1203 C CA . ALA A 1 159 ? 0.404 21.796 11.745 1.00 92.31 159 ALA A CA 1
ATOM 1204 C C . ALA A 1 159 ? -0.957 21.146 12.041 1.00 92.31 159 ALA A C 1
ATOM 1206 O O . ALA A 1 159 ? -1.674 20.744 11.118 1.00 92.31 159 ALA A O 1
ATOM 1207 N N . ALA A 1 160 ? -1.343 21.070 13.315 1.00 93.62 160 ALA A N 1
ATOM 1208 C CA . ALA A 1 160 ? -2.577 20.398 13.713 1.00 93.62 160 ALA A CA 1
ATOM 1209 C C . ALA A 1 160 ? -3.821 21.034 13.068 1.00 93.62 160 ALA A C 1
ATOM 1211 O O . ALA A 1 160 ? -4.711 20.328 12.597 1.00 93.62 160 ALA A O 1
ATOM 1212 N N . GLU A 1 161 ? -3.819 22.359 12.943 1.00 93.06 161 GLU A N 1
ATOM 1213 C CA . GLU A 1 161 ? -4.870 23.149 12.304 1.00 93.06 161 GLU A CA 1
ATOM 1214 C C . GLU A 1 161 ? -4.989 22.833 10.808 1.00 93.06 161 GLU A C 1
ATOM 1216 O O . GLU A 1 161 ? -6.084 22.863 10.249 1.00 93.06 161 GLU A O 1
ATOM 1221 N N . THR A 1 162 ? -3.872 22.485 10.156 1.00 93.50 162 THR A N 1
ATOM 1222 C CA . THR A 1 162 ? -3.871 22.062 8.747 1.00 93.50 162 THR A CA 1
ATOM 1223 C C . THR A 1 162 ? -4.565 20.712 8.591 1.00 93.50 162 THR A C 1
ATOM 1225 O O . THR A 1 162 ? -5.341 20.528 7.656 1.00 93.50 162 THR A O 1
ATOM 1228 N N . ILE A 1 163 ? -4.344 19.781 9.526 1.00 96.69 163 ILE A N 1
ATOM 1229 C CA . ILE A 1 163 ? -5.027 18.481 9.533 1.00 96.69 163 ILE A CA 1
ATOM 1230 C C . ILE A 1 163 ? -6.522 18.645 9.821 1.00 96.69 163 ILE A C 1
ATOM 1232 O O . ILE A 1 163 ? -7.347 18.032 9.146 1.00 96.69 163 ILE A O 1
ATOM 1236 N N . ASP A 1 164 ? -6.892 19.508 10.769 1.00 93.69 164 ASP A N 1
ATOM 1237 C CA . ASP A 1 164 ? -8.298 19.787 11.072 1.00 93.69 164 ASP A CA 1
ATOM 1238 C C . ASP A 1 164 ? -9.028 20.421 9.870 1.00 93.69 164 ASP A C 1
ATOM 1240 O O . ASP A 1 164 ? -10.150 20.020 9.543 1.00 93.69 164 ASP A O 1
ATOM 1244 N N . ALA A 1 165 ? -8.378 21.348 9.157 1.00 92.88 165 ALA A N 1
ATOM 1245 C CA . ALA A 1 165 ? -8.903 21.913 7.914 1.00 92.88 165 ALA A CA 1
ATOM 1246 C C . ALA A 1 165 ? -9.022 20.857 6.800 1.00 92.88 165 ALA A C 1
ATOM 1248 O O . ALA A 1 165 ? -10.031 20.823 6.093 1.00 92.88 165 ALA A O 1
ATOM 1249 N N . ALA A 1 166 ? -8.035 19.964 6.671 1.00 94.19 166 ALA A N 1
ATOM 1250 C CA . ALA A 1 166 ? -8.052 18.873 5.698 1.00 94.19 166 ALA A CA 1
ATOM 1251 C C . ALA A 1 166 ? -9.223 17.914 5.942 1.00 94.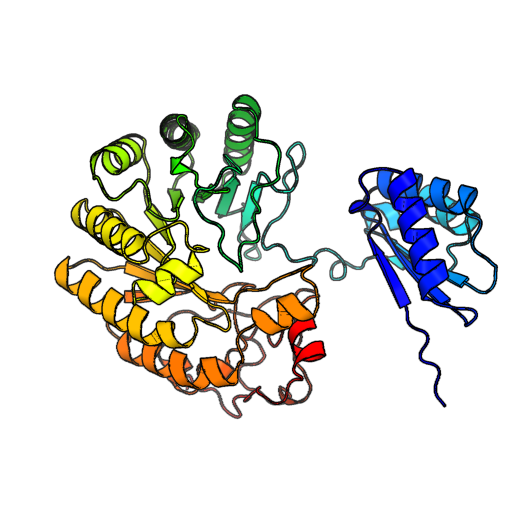19 166 ALA A C 1
ATOM 1253 O O . ALA A 1 166 ? -9.937 17.561 5.006 1.00 94.19 166 ALA A O 1
ATOM 1254 N N . LEU A 1 167 ? -9.479 17.541 7.199 1.00 95.38 167 LEU A N 1
ATOM 1255 C CA . LEU A 1 167 ? -10.625 16.705 7.563 1.00 95.38 167 LEU A CA 1
ATOM 1256 C C . LEU A 1 167 ? -11.959 17.364 7.195 1.00 95.38 167 LEU A C 1
ATOM 1258 O O . LEU A 1 167 ? -12.839 16.700 6.648 1.00 95.38 167 LEU A O 1
ATOM 1262 N N . ALA A 1 168 ? -12.105 18.666 7.454 1.00 90.81 168 ALA A N 1
ATOM 1263 C CA . ALA A 1 168 ? -13.305 19.408 7.073 1.00 90.81 168 ALA A CA 1
ATOM 1264 C C . ALA A 1 168 ? -13.495 19.450 5.546 1.00 90.81 168 ALA A C 1
ATOM 1266 O O . ALA A 1 168 ? -14.610 19.250 5.061 1.00 90.81 168 ALA A O 1
ATOM 1267 N N . ALA A 1 169 ? -12.413 19.652 4.786 1.00 88.44 169 ALA A N 1
ATOM 1268 C CA . ALA A 1 169 ? -12.450 19.627 3.327 1.00 88.44 169 ALA A CA 1
ATOM 1269 C C . ALA A 1 169 ? -12.857 18.245 2.790 1.00 88.44 169 ALA A C 1
ATOM 1271 O O . ALA A 1 169 ? -13.760 18.147 1.964 1.00 88.44 169 ALA A O 1
ATOM 1272 N N . LEU A 1 170 ? -12.258 17.169 3.309 1.00 89.44 170 LEU A N 1
ATOM 1273 C CA . LEU A 1 170 ? -12.582 15.791 2.923 1.00 89.44 170 LEU A CA 1
ATOM 1274 C C . LEU A 1 170 ? -14.039 15.421 3.231 1.00 89.44 170 LEU A C 1
ATOM 1276 O O . LEU A 1 170 ? -14.699 14.780 2.414 1.00 89.44 170 LEU A O 1
ATOM 1280 N N . ALA A 1 171 ? -14.569 15.872 4.368 1.00 87.88 171 ALA A N 1
ATOM 1281 C CA . ALA A 1 171 ? -15.982 15.711 4.693 1.00 87.88 171 ALA A CA 1
ATOM 1282 C C . ALA A 1 171 ? -16.888 16.477 3.711 1.00 87.88 171 ALA A C 1
ATOM 1284 O O . ALA A 1 171 ? -17.895 15.939 3.253 1.00 87.88 171 ALA A O 1
ATOM 1285 N N . GLY A 1 172 ? -16.497 17.697 3.322 1.00 84.19 172 GLY A N 1
ATOM 1286 C CA . GLY A 1 172 ? -17.174 18.473 2.277 1.00 84.19 172 GLY A CA 1
ATOM 1287 C C . GLY A 1 172 ? -17.162 17.793 0.902 1.00 84.19 172 GLY A C 1
ATOM 1288 O O . GLY A 1 172 ? -18.133 17.907 0.158 1.00 84.19 172 GLY A O 1
ATOM 1289 N N . LEU A 1 173 ? -16.109 17.027 0.596 1.00 83.44 173 LEU A N 1
ATOM 1290 C CA . LEU A 1 173 ? -16.000 16.184 -0.604 1.00 83.44 173 LEU A CA 1
ATOM 1291 C C . LEU A 1 173 ? -16.772 14.855 -0.498 1.00 83.44 173 LEU A C 1
ATOM 1293 O O . LEU A 1 173 ? -16.823 14.102 -1.469 1.00 83.44 173 LEU A O 1
ATOM 1297 N N . GLN A 1 174 ? -17.387 14.574 0.656 1.00 85.56 174 GLN A N 1
ATOM 1298 C CA . GLN A 1 174 ? -18.204 13.386 0.923 1.00 85.56 174 GLN A CA 1
ATOM 1299 C C . GLN A 1 174 ? -17.475 12.051 0.707 1.00 85.56 174 GLN A C 1
ATOM 1301 O O . GLN A 1 174 ? -18.093 11.070 0.265 1.00 85.56 174 GLN A O 1
ATOM 1306 N N . VAL A 1 175 ? -16.184 12.007 1.059 1.00 83.88 175 VAL A N 1
ATOM 1307 C CA . VAL A 1 175 ? -15.374 10.786 0.962 1.00 83.88 175 VAL A CA 1
ATOM 1308 C C . VAL A 1 175 ? -15.998 9.638 1.752 1.00 83.88 175 VAL A C 1
ATOM 1310 O O . VAL A 1 175 ? -16.520 9.832 2.853 1.00 83.88 175 VAL A O 1
ATOM 1313 N N . LYS A 1 176 ? -15.985 8.430 1.179 1.00 86.06 176 LYS A N 1
ATOM 1314 C CA . LYS A 1 176 ? -16.559 7.236 1.822 1.00 86.06 176 LYS A CA 1
ATOM 1315 C C . LYS A 1 176 ? -15.572 6.590 2.777 1.00 86.06 176 LYS A C 1
ATOM 1317 O O . LYS A 1 176 ? -15.984 6.091 3.824 1.00 86.06 176 LYS A O 1
ATOM 1322 N N . GLU A 1 177 ? -14.290 6.655 2.443 1.00 89.19 177 GLU A N 1
ATOM 1323 C CA . GLU A 1 177 ? -13.221 6.094 3.254 1.00 89.19 177 GLU A CA 1
ATOM 1324 C C . GLU A 1 177 ? -12.074 7.085 3.427 1.00 89.19 177 GLU A C 1
ATOM 1326 O O . GLU A 1 177 ? -11.646 7.737 2.475 1.00 89.19 177 GLU A O 1
ATOM 1331 N N . LEU A 1 178 ? -11.556 7.173 4.650 1.00 95.12 178 LEU A N 1
ATOM 1332 C CA . LEU A 1 178 ? -10.371 7.952 4.980 1.00 95.12 178 LEU A CA 1
ATOM 1333 C C . LEU A 1 178 ? -9.314 7.057 5.615 1.00 95.12 178 LEU A C 1
ATOM 1335 O O . LEU A 1 178 ? -9.524 6.498 6.686 1.00 95.12 178 LEU A O 1
ATOM 1339 N N . SER A 1 179 ? -8.151 6.991 4.983 1.00 95.69 179 SER A N 1
ATOM 1340 C CA . SER A 1 179 ? -6.940 6.373 5.501 1.00 95.69 179 SER A CA 1
ATOM 1341 C C . SER A 1 179 ? -6.027 7.412 6.144 1.00 95.69 179 SER A C 1
ATOM 1343 O O . SER A 1 179 ? -5.464 8.264 5.460 1.00 95.69 179 SER A O 1
ATOM 1345 N N . PHE A 1 180 ? -5.802 7.313 7.450 1.00 97.81 180 PHE A N 1
ATOM 1346 C CA . PHE A 1 180 ? -4.708 8.029 8.100 1.00 97.81 180 PHE A CA 1
ATOM 1347 C C . PHE A 1 180 ? -3.375 7.360 7.754 1.00 97.81 180 PHE A C 1
ATOM 1349 O O . PHE A 1 180 ? -3.220 6.150 7.913 1.00 97.81 180 PHE A O 1
ATOM 1356 N N . SER A 1 181 ? -2.427 8.149 7.253 1.00 95.19 181 SER A N 1
ATOM 1357 C CA . SER A 1 181 ? -1.122 7.691 6.763 1.00 95.19 181 SER A CA 1
ATOM 1358 C C . SER A 1 181 ? -0.042 8.752 7.024 1.00 95.19 181 SER A C 1
ATOM 1360 O O . SER A 1 181 ? -0.222 9.645 7.861 1.00 95.19 181 SER A O 1
ATOM 1362 N N . GLY A 1 182 ? 1.090 8.657 6.328 1.00 91.06 182 GLY A N 1
ATOM 1363 C CA . GLY A 1 182 ? 2.230 9.556 6.453 1.00 91.06 182 GLY A CA 1
ATOM 1364 C C . GLY A 1 182 ? 3.546 8.793 6.520 1.00 91.06 182 GLY A C 1
ATOM 1365 O O . GLY A 1 182 ? 3.780 7.887 5.724 1.00 91.06 182 GLY A O 1
ATOM 1366 N N . GLY A 1 183 ? 4.395 9.172 7.473 1.00 92.00 183 GLY A N 1
ATOM 1367 C CA . GLY A 1 183 ? 5.472 8.323 7.972 1.00 92.00 183 GLY A CA 1
ATOM 1368 C C . GLY A 1 183 ? 4.891 7.144 8.759 1.00 92.00 183 GLY A C 1
ATOM 1369 O O . GLY A 1 183 ? 4.337 6.223 8.173 1.00 92.00 183 GLY A O 1
ATOM 1370 N N . GLU A 1 184 ? 4.980 7.178 10.089 1.00 95.69 184 GLU A N 1
ATOM 1371 C CA . GLU A 1 184 ? 4.246 6.254 10.963 1.00 95.69 184 GLU A CA 1
ATOM 1372 C C . GLU A 1 184 ? 3.209 7.037 11.787 1.00 95.69 184 GLU A C 1
ATOM 1374 O O . GLU A 1 184 ? 3.581 7.703 12.760 1.00 95.69 184 GLU A O 1
ATOM 1379 N N . PRO A 1 185 ? 1.908 6.970 11.438 1.00 96.06 185 PRO A N 1
ATOM 1380 C CA . PRO A 1 185 ? 0.870 7.766 12.096 1.00 96.06 185 PRO A CA 1
ATOM 1381 C C . PRO A 1 185 ? 0.748 7.495 13.595 1.00 96.06 185 PRO A C 1
ATOM 1383 O O . PRO A 1 185 ? 0.395 8.398 14.350 1.00 96.06 185 PRO A O 1
ATOM 1386 N N . MET A 1 186 ? 1.087 6.287 14.058 1.00 95.38 186 MET A N 1
ATOM 1387 C CA . MET A 1 186 ? 1.052 5.933 15.481 1.00 95.38 186 MET A CA 1
ATOM 1388 C C . MET A 1 186 ? 2.073 6.701 16.336 1.00 95.38 186 MET A C 1
ATOM 1390 O O . MET A 1 186 ? 1.973 6.683 17.568 1.00 95.38 186 MET A O 1
ATOM 1394 N N . LEU A 1 187 ? 3.059 7.363 15.715 1.00 94.06 187 LEU A N 1
ATOM 1395 C CA . LEU A 1 187 ? 3.983 8.279 16.393 1.00 94.06 187 LEU A CA 1
ATOM 1396 C C . LEU A 1 187 ? 3.353 9.648 16.678 1.00 94.06 187 LEU A C 1
ATOM 1398 O O . LEU A 1 187 ? 3.945 10.442 17.413 1.00 94.06 187 LEU A O 1
ATOM 1402 N N . ASN A 1 188 ? 2.193 9.954 16.093 1.00 94.56 188 ASN A N 1
ATOM 1403 C CA . ASN A 1 188 ? 1.499 11.205 16.335 1.00 94.56 188 ASN A CA 1
ATOM 1404 C C . ASN A 1 188 ? 0.569 11.073 17.564 1.00 94.56 188 ASN A C 1
ATOM 1406 O O . ASN A 1 188 ? -0.352 10.251 17.540 1.00 94.56 188 ASN A O 1
ATOM 1410 N N . PRO A 1 189 ? 0.782 11.859 18.641 1.00 92.69 189 PRO A N 1
ATOM 1411 C CA . PRO A 1 189 ? -0.045 11.779 19.847 1.00 92.69 189 PRO A CA 1
ATOM 1412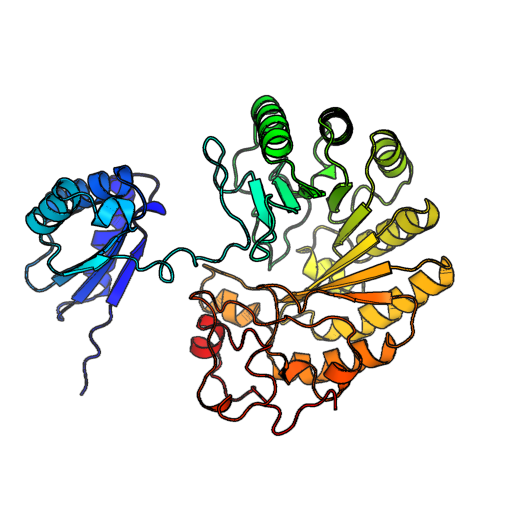 C C . PRO A 1 189 ? -1.514 12.169 19.610 1.00 92.69 189 PRO A C 1
ATOM 1414 O O . PRO A 1 189 ? -2.379 11.710 20.353 1.00 92.69 189 PRO A O 1
ATOM 1417 N N . ASP A 1 190 ? -1.807 12.947 18.563 1.00 95.38 190 ASP A N 1
ATOM 1418 C CA . ASP A 1 190 ? -3.155 13.418 18.230 1.00 95.38 190 ASP A CA 1
ATOM 1419 C C . ASP A 1 190 ? -3.938 12.462 17.314 1.00 95.38 190 ASP A C 1
ATOM 1421 O O . ASP A 1 190 ? -5.094 12.733 16.987 1.00 95.38 190 ASP A O 1
ATOM 1425 N N . LEU A 1 191 ? -3.372 11.312 16.920 1.00 97.00 191 LEU A N 1
ATOM 1426 C CA . LEU A 1 191 ? -4.033 10.374 15.999 1.00 97.00 191 LEU A CA 1
ATOM 1427 C C . LEU A 1 191 ? -5.451 9.993 16.463 1.00 97.00 191 LEU A C 1
ATOM 1429 O O . LEU A 1 191 ? -6.393 10.052 15.676 1.00 97.00 191 LEU A O 1
ATOM 1433 N N . ALA A 1 192 ? -5.631 9.645 17.742 1.00 95.88 192 ALA A N 1
ATOM 1434 C CA . ALA A 1 192 ? -6.946 9.265 18.265 1.00 95.88 192 ALA A CA 1
ATOM 1435 C C . ALA A 1 192 ? -7.961 10.422 18.204 1.00 95.88 192 ALA A C 1
ATOM 1437 O O . ALA A 1 192 ? -9.139 10.188 17.930 1.00 95.88 192 ALA A O 1
ATOM 1438 N N . ARG A 1 193 ? -7.502 11.669 18.395 1.00 97.19 193 ARG A N 1
ATOM 1439 C CA . ARG A 1 193 ? -8.330 12.874 18.257 1.00 97.19 193 ARG A CA 1
ATOM 1440 C C . ARG A 1 193 ? -8.833 13.020 16.823 1.00 97.19 193 ARG A C 1
ATOM 1442 O O . ARG A 1 193 ? -10.015 13.281 16.624 1.00 97.19 193 ARG A O 1
ATOM 1449 N N . TRP A 1 194 ? -7.968 12.829 15.829 1.00 98.38 194 TRP A N 1
ATOM 1450 C CA . TRP A 1 194 ? -8.363 12.947 14.423 1.00 98.38 194 TRP A CA 1
ATOM 1451 C C . TRP A 1 194 ? -9.223 11.795 13.925 1.00 98.38 194 TRP A C 1
ATOM 1453 O O . TRP A 1 194 ? -10.128 12.033 13.129 1.00 98.38 194 TRP A O 1
ATOM 1463 N N . VAL A 1 195 ? -9.010 10.577 14.427 1.00 98.31 195 VAL A N 1
ATOM 1464 C CA . VAL A 1 195 ? -9.917 9.449 14.168 1.00 98.31 195 VAL A CA 1
ATOM 1465 C C . VAL A 1 195 ? -11.327 9.786 14.662 1.00 98.31 195 VAL A C 1
ATOM 1467 O O . VAL A 1 195 ? -12.271 9.721 13.876 1.00 98.31 195 VAL A O 1
ATOM 1470 N N . ALA A 1 196 ? -11.466 10.249 15.910 1.00 98.06 196 ALA A N 1
ATOM 1471 C CA . ALA A 1 196 ? -12.756 10.688 16.447 1.00 98.06 196 ALA A CA 1
ATOM 1472 C C . ALA A 1 196 ? -13.350 11.844 15.630 1.00 98.06 196 ALA A C 1
ATOM 1474 O O . ALA A 1 196 ? -14.527 11.821 15.267 1.00 98.06 196 ALA A O 1
ATOM 1475 N N . ARG A 1 197 ? -12.520 12.822 15.251 1.00 97.88 197 ARG A N 1
ATOM 1476 C CA . ARG A 1 197 ? -12.960 13.973 14.461 1.00 97.88 197 ARG A CA 1
ATOM 1477 C C . ARG A 1 197 ? -13.476 13.585 13.074 1.00 97.88 197 ARG A C 1
ATOM 1479 O O . ARG A 1 197 ? -14.481 14.133 12.630 1.00 97.88 197 ARG A O 1
ATOM 1486 N N . ALA A 1 198 ? -12.825 12.643 12.393 1.00 97.62 198 ALA A N 1
ATOM 1487 C CA . ALA A 1 198 ? -13.287 12.127 11.104 1.00 97.62 198 ALA A CA 1
ATOM 1488 C C . ALA A 1 198 ? -14.694 11.514 11.215 1.00 97.62 198 ALA A C 1
ATOM 1490 O O . ALA A 1 198 ? -15.544 11.749 10.356 1.00 97.62 198 ALA A O 1
ATOM 1491 N N . ARG A 1 199 ? -14.965 10.791 12.310 1.00 95.44 199 ARG A N 1
ATOM 1492 C CA . ARG A 1 199 ? -16.289 10.223 12.604 1.00 95.44 199 ARG A CA 1
ATOM 1493 C C . ARG A 1 199 ? -17.337 11.291 12.886 1.00 95.44 199 ARG A C 1
ATOM 1495 O O . ARG A 1 199 ? -18.428 11.219 12.330 1.00 95.44 199 ARG A O 1
ATOM 1502 N N . GLU A 1 200 ? -17.009 12.292 13.700 1.00 97.00 200 GLU A N 1
ATOM 1503 C CA . GLU A 1 200 ? -17.900 13.429 13.979 1.00 97.00 200 GLU A CA 1
ATOM 1504 C C . GLU A 1 200 ? -18.289 14.197 12.712 1.00 97.00 200 GLU A C 1
ATOM 1506 O O . GLU A 1 200 ? -19.409 14.687 12.598 1.00 97.00 200 GLU A O 1
ATOM 1511 N N . LEU A 1 201 ? -17.365 14.293 11.754 1.00 95.56 201 LEU A N 1
ATOM 1512 C CA . LEU A 1 201 ? -17.582 14.929 10.457 1.00 95.56 201 LEU A CA 1
ATOM 1513 C C . LEU A 1 201 ? -18.365 14.053 9.464 1.00 95.56 201 LEU A C 1
ATOM 1515 O O . LEU A 1 201 ? -18.637 14.493 8.349 1.00 95.56 201 LEU A O 1
ATOM 1519 N N . GLY A 1 202 ? -18.750 12.837 9.856 1.00 93.62 202 GLY A N 1
ATOM 1520 C CA . GLY A 1 202 ? -19.596 11.954 9.059 1.00 93.62 202 GLY A CA 1
ATOM 1521 C C . GLY A 1 202 ? -18.853 11.098 8.034 1.00 93.62 202 GLY A C 1
ATOM 1522 O O . GLY A 1 202 ? -19.500 10.576 7.127 1.00 93.62 202 GLY A O 1
ATOM 1523 N N . ILE A 1 203 ? -17.530 10.923 8.158 1.00 93.31 203 ILE A N 1
ATOM 1524 C CA . ILE A 1 203 ? -16.770 10.028 7.272 1.00 93.31 203 ILE A CA 1
ATOM 1525 C C . ILE A 1 203 ? -17.114 8.558 7.608 1.00 93.31 203 ILE A C 1
ATOM 1527 O O . ILE A 1 203 ? -16.847 8.115 8.733 1.00 93.31 203 ILE A O 1
ATOM 1531 N N . PRO A 1 204 ? -17.700 7.783 6.668 1.00 90.75 204 PRO A N 1
ATOM 1532 C CA . PRO A 1 204 ? -18.282 6.470 6.965 1.00 90.75 204 PRO A CA 1
ATOM 1533 C C . PRO A 1 204 ? -17.297 5.373 7.362 1.00 90.75 204 PRO A C 1
ATOM 1535 O O . PRO A 1 204 ? -17.663 4.528 8.180 1.00 90.75 204 PRO A O 1
ATOM 1538 N N . ARG A 1 205 ? -16.085 5.367 6.800 1.00 92.25 205 ARG A N 1
ATOM 1539 C CA . ARG A 1 205 ? -15.064 4.352 7.082 1.00 92.25 205 ARG A CA 1
ATOM 1540 C C . ARG A 1 205 ? -13.714 5.006 7.359 1.00 92.25 205 ARG A C 1
ATOM 1542 O O . ARG A 1 205 ? -13.210 5.766 6.535 1.00 92.25 205 ARG A O 1
ATOM 1549 N N . VAL A 1 206 ? -13.123 4.703 8.508 1.00 97.12 206 VAL A N 1
ATOM 1550 C CA . VAL A 1 206 ? -11.822 5.225 8.937 1.00 97.12 206 VAL A CA 1
ATOM 1551 C C . VAL A 1 206 ? -10.810 4.087 9.020 1.00 97.12 206 VAL A C 1
ATOM 1553 O O . VAL A 1 206 ? -10.999 3.102 9.732 1.00 97.12 206 VAL A O 1
ATOM 1556 N N . ILE A 1 207 ? -9.714 4.237 8.289 1.00 97.25 207 ILE A N 1
ATOM 1557 C CA . ILE A 1 207 ? -8.651 3.250 8.119 1.00 97.25 207 ILE A CA 1
ATOM 1558 C C . ILE A 1 207 ? -7.350 3.847 8.657 1.00 97.25 207 ILE A C 1
ATOM 1560 O O . ILE A 1 207 ? -7.111 5.051 8.558 1.00 97.25 207 ILE A O 1
ATOM 1564 N N . LEU A 1 208 ? -6.482 3.007 9.207 1.00 97.88 208 LEU A N 1
ATOM 1565 C CA . LEU A 1 208 ? -5.130 3.391 9.603 1.00 97.88 208 LEU A CA 1
ATOM 1566 C C . LEU A 1 208 ? -4.105 2.588 8.803 1.00 97.88 208 LEU A C 1
ATOM 1568 O O . LEU A 1 208 ? -4.086 1.361 8.878 1.00 97.88 208 LEU A O 1
ATOM 1572 N N . GLN A 1 209 ? -3.230 3.286 8.081 1.00 96.94 209 GLN A N 1
ATOM 1573 C CA . GLN A 1 209 ? -2.044 2.703 7.459 1.00 96.94 209 GLN A CA 1
ATOM 1574 C C . GLN A 1 209 ? -0.881 2.761 8.452 1.00 96.94 209 GLN A C 1
ATOM 1576 O O . GLN A 1 209 ? -0.526 3.840 8.920 1.00 96.94 209 GLN A O 1
ATOM 1581 N N . THR A 1 210 ? -0.302 1.617 8.810 1.00 97.06 210 THR A N 1
ATOM 1582 C CA . THR A 1 210 ? 0.727 1.552 9.863 1.00 97.06 210 THR A CA 1
ATOM 1583 C C . THR A 1 210 ? 1.697 0.396 9.641 1.00 97.06 210 THR A C 1
ATOM 1585 O O . THR A 1 210 ? 1.340 -0.644 9.083 1.00 97.06 210 THR A O 1
ATOM 1588 N N . ASN A 1 211 ? 2.931 0.561 10.113 1.00 95.69 211 ASN A N 1
ATOM 1589 C CA . ASN A 1 211 ? 3.929 -0.502 10.202 1.00 95.69 211 ASN A CA 1
ATOM 1590 C C . ASN A 1 211 ? 3.727 -1.430 11.417 1.00 95.69 211 ASN A C 1
ATOM 1592 O O . ASN A 1 211 ? 4.418 -2.438 11.548 1.00 95.69 211 ASN A O 1
ATOM 1596 N N . GLY A 1 212 ? 2.780 -1.108 12.305 1.00 95.69 212 GLY A N 1
ATOM 1597 C CA . GLY A 1 212 ? 2.402 -1.950 13.439 1.00 95.69 212 GLY A CA 1
ATOM 1598 C C . GLY A 1 212 ? 3.331 -1.875 14.653 1.00 95.69 212 GLY A C 1
ATOM 1599 O O . GLY A 1 212 ? 3.019 -2.475 15.681 1.00 95.69 212 GLY A O 1
ATOM 1600 N N . SER A 1 213 ? 4.419 -1.097 14.618 1.00 94.19 213 SER A N 1
ATOM 1601 C CA . SER A 1 213 ? 5.425 -1.054 15.696 1.00 94.19 213 SER A CA 1
ATOM 1602 C C . SER A 1 213 ? 4.896 -0.630 17.061 1.00 94.19 213 SER A C 1
ATOM 1604 O O . SER A 1 213 ? 5.515 -0.885 18.088 1.00 94.19 213 SER A O 1
ATOM 1606 N N . LEU A 1 214 ? 3.757 0.058 17.081 1.00 92.31 214 LEU A N 1
ATOM 1607 C CA . LEU A 1 214 ? 3.105 0.545 18.295 1.00 92.31 214 LEU A CA 1
ATOM 1608 C C . LEU A 1 214 ? 1.781 -0.177 18.579 1.00 92.31 214 LEU A C 1
ATOM 1610 O O . LEU A 1 214 ? 0.995 0.288 19.405 1.00 92.31 214 LEU A O 1
ATOM 1614 N N . LEU A 1 215 ? 1.548 -1.307 17.906 1.00 90.56 215 LEU A N 1
ATOM 1615 C CA . LEU A 1 215 ? 0.345 -2.132 18.015 1.00 90.56 215 LEU A CA 1
ATOM 1616 C C . LEU A 1 215 ? 0.605 -3.526 18.599 1.00 90.56 215 LEU A C 1
ATOM 1618 O O . LEU A 1 215 ? -0.320 -4.324 18.676 1.00 90.56 215 LEU A O 1
ATOM 1622 N N . ALA A 1 216 ? 1.816 -3.805 19.091 1.00 74.19 216 ALA A N 1
ATOM 1623 C CA . ALA A 1 216 ? 2.095 -5.033 19.845 1.00 74.19 216 ALA A CA 1
ATOM 1624 C C . ALA A 1 216 ? 1.322 -5.113 21.183 1.00 74.19 216 ALA A C 1
ATOM 1626 O O . ALA A 1 216 ? 1.189 -6.183 21.766 1.00 74.19 216 ALA A O 1
ATOM 1627 N N . SER A 1 217 ? 0.812 -3.981 21.687 1.00 77.88 217 SER A N 1
ATOM 1628 C CA . SER A 1 217 ? -0.085 -3.921 22.845 1.00 77.88 217 SER A CA 1
ATOM 1629 C C . SER A 1 217 ? -1.478 -3.468 22.417 1.00 77.88 217 SER A C 1
ATOM 1631 O O . SER A 1 217 ? -1.633 -2.440 21.751 1.00 77.88 217 SER A O 1
ATOM 1633 N N . ALA A 1 218 ? -2.504 -4.187 22.880 1.00 89.12 218 ALA A N 1
ATOM 1634 C CA . ALA A 1 218 ? -3.902 -3.906 22.560 1.00 89.12 218 ALA A CA 1
ATOM 1635 C C . ALA A 1 218 ? -4.390 -2.530 23.050 1.00 89.12 218 ALA A C 1
ATOM 1637 O O . ALA A 1 218 ? -5.363 -2.008 22.516 1.00 89.12 218 ALA A O 1
ATOM 1638 N N . THR A 1 219 ? -3.741 -1.906 24.042 1.00 92.25 219 THR A N 1
ATOM 1639 C CA . THR A 1 219 ? -4.229 -0.659 24.661 1.00 92.25 219 THR A CA 1
ATOM 1640 C C . THR A 1 219 ? -4.407 0.473 23.650 1.00 92.25 219 THR A C 1
ATOM 1642 O O . THR A 1 219 ? -5.460 1.109 23.618 1.00 92.25 219 THR A O 1
ATOM 1645 N N . ARG A 1 220 ? -3.402 0.715 22.798 1.00 90.69 220 ARG A N 1
ATOM 1646 C CA . ARG A 1 220 ? -3.483 1.780 21.785 1.00 90.69 220 ARG A CA 1
ATOM 1647 C C . ARG A 1 220 ? -4.509 1.447 20.709 1.00 90.69 220 ARG A C 1
ATOM 1649 O O . ARG A 1 220 ? -5.274 2.319 20.311 1.00 90.69 220 ARG A O 1
ATOM 1656 N N . LEU A 1 221 ? -4.570 0.182 20.294 1.00 93.00 221 LEU A N 1
ATOM 1657 C CA . LEU A 1 221 ? -5.548 -0.271 19.314 1.00 93.00 221 LEU A CA 1
ATOM 1658 C C . LEU A 1 221 ? -6.984 -0.088 19.817 1.00 93.00 221 LEU A C 1
ATOM 1660 O O . LEU A 1 221 ? -7.820 0.460 19.107 1.00 93.00 221 LEU A O 1
ATOM 1664 N N . ARG A 1 222 ? -7.260 -0.484 21.063 1.00 94.25 222 ARG A N 1
ATOM 1665 C CA . ARG A 1 222 ? -8.566 -0.305 21.713 1.00 94.25 222 ARG A CA 1
ATOM 1666 C C . ARG A 1 222 ? -8.962 1.165 21.790 1.00 94.25 222 ARG A C 1
ATOM 1668 O O . ARG A 1 222 ? -10.107 1.488 21.497 1.00 94.25 222 ARG A O 1
ATOM 1675 N N . ALA A 1 223 ? -8.025 2.056 22.124 1.00 92.88 223 ALA A N 1
ATOM 1676 C CA . ALA A 1 223 ? -8.285 3.495 22.136 1.00 92.88 223 ALA A CA 1
ATOM 1677 C C . ALA A 1 223 ? -8.687 4.021 20.746 1.00 92.88 223 ALA A C 1
ATOM 1679 O O . ALA A 1 223 ? -9.657 4.765 20.630 1.00 92.88 223 ALA A O 1
ATOM 1680 N N . LEU A 1 224 ? -8.002 3.583 19.685 1.00 95.62 224 LEU A N 1
ATOM 1681 C CA . LEU A 1 224 ? -8.350 3.958 18.311 1.00 95.62 224 LEU A CA 1
ATOM 1682 C C . LEU A 1 224 ? -9.697 3.378 17.871 1.00 95.62 224 LEU A C 1
ATOM 1684 O O . LEU A 1 224 ? -10.487 4.076 17.244 1.00 95.62 224 LEU A O 1
ATOM 1688 N N . ARG A 1 225 ? -10.003 2.130 18.243 1.00 95.31 225 ARG A N 1
ATOM 1689 C CA . ARG A 1 225 ? -11.319 1.526 17.995 1.00 95.31 225 ARG A CA 1
ATOM 1690 C C . ARG A 1 225 ? -12.443 2.303 18.673 1.00 95.31 225 ARG A C 1
ATOM 1692 O O . ARG A 1 225 ? -13.466 2.545 18.047 1.00 95.31 225 ARG A O 1
ATOM 1699 N N . LEU A 1 226 ? -12.249 2.719 19.926 1.00 95.25 226 LEU A N 1
ATOM 1700 C CA . LEU A 1 226 ? -13.214 3.553 20.651 1.00 95.25 226 LEU A CA 1
ATOM 1701 C C . LEU A 1 226 ? -13.384 4.934 20.007 1.00 95.25 226 LEU A C 1
ATOM 1703 O O . LEU A 1 226 ? -14.490 5.464 20.004 1.00 95.25 226 LEU A O 1
ATOM 1707 N N . ALA A 1 227 ? -12.318 5.489 19.425 1.00 96.06 227 ALA A N 1
ATOM 1708 C CA . ALA A 1 227 ? -12.388 6.710 18.625 1.00 96.06 227 ALA A CA 1
ATOM 1709 C C . ALA A 1 227 ? -13.101 6.505 17.270 1.00 96.06 227 ALA A C 1
ATOM 1711 O O . ALA A 1 227 ? -13.479 7.479 16.627 1.00 96.06 227 ALA A O 1
ATOM 1712 N N . GLY A 1 228 ? -13.311 5.254 16.846 1.00 96.50 228 GLY A N 1
ATOM 1713 C CA . GLY A 1 228 ? -14.031 4.891 15.627 1.00 96.50 228 GLY A CA 1
ATOM 1714 C C . GLY A 1 228 ? -13.144 4.485 14.451 1.00 96.50 228 GLY A C 1
ATOM 1715 O O . GLY A 1 228 ? -13.516 4.717 13.307 1.00 96.50 228 GLY A O 1
ATOM 1716 N N . LEU A 1 229 ? -11.978 3.891 14.720 1.00 96.88 229 LEU A N 1
ATOM 1717 C CA . LEU A 1 229 ? -11.188 3.179 13.715 1.00 96.88 229 LEU A CA 1
ATOM 1718 C C . LEU A 1 229 ? -11.891 1.876 13.295 1.00 96.88 229 LEU A C 1
ATOM 1720 O O . LEU A 1 229 ? -12.165 1.027 14.146 1.00 96.88 229 LEU A O 1
ATOM 1724 N N . ASP A 1 230 ? -12.090 1.687 11.990 1.00 94.69 230 ASP A N 1
ATOM 1725 C CA . ASP A 1 230 ? -12.776 0.518 11.427 1.00 94.69 230 ASP A CA 1
ATOM 1726 C C . ASP A 1 230 ? -11.808 -0.588 10.979 1.00 94.69 230 ASP A C 1
ATOM 1728 O O . ASP A 1 230 ? -12.127 -1.776 11.075 1.00 94.69 230 ASP A O 1
ATOM 1732 N N . MET A 1 231 ? -10.627 -0.216 10.471 1.00 94.88 231 MET A N 1
ATOM 1733 C CA . MET A 1 231 ? -9.732 -1.155 9.788 1.00 94.88 231 MET A CA 1
ATOM 1734 C C . MET A 1 231 ? -8.258 -0.739 9.851 1.00 94.88 231 MET A C 1
ATOM 1736 O O . MET A 1 231 ? -7.929 0.449 9.845 1.00 94.88 231 MET A O 1
ATOM 1740 N N . LEU A 1 232 ? -7.360 -1.727 9.843 1.00 96.19 232 LEU A N 1
ATOM 1741 C CA . LEU A 1 232 ? -5.932 -1.515 9.588 1.00 96.19 232 LEU A CA 1
ATOM 1742 C C . LEU A 1 232 ? -5.561 -1.886 8.154 1.00 96.19 232 LEU A C 1
ATOM 1744 O O . LEU A 1 232 ? -5.915 -2.963 7.681 1.00 96.19 232 LEU A O 1
ATOM 1748 N N . LEU A 1 233 ? -4.751 -1.041 7.523 1.00 95.94 233 LEU A N 1
ATOM 1749 C CA . LEU A 1 233 ? -3.875 -1.419 6.420 1.00 95.94 233 LEU A CA 1
ATOM 1750 C C . LEU A 1 233 ? -2.468 -1.614 7.005 1.00 95.94 233 LEU A C 1
ATOM 1752 O O . LEU A 1 233 ? -1.734 -0.652 7.239 1.00 95.94 233 LEU A O 1
ATOM 1756 N N . LEU A 1 234 ? -2.122 -2.860 7.313 1.00 97.12 234 LEU A N 1
ATOM 1757 C CA . LEU A 1 234 ? -0.936 -3.206 8.094 1.00 97.12 234 LEU A CA 1
ATOM 1758 C C . LEU A 1 234 ? 0.215 -3.637 7.185 1.00 97.12 234 LEU A C 1
ATOM 1760 O O . LEU A 1 234 ? 0.072 -4.582 6.415 1.00 97.12 234 LEU A O 1
ATOM 1764 N N . ALA A 1 235 ? 1.369 -2.981 7.286 1.00 96.38 235 ALA A N 1
ATOM 1765 C CA . ALA A 1 235 ? 2.520 -3.286 6.441 1.00 96.38 235 ALA A CA 1
ATOM 1766 C C . ALA A 1 235 ? 3.167 -4.635 6.809 1.00 96.38 235 ALA A C 1
ATOM 1768 O O . ALA A 1 235 ? 3.798 -4.758 7.852 1.00 96.38 235 ALA A O 1
ATOM 1769 N N . VAL A 1 236 ? 3.065 -5.635 5.931 1.00 97.00 236 VAL A N 1
ATOM 1770 C CA . VAL A 1 236 ? 3.671 -6.966 6.087 1.00 97.00 236 VAL A CA 1
ATOM 1771 C C . VAL A 1 236 ? 4.519 -7.249 4.850 1.00 97.00 236 VAL A C 1
ATOM 1773 O O . VAL A 1 236 ? 3.996 -7.592 3.796 1.00 97.00 236 VAL A O 1
ATOM 1776 N N . HIS A 1 237 ? 5.838 -7.072 4.945 1.00 96.50 237 HIS A N 1
ATOM 1777 C CA . HIS A 1 237 ? 6.733 -7.138 3.776 1.00 96.50 237 HIS A CA 1
ATOM 1778 C C . HIS A 1 237 ? 7.537 -8.436 3.649 1.00 96.50 237 HIS A C 1
ATOM 1780 O O . HIS A 1 237 ? 8.195 -8.643 2.631 1.00 96.50 237 HIS A O 1
ATOM 1786 N N . ALA A 1 238 ? 7.513 -9.294 4.666 1.00 97.44 238 ALA A N 1
ATOM 1787 C CA . ALA A 1 238 ? 8.210 -10.574 4.676 1.00 97.44 238 ALA A CA 1
ATOM 1788 C C . ALA A 1 238 ? 7.567 -11.517 5.695 1.00 97.44 238 ALA A C 1
ATOM 1790 O O . ALA A 1 238 ? 6.992 -11.055 6.682 1.00 97.44 238 ALA A O 1
ATOM 1791 N N . ALA A 1 239 ? 7.699 -12.825 5.481 1.00 97.56 239 ALA A N 1
ATOM 1792 C CA . ALA A 1 239 ? 7.319 -13.819 6.482 1.00 97.56 239 ALA A CA 1
ATOM 1793 C C . ALA A 1 239 ? 8.465 -14.117 7.449 1.00 97.56 239 ALA A C 1
ATOM 1795 O O . ALA A 1 239 ? 8.213 -14.439 8.604 1.00 97.56 239 ALA A O 1
ATOM 1796 N N . GLU A 1 240 ? 9.708 -14.009 6.984 1.00 97.25 240 GLU A N 1
ATOM 1797 C CA . GLU A 1 240 ? 10.901 -14.294 7.775 1.00 97.25 240 GLU A CA 1
ATOM 1798 C C . GLU A 1 240 ? 11.439 -13.028 8.448 1.00 97.25 240 GLU A C 1
ATOM 1800 O O . GLU A 1 240 ? 11.589 -11.984 7.807 1.00 97.25 240 GLU A O 1
ATOM 1805 N N . ALA A 1 241 ? 11.818 -13.142 9.723 1.00 95.75 241 ALA A N 1
ATOM 1806 C CA . ALA A 1 241 ? 12.252 -12.016 10.549 1.00 95.75 241 ALA A CA 1
ATOM 1807 C C . ALA A 1 241 ? 13.410 -11.197 9.947 1.00 95.75 241 ALA A C 1
ATOM 1809 O O . ALA A 1 241 ? 13.413 -9.969 10.019 1.00 95.75 241 ALA A O 1
ATOM 1810 N N . GLU A 1 242 ? 14.400 -11.852 9.341 1.00 96.50 242 GLU A N 1
ATOM 1811 C CA . GLU A 1 242 ? 15.579 -11.167 8.797 1.00 96.50 242 GLU A CA 1
ATOM 1812 C C . GLU A 1 242 ? 15.251 -10.443 7.478 1.00 96.50 242 GLU A C 1
ATOM 1814 O O . GLU A 1 242 ? 15.652 -9.299 7.269 1.00 96.50 242 GLU A O 1
ATOM 1819 N N . SER A 1 243 ? 14.423 -11.052 6.626 1.00 96.00 243 SER A N 1
ATOM 1820 C CA . SER A 1 243 ? 13.870 -10.396 5.435 1.00 96.00 243 SER A CA 1
ATOM 1821 C C . SER A 1 243 ? 12.953 -9.224 5.810 1.00 96.00 243 SER A C 1
ATOM 1823 O O . SER A 1 243 ? 13.019 -8.167 5.184 1.00 96.00 243 SER A O 1
ATOM 1825 N N . GLY A 1 244 ? 12.161 -9.360 6.878 1.00 95.94 244 GLY A N 1
ATOM 1826 C CA . GLY A 1 244 ? 11.319 -8.287 7.410 1.00 95.94 244 GLY A CA 1
ATOM 1827 C C . GLY A 1 244 ? 12.143 -7.125 7.955 1.00 95.94 244 GLY A C 1
ATOM 1828 O O . GLY A 1 244 ? 11.899 -5.977 7.591 1.00 95.94 244 GLY A O 1
ATOM 1829 N N . ARG A 1 245 ? 13.189 -7.417 8.738 1.00 96.19 245 ARG A N 1
ATOM 1830 C CA . ARG A 1 245 ? 14.140 -6.409 9.222 1.00 96.19 245 ARG A CA 1
ATOM 1831 C C . ARG A 1 245 ? 14.719 -5.598 8.062 1.00 96.19 245 ARG A C 1
ATOM 1833 O O . ARG A 1 245 ? 14.703 -4.369 8.121 1.00 96.19 245 ARG A O 1
ATOM 1840 N N . ARG A 1 246 ? 15.188 -6.256 6.993 1.00 95.19 246 ARG A N 1
ATOM 1841 C CA . ARG A 1 246 ? 15.696 -5.564 5.793 1.00 95.19 246 ARG A CA 1
ATOM 1842 C C . ARG A 1 246 ? 14.623 -4.711 5.116 1.00 95.19 246 ARG A C 1
ATOM 1844 O O . ARG A 1 246 ? 14.891 -3.554 4.799 1.00 95.19 246 ARG A O 1
ATOM 1851 N N . ALA A 1 247 ? 13.404 -5.230 4.971 1.00 94.12 247 ALA A N 1
ATOM 1852 C CA . ALA A 1 247 ? 12.302 -4.504 4.340 1.00 94.12 247 ALA A CA 1
ATOM 1853 C C . ALA A 1 247 ? 11.917 -3.205 5.078 1.00 94.12 247 ALA A C 1
ATOM 1855 O O . ALA A 1 247 ? 11.480 -2.252 4.437 1.00 94.12 247 ALA A O 1
ATOM 1856 N N . PHE A 1 248 ? 12.136 -3.124 6.396 1.00 93.38 248 PHE A N 1
ATOM 1857 C CA . PHE A 1 248 ? 11.941 -1.902 7.194 1.00 93.38 248 PHE A CA 1
ATOM 1858 C C . PHE A 1 248 ? 13.217 -1.060 7.387 1.00 93.38 248 PHE A C 1
ATOM 1860 O O . PHE A 1 248 ? 13.242 -0.135 8.207 1.00 93.38 248 PHE A O 1
ATOM 1867 N N . GLY A 1 249 ? 14.285 -1.345 6.636 1.00 92.06 249 GLY A N 1
ATOM 1868 C CA . GLY A 1 249 ? 15.548 -0.602 6.694 1.00 92.06 249 GLY A CA 1
ATOM 1869 C C . GLY A 1 249 ? 16.386 -0.881 7.945 1.00 92.06 249 GLY A C 1
ATOM 1870 O O . GLY A 1 249 ? 17.186 -0.041 8.346 1.00 92.06 249 GLY A O 1
ATOM 1871 N N . GLY A 1 250 ? 16.178 -2.027 8.598 1.00 91.50 250 GLY A N 1
ATOM 1872 C CA . GLY A 1 250 ? 16.926 -2.455 9.782 1.00 91.50 250 GLY A CA 1
ATOM 1873 C C . GLY A 1 250 ? 16.434 -1.888 11.115 1.00 91.50 250 GLY A C 1
ATOM 1874 O O . GLY A 1 250 ? 17.017 -2.208 12.147 1.00 91.50 250 GLY A O 1
ATOM 1875 N N . LEU A 1 251 ? 15.389 -1.053 11.107 1.00 89.31 251 LEU A N 1
ATOM 1876 C CA . LEU A 1 251 ? 14.944 -0.303 12.290 1.00 89.31 251 LEU A CA 1
ATOM 1877 C C . LEU A 1 251 ? 13.795 -0.959 13.061 1.00 89.31 251 LEU A C 1
ATOM 1879 O O . LEU A 1 251 ? 13.639 -0.699 14.252 1.00 89.31 251 LEU A O 1
ATOM 1883 N N . LEU A 1 252 ? 13.013 -1.810 12.398 1.00 91.19 252 LEU A N 1
ATOM 1884 C CA . LEU A 1 252 ? 12.013 -2.662 13.036 1.00 91.19 252 LEU A CA 1
ATOM 1885 C C . LEU A 1 252 ? 12.500 -4.109 13.002 1.00 91.19 252 LEU A C 1
ATOM 1887 O O . LEU A 1 252 ? 13.193 -4.518 12.064 1.00 91.19 252 LEU A O 1
ATOM 1891 N N . ASP A 1 253 ? 12.132 -4.895 14.011 1.00 88.69 253 ASP A N 1
ATOM 1892 C CA . ASP A 1 253 ? 12.261 -6.341 13.883 1.00 88.69 253 ASP A CA 1
ATOM 1893 C C . ASP A 1 253 ? 11.238 -6.860 12.854 1.00 88.69 253 ASP A C 1
ATOM 1895 O O . ASP A 1 253 ? 10.172 -6.274 12.650 1.00 88.69 253 ASP A O 1
ATOM 1899 N N . GLY A 1 254 ? 11.578 -7.933 12.138 1.00 90.50 254 GLY A N 1
ATOM 1900 C CA . GLY A 1 254 ? 10.692 -8.468 11.101 1.00 90.50 254 GLY A CA 1
ATOM 1901 C C . GLY A 1 254 ? 9.447 -9.179 11.637 1.00 90.50 254 GLY A C 1
ATOM 1902 O O . GLY A 1 254 ? 8.593 -9.554 10.843 1.00 90.50 254 GLY A O 1
ATOM 1903 N N . GLU A 1 255 ? 9.328 -9.352 12.956 1.00 95.06 255 GLU A N 1
ATOM 1904 C CA . GLU A 1 255 ? 8.193 -10.013 13.613 1.00 95.06 255 GLU A CA 1
ATOM 1905 C C . GLU A 1 255 ? 7.131 -9.018 14.098 1.00 95.06 255 GLU A C 1
ATOM 1907 O O . GLU A 1 255 ? 5.968 -9.372 14.279 1.00 95.06 255 GLU A O 1
ATOM 1912 N N . THR A 1 256 ? 7.503 -7.752 14.258 1.00 94.19 256 THR A N 1
ATOM 1913 C CA . THR A 1 256 ? 6.664 -6.659 14.743 1.00 94.19 256 THR A CA 1
ATOM 1914 C C . THR A 1 256 ? 5.333 -6.563 13.993 1.00 94.19 256 THR A C 1
ATOM 1916 O O . THR A 1 256 ? 4.294 -6.543 14.661 1.00 94.19 256 THR A O 1
ATOM 1919 N N . PRO A 1 257 ? 5.296 -6.571 12.645 1.00 95.00 257 PRO A N 1
ATOM 1920 C CA . PRO A 1 257 ? 4.023 -6.543 11.934 1.00 95.00 257 PRO A CA 1
ATOM 1921 C C . PRO A 1 257 ? 3.155 -7.774 12.176 1.00 95.00 257 PRO A C 1
ATOM 1923 O O . PRO A 1 257 ? 1.936 -7.662 12.235 1.00 95.00 257 PRO A O 1
ATOM 1926 N N . TRP A 1 258 ? 3.757 -8.948 12.354 1.00 97.31 258 TRP A N 1
ATOM 1927 C CA . TRP A 1 258 ? 3.014 -10.177 12.623 1.00 97.31 258 TRP A CA 1
ATOM 1928 C C . TRP A 1 258 ? 2.400 -10.172 14.025 1.00 97.31 258 TRP A C 1
ATOM 1930 O O . TRP A 1 258 ? 1.236 -10.531 14.185 1.00 97.31 258 TRP A O 1
ATOM 1940 N N . ASN A 1 259 ? 3.128 -9.663 15.021 1.00 96.06 259 ASN A N 1
ATOM 1941 C CA . ASN A 1 259 ? 2.599 -9.451 16.372 1.00 96.06 259 ASN A CA 1
ATOM 1942 C C . ASN A 1 259 ? 1.453 -8.421 16.385 1.00 96.06 259 ASN A C 1
ATOM 1944 O O . ASN A 1 259 ? 0.466 -8.581 17.109 1.00 96.06 259 ASN A O 1
ATOM 1948 N N . ALA A 1 260 ? 1.561 -7.368 15.570 1.00 96.50 260 ALA A N 1
ATOM 1949 C CA . ALA A 1 260 ? 0.495 -6.387 15.390 1.00 96.50 260 ALA A CA 1
ATOM 1950 C C . ALA A 1 260 ? -0.737 -6.991 14.694 1.00 96.50 260 ALA A C 1
ATOM 1952 O O . ALA A 1 260 ? -1.860 -6.720 15.119 1.00 96.50 260 ALA A O 1
ATOM 1953 N N . LEU A 1 261 ? -0.539 -7.838 13.676 1.00 97.31 261 LEU A N 1
ATOM 1954 C CA . LEU A 1 261 ? -1.617 -8.570 13.004 1.00 97.31 261 LEU A CA 1
ATOM 1955 C C . LEU A 1 261 ? -2.363 -9.459 14.002 1.00 97.31 261 LEU A C 1
ATOM 1957 O O . LEU A 1 261 ? -3.587 -9.392 14.087 1.00 97.31 261 LEU A O 1
ATOM 1961 N N . ASP A 1 262 ? -1.624 -10.229 14.803 1.00 96.88 262 ASP A N 1
ATOM 1962 C CA . ASP A 1 262 ? -2.192 -11.089 15.840 1.00 96.88 262 ASP A CA 1
ATOM 1963 C C . ASP A 1 262 ? -3.003 -10.307 16.867 1.00 96.88 262 ASP A C 1
ATOM 1965 O O . ASP A 1 262 ? -4.123 -10.693 17.204 1.00 96.88 262 ASP A O 1
ATOM 1969 N N . THR A 1 263 ? -2.465 -9.180 17.326 1.00 96.12 263 THR A N 1
ATOM 1970 C CA . THR A 1 263 ? -3.158 -8.303 18.273 1.00 96.12 263 THR A CA 1
ATOM 1971 C C . THR A 1 263 ? -4.441 -7.743 17.659 1.00 96.12 263 THR A C 1
ATOM 1973 O O . THR A 1 263 ? -5.487 -7.739 18.306 1.00 96.12 263 THR A O 1
ATOM 1976 N N . ALA A 1 264 ? -4.400 -7.307 16.399 1.00 96.06 264 ALA A N 1
ATOM 1977 C CA . ALA A 1 264 ? -5.564 -6.750 15.722 1.00 96.06 264 ALA A CA 1
ATOM 1978 C C . ALA A 1 264 ? -6.677 -7.778 15.488 1.00 96.06 264 ALA A C 1
ATOM 1980 O O . ALA A 1 264 ? -7.846 -7.480 15.749 1.00 96.06 264 ALA A O 1
ATOM 1981 N N . LEU A 1 265 ? -6.326 -8.992 15.059 1.00 96.00 265 LEU A N 1
ATOM 1982 C CA . LEU A 1 265 ? -7.289 -10.075 14.857 1.00 96.00 265 LEU A CA 1
ATOM 1983 C C . LEU A 1 265 ? -7.881 -10.577 16.182 1.00 96.00 265 LEU A C 1
ATOM 1985 O O . LEU A 1 265 ? -9.091 -10.807 16.249 1.00 96.00 265 LEU A O 1
ATOM 1989 N N . ALA A 1 266 ? -7.076 -10.664 17.248 1.00 95.06 266 ALA A N 1
ATOM 1990 C CA . ALA A 1 266 ? -7.547 -11.029 18.587 1.00 95.06 266 ALA A CA 1
ATOM 1991 C C . ALA A 1 266 ? -8.553 -10.010 19.151 1.00 95.06 266 ALA A C 1
ATOM 1993 O O . ALA A 1 266 ? -9.546 -10.385 19.771 1.00 95.06 266 ALA A O 1
ATOM 1994 N N . GLU A 1 267 ? -8.346 -8.721 18.873 1.00 93.81 267 GLU A N 1
ATOM 1995 C CA . GLU A 1 267 ? -9.297 -7.654 19.207 1.00 93.81 267 GLU A CA 1
ATOM 1996 C C . GLU A 1 267 ? -10.497 -7.600 18.242 1.00 93.81 267 GLU A C 1
ATOM 1998 O O . GLU A 1 267 ? -11.380 -6.758 18.403 1.00 93.81 267 GLU A O 1
ATOM 2003 N N . GLY A 1 268 ? -10.549 -8.472 17.229 1.00 93.00 268 GLY A N 1
ATOM 2004 C CA . GLY A 1 268 ? -11.625 -8.553 16.242 1.00 93.00 268 GLY A CA 1
ATOM 2005 C C . GLY A 1 268 ? -11.686 -7.345 15.310 1.00 93.00 268 GLY A C 1
ATOM 2006 O O . GLY A 1 268 ? -12.781 -6.866 15.009 1.00 93.00 268 GLY A O 1
ATOM 2007 N N . LEU A 1 269 ? -10.543 -6.744 14.965 1.00 93.50 269 LEU A N 1
ATOM 2008 C CA . LEU A 1 269 ? -10.468 -5.624 14.023 1.00 93.50 269 LEU A CA 1
ATOM 2009 C C . LEU A 1 269 ? -10.299 -6.157 12.602 1.00 93.50 269 LEU A C 1
ATOM 2011 O O . LEU A 1 269 ? -9.606 -7.151 12.395 1.00 93.50 269 LEU A O 1
ATOM 2015 N N . ALA A 1 270 ? -10.915 -5.495 11.624 1.00 93.31 270 ALA A N 1
ATOM 2016 C CA . ALA A 1 270 ? -10.681 -5.824 10.226 1.00 93.31 270 ALA A CA 1
ATOM 2017 C C . ALA A 1 270 ? -9.251 -5.430 9.830 1.00 93.31 270 ALA A C 1
ATOM 2019 O O . ALA A 1 270 ? -8.785 -4.334 10.157 1.00 93.31 270 ALA A O 1
ATOM 2020 N N . VAL A 1 271 ? -8.554 -6.315 9.117 1.00 95.31 271 VAL A N 1
ATOM 2021 C CA . VAL A 1 271 ? -7.175 -6.075 8.685 1.00 95.31 271 VAL A CA 1
ATOM 2022 C C . VAL A 1 271 ? -7.012 -6.405 7.209 1.00 95.31 271 VAL A C 1
ATOM 2024 O O . VAL A 1 271 ? -7.420 -7.466 6.734 1.00 95.31 271 VAL A O 1
ATOM 2027 N N . VAL A 1 272 ? -6.360 -5.489 6.503 1.00 95.50 272 VAL A N 1
ATOM 2028 C CA . VAL A 1 272 ? -5.735 -5.720 5.208 1.00 95.50 272 VAL A CA 1
ATOM 2029 C C . VAL A 1 272 ? -4.231 -5.799 5.457 1.00 95.50 272 VAL A C 1
ATOM 2031 O O . VAL A 1 272 ? -3.599 -4.799 5.801 1.00 95.50 272 VAL A O 1
ATOM 2034 N N . ALA A 1 273 ? -3.646 -6.985 5.311 1.00 97.25 273 ALA A N 1
ATOM 2035 C CA . ALA A 1 273 ? -2.199 -7.131 5.267 1.00 97.25 273 ALA A CA 1
ATOM 2036 C C . ALA A 1 273 ? -1.704 -6.545 3.941 1.00 97.25 273 ALA A C 1
ATOM 2038 O O . ALA A 1 273 ? -2.174 -6.933 2.877 1.00 97.25 273 ALA A O 1
ATOM 2039 N N . ASN A 1 274 ? -0.782 -5.594 3.993 1.00 94.94 274 ASN A N 1
ATOM 2040 C CA . ASN A 1 274 ? -0.283 -4.878 2.831 1.00 94.94 274 ASN A CA 1
ATOM 2041 C C . ASN A 1 274 ? 1.184 -5.216 2.580 1.00 94.94 274 ASN A C 1
ATOM 2043 O O . ASN A 1 274 ? 2.057 -4.852 3.371 1.00 94.94 274 ASN A O 1
ATOM 2047 N N . THR A 1 275 ? 1.463 -5.855 1.451 1.00 95.12 275 THR A N 1
ATOM 2048 C CA . THR A 1 275 ? 2.816 -6.180 1.010 1.00 95.12 275 THR A CA 1
ATOM 2049 C C . THR A 1 275 ? 3.192 -5.316 -0.177 1.00 95.12 275 THR A C 1
ATOM 2051 O O . THR A 1 275 ? 2.737 -5.538 -1.296 1.00 95.12 275 THR A O 1
ATOM 2054 N N . VAL A 1 276 ? 4.108 -4.377 0.052 1.00 91.81 276 VAL A N 1
ATOM 2055 C CA . VAL A 1 276 ? 4.925 -3.838 -1.040 1.00 91.81 276 VAL A CA 1
ATOM 2056 C C . VAL A 1 276 ? 6.062 -4.819 -1.301 1.00 91.81 276 VAL A C 1
ATOM 2058 O O . VAL A 1 276 ? 6.862 -5.081 -0.395 1.00 91.81 276 VAL A O 1
ATOM 2061 N N . PHE A 1 277 ? 6.114 -5.382 -2.505 1.00 91.81 277 PHE A N 1
ATOM 2062 C CA . PHE A 1 277 ? 7.208 -6.249 -2.930 1.00 91.81 277 PHE A CA 1
ATOM 2063 C C . PHE A 1 277 ? 8.160 -5.520 -3.882 1.00 91.81 277 PHE A C 1
ATOM 2065 O O . PHE A 1 277 ? 7.769 -4.653 -4.660 1.00 91.81 277 PHE A O 1
ATOM 2072 N N . TYR A 1 278 ? 9.430 -5.877 -3.797 1.00 92.31 278 TYR A N 1
ATOM 2073 C CA . TYR A 1 278 ? 10.567 -5.341 -4.530 1.00 92.31 278 TYR A CA 1
ATOM 2074 C C . TYR A 1 278 ? 11.570 -6.484 -4.739 1.00 92.31 278 TYR A C 1
ATOM 2076 O O . TYR A 1 278 ? 11.383 -7.573 -4.197 1.00 92.31 278 TYR A O 1
ATOM 2084 N N . ALA A 1 279 ? 12.623 -6.267 -5.527 1.00 92.75 279 ALA A N 1
ATOM 2085 C CA . ALA A 1 279 ? 13.519 -7.335 -5.980 1.00 92.75 279 ALA A CA 1
ATOM 2086 C C . ALA A 1 279 ? 13.990 -8.297 -4.866 1.00 92.75 279 ALA A C 1
ATOM 2088 O O . ALA A 1 279 ? 14.005 -9.507 -5.075 1.00 92.75 279 ALA A O 1
ATOM 2089 N N . GLU A 1 280 ? 14.311 -7.797 -3.667 1.00 93.75 280 GLU A N 1
ATOM 2090 C CA . GLU A 1 280 ? 14.851 -8.640 -2.590 1.00 93.75 280 GLU A CA 1
ATOM 2091 C C . GLU A 1 280 ? 13.810 -9.476 -1.831 1.00 93.75 280 GLU A C 1
ATOM 2093 O O . GLU A 1 280 ? 14.184 -10.472 -1.212 1.00 93.75 280 GLU A O 1
ATOM 2098 N N . ASN A 1 281 ? 12.526 -9.093 -1.829 1.00 95.06 281 ASN A N 1
ATOM 2099 C CA . ASN A 1 281 ? 11.493 -9.795 -1.053 1.00 95.06 281 ASN A CA 1
ATOM 2100 C C . ASN A 1 281 ? 10.474 -10.553 -1.916 1.00 95.06 281 ASN A C 1
ATOM 2102 O O . ASN A 1 281 ? 9.513 -11.089 -1.368 1.00 95.06 281 ASN A O 1
ATOM 2106 N N . VAL A 1 282 ? 10.685 -10.674 -3.233 1.00 95.56 282 VAL A N 1
ATOM 2107 C CA . VAL A 1 282 ? 9.819 -11.494 -4.107 1.00 95.56 282 VAL A CA 1
ATOM 2108 C C . VAL A 1 282 ? 9.707 -12.932 -3.592 1.00 95.56 282 VAL A C 1
ATOM 2110 O O . VAL A 1 282 ? 8.613 -13.493 -3.553 1.00 95.56 282 VAL A O 1
ATOM 2113 N N . SER A 1 283 ? 10.814 -13.510 -3.118 1.00 95.69 283 SER A N 1
ATOM 2114 C CA . SER A 1 283 ? 10.841 -14.862 -2.542 1.00 95.69 283 SER A CA 1
ATOM 2115 C C . SER A 1 283 ? 9.990 -15.011 -1.277 1.00 95.69 283 SER A C 1
ATOM 2117 O O . SER A 1 283 ? 9.644 -16.128 -0.907 1.00 95.69 283 SER A O 1
ATOM 2119 N N . GLN A 1 284 ? 9.622 -13.905 -0.624 1.00 97.25 284 GLN A N 1
ATOM 2120 C CA . GLN A 1 284 ? 8.787 -13.907 0.574 1.00 97.25 284 GLN A CA 1
ATOM 2121 C C . GLN A 1 284 ? 7.290 -13.955 0.257 1.00 97.25 284 GLN A C 1
ATOM 2123 O O . GLN A 1 284 ? 6.516 -14.195 1.174 1.00 97.25 284 GLN A O 1
ATOM 2128 N N . LEU A 1 285 ? 6.852 -13.768 -0.994 1.00 96.94 285 LEU A N 1
ATOM 2129 C CA . LEU A 1 285 ? 5.422 -13.739 -1.329 1.00 96.94 285 LEU A CA 1
ATOM 2130 C C . LEU A 1 285 ? 4.705 -15.049 -0.960 1.00 96.94 285 LEU A C 1
ATOM 2132 O O . LEU A 1 285 ? 3.692 -15.017 -0.267 1.00 96.94 285 LEU A O 1
ATOM 2136 N N . LEU A 1 286 ? 5.246 -16.207 -1.349 1.00 97.81 286 LEU A N 1
ATOM 2137 C CA . LEU A 1 286 ? 4.660 -17.502 -0.984 1.00 97.81 286 LEU A CA 1
ATOM 2138 C C . LEU A 1 286 ? 4.738 -17.783 0.536 1.00 97.81 286 LEU A C 1
ATOM 2140 O O . LEU A 1 286 ? 3.716 -18.155 1.117 1.00 97.81 286 LEU A O 1
ATOM 2144 N N . PRO A 1 287 ? 5.874 -17.553 1.226 1.00 98.38 287 PRO A N 1
ATOM 2145 C CA . PRO A 1 287 ? 5.927 -17.605 2.688 1.00 98.38 287 PRO A CA 1
ATOM 2146 C C . PRO A 1 287 ? 4.920 -16.686 3.398 1.00 98.38 287 PRO A C 1
ATOM 2148 O O . PRO A 1 287 ? 4.310 -17.097 4.385 1.00 98.38 287 PRO A O 1
ATOM 2151 N N . ILE A 1 288 ? 4.711 -15.457 2.906 1.00 98.50 288 ILE A N 1
ATOM 2152 C CA . ILE A 1 288 ? 3.712 -14.525 3.454 1.00 98.50 288 ILE A CA 1
ATOM 2153 C C . ILE A 1 288 ? 2.321 -15.127 3.293 1.00 98.50 288 ILE A C 1
ATOM 2155 O O . ILE A 1 288 ? 1.578 -15.172 4.270 1.00 98.50 288 ILE A O 1
ATOM 2159 N N . ALA A 1 289 ? 1.988 -15.639 2.106 1.00 98.38 289 ALA A N 1
ATOM 2160 C CA . ALA A 1 289 ? 0.712 -16.301 1.854 1.00 98.38 289 ALA A CA 1
ATOM 2161 C C . ALA A 1 289 ? 0.462 -17.445 2.852 1.00 98.38 289 ALA A C 1
ATOM 2163 O O . ALA A 1 289 ? -0.581 -17.486 3.505 1.00 98.38 289 ALA A O 1
ATOM 2164 N N . ALA A 1 290 ? 1.448 -18.327 3.045 1.00 98.56 290 ALA A N 1
ATOM 2165 C CA . ALA A 1 290 ? 1.353 -19.433 3.997 1.00 98.56 290 ALA A CA 1
ATOM 2166 C C . ALA A 1 290 ? 1.121 -18.950 5.438 1.00 98.56 290 ALA A C 1
ATOM 2168 O O . ALA A 1 290 ? 0.230 -19.450 6.128 1.00 98.56 290 ALA A O 1
ATOM 2169 N N . ARG A 1 291 ? 1.876 -17.939 5.879 1.00 98.50 291 ARG A N 1
ATOM 2170 C CA . ARG A 1 291 ? 1.780 -17.401 7.242 1.00 98.50 291 ARG A CA 1
ATOM 2171 C C . ARG A 1 291 ? 0.481 -16.621 7.479 1.00 98.50 291 ARG A C 1
ATOM 2173 O O . ARG A 1 291 ? -0.089 -16.697 8.571 1.00 98.50 291 ARG A O 1
ATOM 2180 N N . LEU A 1 292 ? -0.030 -15.913 6.469 1.00 98.56 292 LEU A N 1
ATOM 2181 C CA . LEU A 1 292 ? -1.349 -15.273 6.515 1.00 98.56 292 LEU A CA 1
ATOM 2182 C C . LEU A 1 292 ? -2.463 -16.313 6.633 1.00 98.56 292 LEU A C 1
ATOM 2184 O O . LEU A 1 292 ? -3.352 -16.146 7.463 1.00 98.56 292 LEU A O 1
ATOM 2188 N N . LEU A 1 293 ? -2.391 -17.401 5.862 1.00 98.50 293 LEU A N 1
ATOM 2189 C CA . LEU A 1 293 ? -3.366 -18.489 5.917 1.00 98.50 293 LEU A CA 1
ATOM 2190 C C . LEU A 1 293 ? -3.404 -19.162 7.293 1.00 98.50 293 LEU A C 1
ATOM 2192 O O . LEU A 1 293 ? -4.481 -19.383 7.851 1.00 98.50 293 LEU A O 1
ATOM 2196 N N . GLU A 1 294 ? -2.235 -19.473 7.855 1.00 98.31 294 GLU A N 1
ATOM 2197 C CA . GLU A 1 294 ? -2.123 -20.017 9.210 1.00 98.31 294 GLU A CA 1
ATOM 2198 C C . GLU A 1 294 ? -2.724 -19.058 10.244 1.00 98.31 294 GLU A C 1
ATOM 2200 O O . GLU A 1 294 ? -3.516 -19.465 11.096 1.00 98.31 294 GLU A O 1
ATOM 2205 N N . THR A 1 295 ? -2.398 -17.770 10.138 1.00 98.25 295 THR A N 1
ATOM 2206 C CA . THR A 1 295 ? -2.885 -16.737 11.056 1.00 98.25 295 THR A CA 1
ATOM 2207 C C . THR A 1 295 ? -4.403 -16.571 10.968 1.00 98.25 295 THR A C 1
ATOM 2209 O O . THR A 1 295 ? -5.079 -16.610 11.996 1.00 98.25 295 THR A O 1
ATOM 2212 N N . ALA A 1 296 ? -4.960 -16.475 9.759 1.00 97.69 296 ALA A N 1
ATOM 2213 C CA . ALA A 1 296 ? -6.400 -16.390 9.524 1.00 97.69 296 ALA A CA 1
ATOM 2214 C C . ALA A 1 296 ? -7.153 -17.585 10.135 1.00 97.69 296 ALA A C 1
ATOM 2216 O O . ALA A 1 296 ? -8.132 -17.408 10.863 1.00 97.69 296 ALA A O 1
ATOM 2217 N N . ARG A 1 297 ? -6.650 -18.811 9.918 1.00 97.62 297 ARG A N 1
ATOM 2218 C CA . ARG A 1 297 ? -7.225 -20.043 10.486 1.00 97.62 297 ARG A CA 1
ATOM 2219 C C . ARG A 1 297 ? -7.139 -20.082 12.007 1.00 97.62 297 ARG A C 1
ATOM 2221 O O . ARG A 1 297 ? -8.124 -20.423 12.654 1.00 97.62 297 ARG A O 1
ATOM 2228 N N . ARG A 1 298 ? -5.988 -19.714 12.579 1.00 97.75 298 ARG A N 1
ATOM 2229 C CA . ARG A 1 298 ? -5.768 -19.681 14.033 1.00 97.75 298 ARG A CA 1
ATOM 2230 C C . ARG A 1 298 ? -6.744 -18.741 14.740 1.00 97.75 298 ARG A C 1
ATOM 2232 O O . ARG A 1 298 ? -7.230 -19.081 15.813 1.00 97.75 298 ARG A O 1
ATOM 2239 N N . HIS A 1 299 ? -7.040 -17.587 14.143 1.00 97.38 299 HIS A N 1
ATOM 2240 C CA . HIS A 1 299 ? -7.993 -16.622 14.705 1.00 97.38 299 HIS A CA 1
ATOM 2241 C C . HIS A 1 299 ? -9.449 -16.878 14.297 1.00 97.38 299 HIS A C 1
ATOM 2243 O O . HIS A 1 299 ? -10.349 -16.271 14.875 1.00 97.38 299 HIS A O 1
ATOM 2249 N N . GLY A 1 300 ? -9.700 -17.749 13.313 1.00 97.12 300 GLY A N 1
ATOM 2250 C CA . GLY A 1 300 ? -11.033 -17.951 12.742 1.00 97.12 300 GLY A CA 1
ATOM 2251 C C . GLY A 1 300 ? -11.595 -16.669 12.118 1.00 97.12 300 GLY A C 1
ATOM 2252 O O . GLY A 1 300 ? -12.767 -16.349 12.315 1.00 97.12 300 GLY A O 1
ATOM 2253 N N . ARG A 1 301 ? -10.741 -15.892 11.438 1.00 94.50 301 ARG A N 1
ATOM 2254 C CA . ARG A 1 301 ? -11.082 -14.592 10.841 1.00 94.50 301 ARG A CA 1
ATOM 2255 C C . ARG A 1 301 ? -10.675 -14.548 9.377 1.00 94.50 301 ARG A C 1
ATOM 2257 O O . ARG A 1 301 ? -9.573 -14.971 9.034 1.00 94.50 301 ARG A O 1
ATOM 2264 N N . ASP A 1 302 ? -11.525 -13.936 8.565 1.00 91.56 302 ASP A N 1
ATOM 2265 C CA . ASP A 1 302 ? -11.175 -13.567 7.199 1.00 91.56 302 ASP A CA 1
ATOM 2266 C C . ASP A 1 302 ? -10.261 -12.336 7.203 1.00 91.56 302 ASP A C 1
ATOM 2268 O O . ASP A 1 302 ? -10.414 -11.437 8.038 1.00 91.56 302 ASP A O 1
ATOM 2272 N N . LEU A 1 303 ? -9.322 -12.275 6.260 1.00 92.06 303 LEU A N 1
ATOM 2273 C CA . LEU A 1 303 ? -8.477 -11.101 6.049 1.00 92.06 303 LEU A CA 1
ATOM 2274 C C . LEU A 1 303 ? -8.195 -10.877 4.565 1.00 92.06 303 LEU A C 1
ATOM 2276 O O . LEU A 1 303 ? -8.287 -11.791 3.745 1.00 92.06 303 LEU A O 1
ATOM 2280 N N . TYR A 1 304 ? -7.816 -9.649 4.226 1.00 92.19 304 TYR A N 1
ATOM 2281 C CA . TYR A 1 304 ? -7.355 -9.319 2.882 1.00 92.19 304 TYR A CA 1
ATOM 2282 C C . TYR A 1 304 ? -5.836 -9.237 2.841 1.00 92.19 304 TYR A C 1
ATOM 2284 O O . TYR A 1 304 ? -5.208 -8.735 3.773 1.00 92.19 304 TYR A O 1
ATOM 2292 N N . TRP A 1 305 ? -5.253 -9.679 1.736 1.00 94.88 305 TRP A N 1
ATOM 2293 C CA . TRP A 1 305 ? -3.853 -9.474 1.415 1.00 94.88 305 TRP A CA 1
ATOM 2294 C C . TRP A 1 305 ? -3.741 -8.579 0.185 1.00 94.88 305 TRP A C 1
ATOM 2296 O O . TRP A 1 305 ? -3.984 -9.017 -0.937 1.00 94.88 305 TRP A O 1
ATOM 2306 N N . ASN A 1 306 ? -3.397 -7.311 0.404 1.00 91.06 306 ASN A N 1
ATOM 2307 C CA . ASN A 1 306 ? -3.095 -6.377 -0.668 1.00 91.06 306 ASN A CA 1
ATOM 2308 C C . ASN A 1 306 ? -1.628 -6.512 -1.077 1.00 91.06 306 ASN A C 1
ATOM 2310 O O . ASN A 1 306 ? -0.729 -6.383 -0.242 1.00 91.06 306 ASN A O 1
ATOM 2314 N N . ILE A 1 307 ? -1.389 -6.734 -2.364 1.00 88.62 307 ILE A N 1
ATOM 2315 C CA . ILE A 1 307 ? -0.052 -6.897 -2.924 1.00 88.62 307 ILE A CA 1
ATOM 2316 C C . ILE A 1 307 ? 0.215 -5.733 -3.884 1.00 88.62 307 ILE A C 1
ATOM 2318 O O . ILE A 1 307 ? -0.595 -5.425 -4.751 1.00 88.62 307 ILE A O 1
ATOM 2322 N N . SER A 1 308 ? 1.347 -5.049 -3.741 1.00 85.00 308 SER A N 1
ATOM 2323 C CA . SER A 1 308 ? 1.700 -3.892 -4.574 1.00 85.00 308 SER A CA 1
ATOM 2324 C C . SER A 1 308 ? 3.163 -3.932 -4.989 1.00 85.00 308 SER A C 1
ATOM 2326 O O . SER A 1 308 ? 4.040 -4.199 -4.170 1.00 85.00 308 SER A O 1
ATOM 2328 N N . SER A 1 309 ? 3.447 -3.643 -6.260 1.00 85.69 309 SER A N 1
ATOM 2329 C CA . SER A 1 309 ? 4.831 -3.557 -6.729 1.00 85.69 309 SER A CA 1
ATOM 2330 C C . SER A 1 309 ? 5.461 -2.255 -6.261 1.00 85.69 309 SER A C 1
ATOM 2332 O O . SER A 1 309 ? 4.874 -1.184 -6.426 1.00 85.69 309 SER A O 1
ATOM 2334 N N . ALA A 1 310 ? 6.698 -2.320 -5.776 1.00 83.50 310 ALA A N 1
ATOM 2335 C CA . ALA A 1 310 ? 7.532 -1.137 -5.672 1.00 83.50 310 ALA A CA 1
ATOM 2336 C C . ALA A 1 310 ? 7.664 -0.503 -7.065 1.00 83.50 310 ALA A C 1
ATOM 2338 O O . ALA A 1 310 ? 8.071 -1.153 -8.031 1.00 83.50 310 ALA A O 1
ATOM 2339 N N . ALA A 1 311 ? 7.293 0.770 -7.158 1.00 70.62 311 ALA A N 1
ATOM 2340 C CA . ALA A 1 311 ? 7.465 1.603 -8.337 1.00 70.62 311 ALA A CA 1
ATOM 2341 C C . ALA A 1 311 ? 8.321 2.803 -7.911 1.00 70.62 311 ALA A C 1
ATOM 2343 O O . ALA A 1 311 ? 7.768 3.813 -7.476 1.00 70.62 311 ALA A O 1
ATOM 2344 N N . PRO A 1 312 ? 9.662 2.690 -7.949 1.00 66.88 312 PRO A N 1
ATOM 2345 C CA . PRO A 1 312 ? 10.565 3.722 -7.444 1.00 66.88 312 PRO A CA 1
ATOM 2346 C C . PRO A 1 312 ? 10.626 4.897 -8.434 1.00 66.88 312 PRO A C 1
ATOM 2348 O O . PRO A 1 312 ? 11.592 5.085 -9.172 1.00 66.88 312 PRO A O 1
ATOM 2351 N N . MET A 1 313 ? 9.535 5.660 -8.505 1.00 61.28 313 MET A N 1
ATOM 2352 C CA . MET A 1 313 ? 9.395 6.818 -9.385 1.00 61.28 313 MET A CA 1
ATOM 2353 C C . MET A 1 313 ? 10.373 7.918 -8.967 1.00 61.28 313 MET A C 1
ATOM 2355 O O . MET A 1 313 ? 10.556 8.176 -7.780 1.00 61.28 313 MET A O 1
ATOM 2359 N N . GLY A 1 314 ? 11.032 8.545 -9.944 1.00 61.78 314 GLY A N 1
ATOM 2360 C CA . GLY A 1 314 ? 12.057 9.564 -9.688 1.00 61.78 314 GLY A CA 1
ATOM 2361 C C . GLY A 1 314 ? 13.365 9.028 -9.091 1.00 61.78 314 GLY A C 1
ATOM 2362 O O . GLY A 1 314 ? 14.273 9.813 -8.826 1.00 61.78 314 GLY A O 1
ATOM 2363 N N . ALA A 1 315 ? 13.491 7.712 -8.895 1.00 67.62 315 ALA A N 1
ATOM 2364 C CA . ALA A 1 315 ? 14.739 7.105 -8.461 1.00 67.62 315 ALA A CA 1
ATOM 2365 C C . ALA A 1 315 ? 15.786 7.123 -9.584 1.00 67.62 315 ALA A C 1
ATOM 2367 O O . ALA A 1 315 ? 15.460 7.080 -10.775 1.00 67.62 315 ALA A O 1
ATOM 2368 N N . THR A 1 316 ? 17.064 7.132 -9.197 1.00 77.12 316 THR A N 1
ATOM 2369 C CA . THR A 1 316 ? 18.168 6.938 -10.145 1.00 77.12 316 THR A CA 1
ATOM 2370 C C . THR A 1 316 ? 18.016 5.595 -10.858 1.00 77.12 316 THR A C 1
ATOM 2372 O O . THR A 1 316 ? 17.401 4.666 -10.333 1.00 77.12 316 THR A O 1
ATOM 2375 N N . GLU A 1 317 ? 18.604 5.452 -12.048 1.00 83.56 317 GLU A N 1
ATOM 2376 C CA . GLU A 1 317 ? 18.607 4.165 -12.752 1.00 83.56 317 GLU A CA 1
ATOM 2377 C C . GLU A 1 317 ? 19.123 3.024 -11.865 1.00 83.56 317 GLU A C 1
ATOM 2379 O O . GLU A 1 317 ? 18.506 1.963 -11.811 1.00 83.56 317 GLU A O 1
ATOM 2384 N N . GLN A 1 318 ? 20.209 3.258 -11.125 1.00 82.31 318 GLN A N 1
ATOM 2385 C CA . GLN A 1 318 ? 20.779 2.267 -10.217 1.00 82.31 318 GLN A CA 1
ATOM 2386 C C . GLN A 1 318 ? 19.780 1.835 -9.135 1.00 82.31 318 GLN A C 1
ATOM 2388 O O . GLN A 1 318 ? 19.597 0.638 -8.923 1.00 82.31 318 GLN A O 1
ATOM 2393 N N . ALA A 1 319 ? 19.110 2.792 -8.488 1.00 80.81 319 ALA A N 1
ATOM 2394 C CA . ALA A 1 319 ? 18.114 2.504 -7.460 1.00 80.81 319 ALA A CA 1
ATOM 2395 C C . ALA A 1 319 ? 16.867 1.816 -8.042 1.00 80.81 319 ALA A C 1
ATOM 2397 O O . ALA A 1 319 ? 16.320 0.896 -7.437 1.00 80.81 319 ALA A O 1
ATOM 2398 N N . TYR A 1 320 ? 16.437 2.204 -9.247 1.00 86.94 320 TYR A N 1
ATOM 2399 C CA . TYR A 1 320 ? 15.348 1.518 -9.937 1.00 86.94 320 TYR A CA 1
ATOM 2400 C C . TYR A 1 320 ? 15.726 0.065 -10.227 1.00 86.94 320 TYR A C 1
ATOM 2402 O O . TYR A 1 320 ? 14.953 -0.841 -9.926 1.00 86.94 320 TYR A O 1
ATOM 2410 N N . ARG A 1 321 ? 16.932 -0.175 -10.758 1.00 88.31 321 ARG A N 1
ATOM 2411 C CA . ARG A 1 321 ? 17.420 -1.522 -11.076 1.00 88.31 321 ARG A CA 1
ATOM 2412 C C . ARG A 1 321 ? 17.527 -2.425 -9.851 1.00 88.31 321 ARG A C 1
ATOM 2414 O O . ARG A 1 321 ? 17.284 -3.619 -9.979 1.00 88.31 321 ARG A O 1
ATOM 2421 N N . SER A 1 322 ? 17.880 -1.874 -8.691 1.00 87.94 322 SER A N 1
ATOM 2422 C CA . SER A 1 322 ? 17.990 -2.646 -7.451 1.00 87.94 322 SER A CA 1
ATOM 2423 C C . SER A 1 322 ? 16.642 -2.944 -6.794 1.00 87.94 322 SER A C 1
ATOM 2425 O O . SER A 1 322 ? 16.527 -3.921 -6.065 1.00 87.94 322 SER A O 1
ATOM 2427 N N . LEU A 1 323 ? 15.628 -2.101 -7.008 1.00 88.56 323 LEU A N 1
ATOM 2428 C CA . LEU A 1 323 ? 14.327 -2.229 -6.345 1.00 88.56 323 LEU A CA 1
ATOM 2429 C C . LEU A 1 323 ? 13.274 -2.910 -7.219 1.00 88.56 323 LEU A C 1
ATOM 2431 O O . LEU A 1 323 ? 12.435 -3.642 -6.699 1.00 88.56 323 LEU A O 1
ATOM 2435 N N . ALA A 1 324 ? 13.283 -2.676 -8.529 1.00 89.81 324 ALA A N 1
ATOM 2436 C CA . ALA A 1 324 ? 12.259 -3.204 -9.416 1.00 89.81 324 ALA A CA 1
ATOM 2437 C C . ALA A 1 324 ? 12.349 -4.743 -9.504 1.00 89.81 324 ALA A C 1
ATOM 2439 O O . ALA A 1 324 ? 13.385 -5.273 -9.913 1.00 89.81 324 ALA A O 1
ATOM 2440 N N . PRO A 1 325 ? 11.283 -5.476 -9.144 1.00 91.38 325 PRO A N 1
ATOM 2441 C CA . PRO A 1 325 ? 11.274 -6.933 -9.223 1.00 91.38 325 PRO A CA 1
ATOM 2442 C C . PRO A 1 325 ? 11.243 -7.402 -10.684 1.00 91.38 325 PRO A C 1
ATOM 2444 O O . PRO A 1 325 ? 10.563 -6.800 -11.520 1.00 91.38 325 PRO A O 1
ATOM 2447 N N . ARG A 1 326 ? 11.948 -8.493 -11.015 1.00 92.81 326 ARG A N 1
ATOM 2448 C CA . ARG A 1 326 ? 11.843 -9.099 -12.353 1.00 92.81 326 ARG A CA 1
ATOM 2449 C C . ARG A 1 326 ? 10.486 -9.782 -12.513 1.00 92.81 326 ARG A C 1
ATOM 2451 O O . ARG A 1 326 ? 10.007 -10.450 -11.596 1.00 92.81 326 ARG A O 1
ATOM 2458 N N . LEU A 1 327 ? 9.854 -9.609 -13.673 1.00 93.69 327 LEU A N 1
ATOM 2459 C CA . LEU A 1 327 ? 8.537 -10.192 -13.947 1.00 93.69 327 LEU A CA 1
ATOM 2460 C C . LEU A 1 327 ? 8.603 -11.721 -13.968 1.00 93.69 327 LEU A C 1
ATOM 2462 O O . LEU A 1 327 ? 7.647 -12.385 -13.571 1.00 93.69 327 LEU A O 1
ATOM 2466 N N . GLU A 1 328 ? 9.732 -12.288 -14.393 1.00 93.81 328 GLU A N 1
ATOM 2467 C CA . GLU A 1 328 ? 9.966 -13.727 -14.358 1.00 93.81 328 GLU A CA 1
ATOM 2468 C C . GLU A 1 328 ? 10.013 -14.279 -12.927 1.00 93.81 328 GLU A C 1
ATOM 2470 O O . GLU A 1 328 ? 9.415 -15.325 -12.673 1.00 93.81 328 GLU A O 1
ATOM 2475 N N . ASP A 1 329 ? 10.652 -13.572 -11.990 1.00 94.50 329 ASP A N 1
ATOM 2476 C CA . ASP A 1 329 ? 10.694 -13.982 -10.580 1.00 94.50 329 ASP A CA 1
ATOM 2477 C C . ASP A 1 329 ? 9.287 -13.975 -9.974 1.00 94.50 329 ASP A C 1
ATOM 2479 O O . ASP A 1 329 ? 8.884 -14.924 -9.299 1.00 94.50 329 ASP A O 1
ATOM 2483 N N . LEU A 1 330 ? 8.490 -12.951 -10.296 1.00 93.62 330 LEU A N 1
ATOM 2484 C CA . LEU A 1 330 ? 7.085 -12.883 -9.889 1.00 93.62 330 LEU A CA 1
ATOM 2485 C C . LEU A 1 330 ? 6.276 -14.042 -10.473 1.00 93.62 330 LEU A C 1
ATOM 2487 O O . LEU A 1 330 ? 5.522 -14.683 -9.746 1.00 93.62 330 LEU A O 1
ATOM 2491 N N . ARG A 1 331 ? 6.477 -14.367 -11.754 1.00 93.94 331 ARG A N 1
ATOM 2492 C CA . ARG A 1 331 ? 5.786 -15.472 -12.434 1.00 93.94 331 ARG A CA 1
ATOM 2493 C C . ARG A 1 331 ? 6.121 -16.848 -11.856 1.00 93.94 331 ARG A C 1
ATOM 2495 O O . ARG A 1 331 ? 5.346 -17.781 -12.047 1.00 93.94 331 ARG A O 1
ATOM 2502 N N . ARG A 1 332 ? 7.250 -16.993 -11.156 1.00 94.12 332 ARG A N 1
ATOM 2503 C CA . ARG A 1 332 ? 7.613 -18.234 -10.453 1.00 94.12 332 ARG A CA 1
ATOM 2504 C C . ARG A 1 332 ? 6.897 -18.375 -9.111 1.00 94.12 332 ARG A C 1
ATOM 2506 O O . ARG A 1 332 ? 6.529 -19.483 -8.756 1.00 94.12 332 ARG A O 1
ATOM 2513 N N . VAL A 1 333 ? 6.689 -17.278 -8.380 1.00 95.25 333 VAL A N 1
ATOM 2514 C CA . VAL A 1 333 ? 6.216 -17.332 -6.983 1.00 95.25 333 VAL A CA 1
ATOM 2515 C C . VAL A 1 333 ? 4.727 -17.010 -6.849 1.00 95.25 333 VAL A C 1
ATOM 2517 O O . VAL A 1 333 ? 3.997 -17.672 -6.113 1.00 95.25 333 VAL A O 1
ATOM 2520 N N . LEU A 1 334 ? 4.254 -15.983 -7.551 1.00 93.88 334 LEU A N 1
ATOM 2521 C CA . LEU A 1 334 ? 2.915 -15.433 -7.356 1.00 93.88 334 LEU A CA 1
ATOM 2522 C C . LEU A 1 334 ? 1.786 -16.420 -7.710 1.00 93.88 334 LEU A C 1
ATOM 2524 O O . LEU A 1 334 ? 0.840 -16.510 -6.926 1.00 93.88 334 LEU A O 1
ATOM 2528 N N . PRO A 1 335 ? 1.869 -17.221 -8.796 1.00 95.50 335 PRO A N 1
ATOM 2529 C CA . PRO A 1 335 ? 0.844 -18.224 -9.084 1.00 95.50 335 PRO A CA 1
ATOM 2530 C C . PRO A 1 335 ? 0.717 -19.289 -7.987 1.00 95.50 335 PRO A C 1
ATOM 2532 O O . PRO A 1 335 ? -0.381 -19.764 -7.708 1.00 95.50 335 PRO A O 1
ATOM 2535 N N . GLU A 1 336 ? 1.821 -19.674 -7.342 1.00 97.19 336 GLU A N 1
ATOM 2536 C CA . GLU A 1 336 ? 1.794 -20.624 -6.222 1.00 97.19 336 GLU A CA 1
ATOM 2537 C C . GLU A 1 336 ? 1.124 -20.016 -4.989 1.00 97.19 336 GLU A C 1
ATOM 2539 O O . GLU A 1 336 ? 0.278 -20.661 -4.372 1.00 97.19 336 GLU A O 1
ATOM 2544 N N . ALA A 1 337 ? 1.430 -18.753 -4.675 1.00 96.19 337 ALA A N 1
ATOM 2545 C CA . ALA A 1 337 ? 0.792 -18.030 -3.577 1.00 96.19 337 ALA A CA 1
ATOM 2546 C C . ALA A 1 337 ? -0.725 -17.881 -3.791 1.00 96.19 337 ALA A C 1
ATOM 2548 O O . ALA A 1 337 ? -1.499 -18.076 -2.857 1.00 96.19 337 ALA A O 1
ATOM 2549 N N . ILE A 1 338 ? -1.160 -17.598 -5.024 1.00 95.38 338 ILE A N 1
ATOM 2550 C CA . ILE A 1 338 ? -2.585 -17.513 -5.376 1.00 95.38 338 ILE A CA 1
ATOM 2551 C C . ILE A 1 338 ? -3.270 -18.870 -5.201 1.00 95.38 338 ILE A C 1
ATOM 2553 O O . ILE A 1 338 ? -4.306 -18.943 -4.549 1.00 95.38 338 ILE A O 1
ATOM 2557 N N . ARG A 1 339 ? -2.681 -19.956 -5.720 1.00 96.50 339 ARG A N 1
ATOM 2558 C CA . ARG A 1 339 ? -3.238 -21.310 -5.554 1.00 96.50 339 ARG A CA 1
ATOM 2559 C C . ARG A 1 339 ? -3.338 -21.725 -4.089 1.00 96.50 339 ARG A C 1
ATOM 2561 O O . ARG A 1 339 ? -4.315 -22.359 -3.714 1.00 96.50 339 ARG A O 1
ATOM 2568 N N . LEU A 1 340 ? -2.351 -21.364 -3.268 1.00 97.56 340 LEU A N 1
ATOM 2569 C CA . LEU A 1 340 ? -2.356 -21.660 -1.834 1.00 97.56 340 LEU A CA 1
ATOM 2570 C C . LEU A 1 340 ? -3.525 -20.988 -1.099 1.00 97.56 340 LEU A C 1
ATOM 2572 O O . LEU A 1 340 ? -4.038 -21.543 -0.128 1.00 97.56 340 LEU A O 1
ATOM 2576 N N . LEU A 1 341 ? -3.915 -19.792 -1.542 1.00 96.69 341 LEU A N 1
ATOM 2577 C CA . LEU A 1 341 ? -4.956 -18.984 -0.907 1.00 96.69 341 LEU A CA 1
ATOM 2578 C C . LEU A 1 341 ? -6.330 -19.108 -1.572 1.00 96.69 341 LEU A C 1
ATOM 2580 O O . LEU A 1 341 ? -7.302 -18.571 -1.039 1.00 96.69 341 LEU A O 1
ATOM 2584 N N . HIS A 1 342 ? -6.428 -19.812 -2.698 1.00 94.19 342 HIS A N 1
ATOM 2585 C CA . HIS A 1 342 ? -7.701 -20.098 -3.347 1.00 94.19 342 HIS A CA 1
ATOM 2586 C C . HIS A 1 342 ? -8.623 -20.877 -2.392 1.00 94.19 342 HIS A C 1
ATOM 2588 O O . HIS A 1 342 ? -8.169 -21.782 -1.690 1.00 94.19 342 HIS A O 1
ATOM 2594 N N . ASP A 1 343 ? -9.899 -20.484 -2.325 1.00 91.38 343 ASP A N 1
ATOM 2595 C CA . ASP A 1 343 ? -10.903 -21.016 -1.388 1.00 91.38 343 ASP A CA 1
ATOM 2596 C C . ASP A 1 343 ? -10.475 -20.991 0.094 1.00 91.38 343 ASP A C 1
ATOM 2598 O O . ASP A 1 343 ? -10.845 -21.845 0.907 1.00 91.38 343 ASP A O 1
ATOM 2602 N N . SER A 1 344 ? -9.675 -19.991 0.466 1.00 95.25 344 SER A N 1
ATOM 2603 C CA . SER A 1 344 ? -9.185 -19.788 1.828 1.00 95.25 344 SER A CA 1
ATOM 2604 C C . SER A 1 344 ? -9.797 -18.531 2.478 1.00 95.25 344 SER A C 1
ATOM 2606 O O . SER A 1 344 ? -10.341 -17.678 1.778 1.00 95.25 344 SER A O 1
ATOM 2608 N N . PRO A 1 345 ? -9.686 -18.352 3.811 1.00 95.50 345 PRO A N 1
ATOM 2609 C CA . PRO A 1 345 ? -10.134 -17.126 4.487 1.00 95.50 345 PRO A CA 1
ATOM 2610 C C . PRO A 1 345 ? -9.281 -15.884 4.151 1.00 95.50 345 PRO A C 1
ATOM 2612 O O . PRO A 1 345 ? -9.551 -14.791 4.649 1.00 95.50 345 PRO A O 1
ATOM 2615 N N . VAL A 1 346 ? -8.231 -16.027 3.336 1.00 96.12 346 VAL A N 1
ATOM 2616 C CA . VAL A 1 346 ? -7.378 -14.920 2.896 1.00 96.12 346 VAL A CA 1
ATOM 2617 C C . VAL A 1 346 ? -7.716 -14.560 1.454 1.00 96.12 346 VAL A C 1
ATOM 2619 O O . VAL A 1 346 ? -7.469 -15.349 0.544 1.00 96.12 346 VAL A O 1
ATOM 2622 N N . ARG A 1 347 ? -8.220 -13.344 1.232 1.00 91.00 347 ARG A N 1
ATOM 2623 C CA . ARG A 1 347 ? -8.550 -12.839 -0.110 1.00 91.00 347 ARG A CA 1
ATOM 2624 C C . ARG A 1 347 ? -7.460 -11.919 -0.642 1.00 91.00 347 ARG A C 1
ATOM 2626 O O . ARG A 1 347 ? -7.055 -10.982 0.043 1.00 91.00 347 ARG A O 1
ATOM 2633 N N . ILE A 1 348 ? -7.005 -12.159 -1.866 1.00 88.88 348 ILE A N 1
ATOM 2634 C CA . ILE A 1 348 ? -5.940 -11.371 -2.499 1.00 88.88 348 ILE A CA 1
ATOM 2635 C C . ILE A 1 348 ? -6.534 -10.147 -3.206 1.00 88.88 348 ILE A C 1
ATOM 2637 O O . ILE A 1 348 ? -7.568 -10.253 -3.858 1.00 88.88 348 ILE A O 1
ATOM 2641 N N . ARG A 1 349 ? -5.859 -8.999 -3.086 1.00 85.00 349 ARG A N 1
ATOM 2642 C CA . ARG A 1 349 ? -6.157 -7.731 -3.773 1.00 85.00 349 ARG A CA 1
ATOM 2643 C C . ARG A 1 349 ? -4.876 -7.050 -4.266 1.00 85.00 349 ARG A C 1
ATOM 2645 O O . ARG A 1 349 ? -3.769 -7.477 -3.926 1.00 85.00 349 ARG A O 1
ATOM 2652 N N . GLY A 1 350 ? -5.028 -5.974 -5.032 1.00 76.25 350 GLY A N 1
ATOM 2653 C CA . GLY A 1 350 ? -3.950 -5.089 -5.479 1.00 76.25 350 GLY A CA 1
ATOM 2654 C C . GLY A 1 350 ? -3.652 -5.154 -6.978 1.00 76.25 350 GLY A C 1
ATOM 2655 O O . GLY A 1 350 ? -2.871 -4.342 -7.483 1.00 76.25 350 GLY A O 1
ATOM 2656 N N . PHE A 1 351 ? -4.297 -6.063 -7.715 1.00 75.12 351 PHE A N 1
ATOM 2657 C CA . PHE A 1 351 ? -4.161 -6.155 -9.173 1.00 75.12 351 PHE A CA 1
ATOM 2658 C C . PHE A 1 351 ? -5.030 -5.139 -9.912 1.00 75.12 351 PHE A C 1
ATOM 2660 O O . PHE A 1 351 ? -4.703 -4.795 -11.040 1.00 75.12 351 PHE A O 1
ATOM 2667 N N . GLU A 1 352 ? -6.082 -4.642 -9.266 1.00 62.47 352 GLU A N 1
ATOM 2668 C CA . GLU A 1 352 ? -7.093 -3.699 -9.749 1.00 62.47 352 GLU A CA 1
ATOM 2669 C C . GLU A 1 352 ? -6.614 -2.239 -9.856 1.00 62.47 352 GLU A C 1
ATOM 2671 O O . GLU A 1 352 ? -7.308 -1.406 -10.432 1.00 62.47 352 GLU A O 1
ATOM 2676 N N . SER A 1 353 ? -5.427 -1.910 -9.335 1.00 64.75 353 SER A N 1
ATOM 2677 C CA . SER A 1 353 ? -4.935 -0.527 -9.237 1.00 64.75 353 SER A CA 1
ATOM 2678 C C . SER A 1 353 ? -3.738 -0.239 -10.150 1.00 64.75 353 SER A C 1
ATOM 2680 O O . SER A 1 353 ? -3.047 -1.148 -10.605 1.00 64.75 353 SER A O 1
ATOM 2682 N N . ALA A 1 354 ? -3.408 1.044 -10.340 1.00 56.72 354 ALA A N 1
ATOM 2683 C CA . ALA A 1 354 ? -2.211 1.495 -11.064 1.00 56.72 354 ALA A CA 1
ATOM 2684 C C . ALA A 1 354 ? -0.875 1.117 -10.378 1.00 56.72 354 ALA A C 1
ATOM 2686 O O . ALA A 1 354 ? 0.198 1.432 -10.893 1.00 56.72 354 ALA A O 1
ATOM 2687 N N . CYS A 1 355 ? -0.906 0.428 -9.231 1.00 63.81 355 CYS A N 1
ATOM 2688 C CA . CYS A 1 355 ? 0.242 -0.272 -8.639 1.00 63.81 355 CYS A CA 1
ATOM 2689 C C . CYS A 1 355 ? 0.419 -1.700 -9.199 1.00 63.81 355 CYS A C 1
ATOM 2691 O O . CYS A 1 355 ? 1.363 -2.398 -8.813 1.00 63.81 355 CYS A O 1
ATOM 2693 N N . GLY A 1 356 ? -0.484 -2.113 -10.092 1.00 64.25 356 GLY A N 1
ATOM 2694 C CA . GLY A 1 356 ? -0.621 -3.451 -10.641 1.00 64.25 356 GLY A CA 1
ATOM 2695 C C . GLY A 1 356 ? 0.524 -3.885 -11.551 1.00 64.25 356 GLY A C 1
ATOM 2696 O O . GLY A 1 356 ? 1.310 -3.090 -12.075 1.00 64.25 356 GLY A O 1
ATOM 2697 N N . LEU A 1 357 ? 0.611 -5.202 -11.712 1.00 79.94 357 LEU A N 1
ATOM 2698 C CA . LEU A 1 357 ? 1.578 -5.893 -12.555 1.00 79.94 357 LEU A CA 1
ATOM 2699 C C . LEU A 1 357 ? 0.964 -6.227 -13.923 1.00 79.94 357 LEU A C 1
ATOM 2701 O O . LEU A 1 357 ? -0.258 -6.375 -14.022 1.00 79.94 357 LEU A O 1
ATOM 2705 N N . PRO A 1 358 ? 1.783 -6.453 -14.966 1.00 90.00 358 PRO A N 1
ATOM 2706 C CA . PRO A 1 358 ? 1.295 -7.099 -16.176 1.00 90.00 358 PRO A CA 1
ATOM 2707 C C . PRO A 1 358 ? 0.625 -8.434 -15.822 1.00 90.00 358 PRO A C 1
ATOM 2709 O O . PRO A 1 358 ? 1.278 -9.313 -15.266 1.00 90.00 358 PRO A O 1
ATOM 2712 N N . LEU A 1 359 ? -0.651 -8.626 -16.171 1.00 91.38 359 LEU A N 1
ATOM 2713 C CA . LEU A 1 359 ? -1.439 -9.800 -15.754 1.00 91.38 359 LEU A CA 1
ATOM 2714 C C . LEU A 1 359 ? -0.824 -11.153 -16.159 1.00 91.38 359 LEU A C 1
ATOM 2716 O O . LEU A 1 359 ? -1.144 -12.180 -15.568 1.00 91.38 359 LEU A O 1
ATOM 2720 N N . CYS A 1 360 ? 0.076 -11.185 -17.145 1.00 93.50 360 CYS A N 1
ATOM 2721 C CA . CYS A 1 360 ? 0.799 -12.394 -17.544 1.00 93.50 360 CYS A CA 1
ATOM 2722 C C . CYS A 1 360 ? 1.736 -12.966 -16.470 1.00 93.50 360 CYS A C 1
ATOM 2724 O O . CYS A 1 360 ? 2.129 -14.127 -16.563 1.00 93.50 360 CYS A O 1
ATOM 2726 N N . VAL A 1 361 ? 2.097 -12.185 -15.446 1.00 93.62 361 VAL A N 1
ATOM 2727 C CA . VAL A 1 361 ? 2.859 -12.703 -14.294 1.00 93.62 361 VAL A CA 1
ATOM 2728 C C . VAL A 1 361 ? 2.047 -13.690 -13.454 1.00 93.62 361 VAL A C 1
ATOM 2730 O O . VAL A 1 361 ? 2.622 -14.477 -12.715 1.00 93.62 361 VAL A O 1
ATOM 2733 N N . LEU A 1 362 ? 0.719 -13.661 -13.566 1.00 93.19 362 LEU A N 1
ATOM 2734 C CA . LEU A 1 362 ? -0.181 -14.533 -12.813 1.00 93.19 362 LEU A CA 1
ATOM 2735 C C . LEU A 1 362 ? -0.263 -15.942 -13.412 1.00 93.19 362 LEU A C 1
ATOM 2737 O O . LEU A 1 362 ? -0.728 -16.862 -12.744 1.00 93.19 362 LEU A O 1
ATOM 2741 N N . GLY A 1 363 ? 0.198 -16.123 -14.654 1.00 93.44 363 GLY A N 1
ATOM 2742 C CA . GLY A 1 363 ? 0.062 -17.382 -15.375 1.00 93.44 363 GLY A CA 1
ATOM 2743 C C . GLY A 1 363 ? -1.389 -17.873 -15.421 1.00 93.44 363 GLY A C 1
ATOM 2744 O O . GLY A 1 363 ? -2.338 -17.102 -15.493 1.00 93.44 363 GLY A O 1
ATOM 2745 N N . ASP A 1 364 ? -1.568 -19.181 -15.343 1.00 92.38 364 ASP A N 1
ATOM 2746 C CA . ASP A 1 364 ? -2.870 -19.847 -15.240 1.00 92.38 364 ASP A CA 1
ATOM 2747 C C . ASP A 1 364 ? -3.638 -19.514 -13.945 1.00 92.38 364 ASP A C 1
ATOM 2749 O O . ASP A 1 364 ? -4.866 -19.578 -13.927 1.00 92.38 364 ASP A O 1
ATOM 2753 N N . ALA A 1 365 ? -2.952 -19.095 -12.874 1.00 93.94 365 ALA A N 1
ATOM 2754 C CA . ALA A 1 365 ? -3.596 -18.755 -11.603 1.00 93.94 365 ALA A CA 1
ATOM 2755 C C . ALA A 1 365 ? -4.470 -17.489 -11.677 1.00 93.94 365 ALA A C 1
ATOM 2757 O O . ALA A 1 365 ? -5.259 -17.241 -10.769 1.00 93.94 365 ALA A O 1
ATOM 2758 N N . ILE A 1 366 ? -4.395 -16.715 -12.766 1.00 91.50 366 ILE A N 1
ATOM 2759 C CA . ILE A 1 366 ? -5.311 -15.597 -13.030 1.00 91.50 366 ILE A CA 1
ATOM 2760 C C . ILE A 1 366 ? -6.791 -16.014 -12.990 1.00 91.50 366 ILE A C 1
ATOM 2762 O O . ILE A 1 366 ? -7.640 -15.214 -12.602 1.00 91.50 366 ILE A O 1
ATOM 2766 N N . GLY A 1 367 ? -7.102 -17.265 -13.350 1.00 90.31 367 GLY A N 1
ATOM 2767 C CA . GLY A 1 367 ? -8.461 -17.809 -13.292 1.00 90.31 367 GLY A CA 1
ATOM 2768 C C . GLY A 1 367 ? -9.011 -17.963 -11.871 1.00 90.31 367 GLY A C 1
ATOM 2769 O O . GLY A 1 367 ? -10.219 -18.073 -11.704 1.00 90.31 367 GLY A O 1
ATOM 2770 N N . LEU A 1 368 ? -8.141 -17.938 -10.857 1.00 90.69 368 LEU A N 1
ATOM 2771 C CA . LEU A 1 368 ? -8.490 -18.146 -9.449 1.00 90.69 368 LEU A CA 1
ATOM 2772 C C . LEU A 1 368 ? -8.756 -16.842 -8.687 1.00 90.69 368 LEU A C 1
ATOM 2774 O O . LEU A 1 368 ? -9.156 -16.891 -7.525 1.00 90.69 368 LEU A O 1
ATOM 2778 N N . LEU A 1 369 ? -8.494 -15.689 -9.307 1.00 84.44 369 LEU A N 1
ATOM 2779 C CA . LEU A 1 369 ? -8.753 -14.384 -8.707 1.00 84.44 369 LEU A CA 1
ATOM 2780 C C . LEU A 1 369 ? -10.213 -13.981 -8.929 1.00 84.44 369 LEU A C 1
ATOM 2782 O O . LEU A 1 369 ? -10.739 -14.127 -10.034 1.00 84.44 369 LEU A O 1
ATOM 2786 N N . GLU A 1 370 ? -10.845 -13.452 -7.881 1.00 75.06 370 GLU A N 1
ATOM 2787 C CA . GLU A 1 370 ? -12.205 -12.899 -7.938 1.00 75.06 370 GLU A CA 1
ATOM 2788 C C . GLU A 1 370 ? -12.201 -11.612 -8.783 1.00 75.06 370 GLU A C 1
ATOM 2790 O O . GLU A 1 370 ? -12.860 -11.539 -9.828 1.00 75.06 370 GLU A O 1
ATOM 2795 N N . ASP A 1 371 ? -11.348 -10.661 -8.393 1.00 73.06 371 ASP A N 1
ATOM 2796 C CA . ASP A 1 371 ? -11.285 -9.314 -8.955 1.00 73.06 371 ASP A CA 1
ATOM 2797 C C . ASP A 1 371 ? -10.092 -9.134 -9.909 1.00 73.06 371 ASP A C 1
ATOM 2799 O O . ASP A 1 371 ? -8.959 -9.533 -9.627 1.00 73.06 371 ASP A O 1
ATOM 2803 N N . LEU A 1 372 ? -10.347 -8.490 -11.050 1.00 71.75 372 LEU A N 1
ATOM 2804 C CA . LEU A 1 372 ? -9.339 -8.023 -12.006 1.00 71.75 372 LEU A CA 1
ATOM 2805 C C . LEU A 1 372 ? -9.713 -6.614 -12.485 1.00 71.75 372 LEU A C 1
ATOM 2807 O O . LEU A 1 372 ? -10.900 -6.274 -12.477 1.00 71.75 372 LEU A O 1
ATOM 2811 N N . PRO A 1 373 ? -8.744 -5.804 -12.959 1.00 66.38 373 PRO A N 1
ATOM 2812 C CA . PRO A 1 373 ? -9.062 -4.513 -13.553 1.00 66.38 373 PRO A CA 1
ATOM 2813 C C . PRO A 1 373 ? -10.058 -4.663 -14.699 1.00 66.38 373 PRO A C 1
ATOM 2815 O O . PRO A 1 373 ? -9.831 -5.419 -15.647 1.00 66.38 373 PRO A O 1
ATOM 2818 N N . SER A 1 374 ? -11.133 -3.886 -14.644 1.00 64.19 374 SER A N 1
ATOM 2819 C CA . SER A 1 374 ? -12.059 -3.730 -15.760 1.00 64.19 374 SER A CA 1
ATOM 2820 C C . SER A 1 374 ? -11.635 -2.507 -16.563 1.00 64.19 374 SER A C 1
ATOM 2822 O O . SER A 1 374 ? -11.763 -1.392 -16.073 1.00 64.19 374 SER A O 1
ATOM 2824 N N . HIS A 1 375 ? -11.108 -2.707 -17.775 1.00 61.59 375 HIS A N 1
ATOM 2825 C CA . HIS A 1 375 ? -10.737 -1.619 -18.693 1.00 61.59 375 HIS A CA 1
ATOM 2826 C C . HIS A 1 375 ? -9.857 -0.523 -18.063 1.00 61.59 375 HIS A C 1
ATOM 2828 O O . HIS A 1 375 ? -10.284 0.628 -17.974 1.00 61.59 375 HIS A O 1
ATOM 2834 N N . PRO A 1 376 ? -8.623 -0.852 -17.633 1.00 63.88 376 PRO A N 1
ATOM 2835 C CA . PRO A 1 376 ? -7.768 0.120 -16.975 1.00 63.88 376 PRO A CA 1
ATOM 2836 C C . PRO A 1 376 ? -7.415 1.273 -17.917 1.00 63.88 376 PRO A C 1
ATOM 2838 O O . PRO A 1 376 ? -6.963 1.056 -19.045 1.00 63.88 376 PRO A O 1
ATOM 2841 N N . GLU A 1 377 ? -7.557 2.504 -17.432 1.00 59.56 377 GLU A N 1
ATOM 2842 C CA . GLU A 1 377 ? -6.980 3.659 -18.108 1.00 59.56 377 GLU A CA 1
ATOM 2843 C C . GLU A 1 377 ? -5.462 3.618 -17.962 1.00 59.56 377 GLU A C 1
ATOM 2845 O O . GLU A 1 377 ? -4.895 3.749 -16.873 1.00 59.56 377 GLU A O 1
ATOM 2850 N N . LEU A 1 378 ? -4.796 3.403 -19.090 1.00 58.78 378 LEU A N 1
ATOM 2851 C CA . LEU A 1 378 ? -3.348 3.439 -19.177 1.00 58.78 378 LEU A CA 1
ATOM 2852 C C . LEU A 1 378 ? -2.928 4.907 -19.099 1.00 58.78 378 LEU A C 1
ATOM 2854 O O . LEU A 1 378 ? -2.933 5.612 -20.105 1.00 58.78 378 LEU A O 1
ATOM 2858 N N . GLY A 1 379 ? -2.606 5.383 -17.896 1.00 63.28 379 GLY A N 1
ATOM 2859 C CA . GLY A 1 379 ? -1.901 6.654 -17.744 1.00 63.28 379 GLY A CA 1
ATOM 2860 C C . GLY A 1 379 ? -0.578 6.652 -18.525 1.00 63.28 379 GLY A C 1
ATOM 2861 O O . GLY A 1 379 ? -0.119 5.612 -19.002 1.00 63.28 379 GLY A O 1
ATOM 2862 N N . ASP A 1 380 ? 0.077 7.809 -18.613 1.00 66.38 380 ASP A N 1
ATOM 2863 C CA . ASP A 1 380 ? 1.287 7.994 -19.430 1.00 66.38 380 ASP A CA 1
ATOM 2864 C C . ASP A 1 380 ? 2.438 7.039 -19.058 1.00 66.38 380 ASP A C 1
ATOM 2866 O O . ASP A 1 380 ? 3.273 6.722 -19.904 1.00 66.38 380 ASP A O 1
ATOM 2870 N N . ASP A 1 381 ? 2.457 6.512 -17.832 1.00 75.12 381 ASP A N 1
ATOM 2871 C CA . ASP A 1 381 ? 3.491 5.604 -17.325 1.00 75.12 381 ASP A CA 1
ATOM 2872 C C . ASP A 1 381 ? 3.403 4.171 -17.864 1.00 75.12 381 ASP A C 1
ATOM 2874 O O . ASP A 1 381 ? 4.377 3.415 -17.770 1.00 75.12 381 ASP A O 1
ATOM 2878 N N . PHE A 1 382 ? 2.258 3.777 -18.418 1.00 84.31 382 PHE A N 1
ATOM 2879 C CA . PHE A 1 382 ? 1.966 2.405 -18.815 1.00 84.31 382 PHE A CA 1
ATOM 2880 C C . PHE A 1 382 ? 1.760 2.272 -20.322 1.00 84.31 382 PHE A C 1
ATOM 2882 O O . PHE A 1 382 ? 1.295 3.186 -21.002 1.00 84.31 382 PHE A O 1
ATOM 2889 N N . PHE A 1 383 ? 2.117 1.112 -20.870 1.00 88.38 383 PHE A N 1
ATOM 2890 C CA . PHE A 1 383 ? 1.849 0.786 -22.266 1.00 88.38 383 PHE A CA 1
ATOM 2891 C C . PHE A 1 383 ? 1.845 -0.724 -22.516 1.00 88.38 383 PHE A C 1
ATOM 2893 O O . PHE A 1 383 ? 2.399 -1.514 -21.750 1.00 88.38 383 PHE A O 1
ATOM 2900 N N . HIS A 1 384 ? 1.259 -1.131 -23.641 1.00 92.06 384 HIS A N 1
ATOM 2901 C CA . HIS A 1 384 ? 1.366 -2.493 -24.160 1.00 92.06 384 HIS A CA 1
ATOM 2902 C C . HIS A 1 384 ? 2.423 -2.538 -25.277 1.00 92.06 384 HIS A C 1
ATOM 2904 O O . HIS A 1 384 ? 2.174 -1.981 -26.349 1.00 92.06 384 HIS A O 1
ATOM 2910 N N . PRO A 1 385 ? 3.596 -3.162 -25.062 1.00 93.25 385 PRO A N 1
ATOM 2911 C CA . PRO A 1 385 ? 4.587 -3.367 -26.123 1.00 93.25 385 PRO A CA 1
ATOM 2912 C C . PRO A 1 385 ? 4.072 -4.332 -27.211 1.00 93.25 385 PRO A C 1
ATOM 2914 O O . PRO A 1 385 ? 3.119 -5.065 -26.951 1.00 93.25 385 PRO A O 1
ATOM 2917 N N . PRO A 1 386 ? 4.716 -4.409 -28.397 1.00 95.31 386 PRO A N 1
ATOM 2918 C CA . PRO A 1 386 ? 4.269 -5.270 -29.504 1.00 95.31 386 PRO A CA 1
ATOM 2919 C C . PRO A 1 386 ? 4.114 -6.756 -29.147 1.00 95.31 386 PRO A C 1
ATOM 2921 O O . PRO A 1 386 ? 3.267 -7.448 -29.694 1.00 95.31 386 PRO A O 1
ATOM 2924 N N . VAL A 1 387 ? 4.871 -7.261 -28.167 1.00 95.44 387 VAL A N 1
ATOM 2925 C CA . VAL A 1 387 ? 4.693 -8.633 -27.650 1.00 95.44 387 VAL A CA 1
ATOM 2926 C C . VAL A 1 387 ? 3.303 -8.866 -27.034 1.00 95.44 387 VAL A C 1
ATOM 2928 O O . VAL A 1 387 ? 2.881 -10.002 -26.883 1.00 95.44 387 VAL A O 1
ATOM 2931 N N . CYS A 1 388 ? 2.558 -7.815 -26.684 1.00 95.44 388 CYS A N 1
ATOM 2932 C CA . CYS A 1 388 ? 1.174 -7.901 -26.215 1.00 95.44 388 CYS A CA 1
ATOM 2933 C C . CYS A 1 388 ? 0.138 -7.891 -27.352 1.00 95.44 388 CYS A C 1
ATOM 2935 O O . CYS A 1 388 ? -1.067 -7.863 -27.072 1.00 95.44 388 CYS A O 1
ATOM 2937 N N . ASP A 1 389 ? 0.560 -7.853 -28.615 1.00 94.50 389 ASP A N 1
ATOM 2938 C CA . ASP A 1 389 ? -0.349 -7.912 -29.756 1.00 94.50 389 ASP A CA 1
ATOM 2939 C C . ASP A 1 389 ? -0.999 -9.302 -29.824 1.00 94.50 389 ASP A C 1
ATOM 2941 O O . ASP A 1 389 ? -0.333 -10.329 -29.722 1.00 94.50 389 ASP A O 1
ATOM 2945 N N . GLY A 1 390 ? -2.331 -9.334 -29.911 1.00 93.31 390 GLY A N 1
ATOM 2946 C CA . GLY A 1 390 ? -3.112 -10.575 -29.853 1.00 93.31 390 GLY A CA 1
ATOM 2947 C C . GLY A 1 390 ? -3.356 -11.145 -28.448 1.00 93.31 390 GLY A C 1
ATOM 2948 O O . GLY A 1 390 ? -3.974 -12.196 -28.335 1.00 93.31 390 GLY A O 1
ATOM 2949 N N . CYS A 1 391 ? -2.924 -10.471 -27.373 1.00 95.81 391 CYS A N 1
ATOM 2950 C CA . CYS A 1 391 ? -3.219 -10.910 -26.004 1.00 95.81 391 CYS A CA 1
ATOM 2951 C C . CYS A 1 391 ? -4.715 -10.758 -25.670 1.00 95.81 391 CYS A C 1
ATOM 2953 O O . CYS A 1 391 ? -5.237 -9.640 -25.666 1.00 95.81 391 CYS A O 1
ATOM 2955 N N . SER A 1 392 ? -5.380 -11.854 -25.300 1.00 94.31 392 SER A N 1
ATOM 2956 C CA . SER A 1 392 ? -6.802 -11.891 -24.917 1.00 94.31 392 SER A CA 1
ATOM 2957 C C . SER A 1 392 ? -7.124 -11.010 -23.700 1.00 94.31 392 SER A C 1
ATOM 2959 O O . SER A 1 392 ? -8.191 -10.408 -23.621 1.00 94.31 392 SER A O 1
ATOM 2961 N N . MET A 1 393 ? -6.169 -10.866 -22.776 1.00 91.38 393 MET A N 1
ATOM 2962 C CA . MET A 1 393 ? -6.317 -10.082 -21.543 1.00 91.38 393 MET A CA 1
ATOM 2963 C C . MET A 1 393 ? -5.878 -8.620 -21.684 1.00 91.38 393 MET A C 1
ATOM 2965 O O . MET A 1 393 ? -5.841 -7.893 -20.690 1.00 91.38 393 MET A O 1
ATOM 2969 N N . ARG A 1 394 ? -5.524 -8.159 -22.893 1.00 90.19 394 ARG A N 1
ATOM 2970 C CA . ARG A 1 394 ? -4.969 -6.811 -23.107 1.00 90.19 394 ARG A CA 1
ATOM 2971 C C . ARG A 1 394 ? -5.876 -5.704 -22.569 1.00 90.19 394 ARG A C 1
ATOM 2973 O O . ARG A 1 394 ? -5.380 -4.786 -21.927 1.00 90.19 394 ARG A O 1
ATOM 2980 N N . SER A 1 395 ? -7.187 -5.816 -22.777 1.00 85.06 395 SER A N 1
ATOM 2981 C CA . SER A 1 395 ? -8.172 -4.821 -22.334 1.00 85.06 395 SER A CA 1
ATOM 2982 C C . SER A 1 395 ? -8.405 -4.789 -20.822 1.00 85.06 395 SER A C 1
ATOM 2984 O O . SER A 1 395 ? -9.117 -3.908 -20.365 1.00 85.06 395 SER A O 1
ATOM 2986 N N . HIS A 1 396 ? -7.849 -5.732 -20.061 1.00 84.38 396 HIS A N 1
ATOM 2987 C CA . HIS A 1 396 ? -7.974 -5.828 -18.600 1.00 84.38 396 HIS A CA 1
ATOM 2988 C C . HIS A 1 396 ? -6.626 -5.608 -17.897 1.00 84.38 396 HIS A C 1
ATOM 2990 O O . HIS A 1 396 ? -6.524 -5.679 -16.680 1.00 84.38 396 HIS A O 1
ATOM 2996 N N . CYS A 1 397 ? -5.557 -5.374 -18.660 1.00 86.50 397 CYS A N 1
ATOM 2997 C CA . CYS A 1 397 ? -4.192 -5.333 -18.159 1.00 86.50 397 CYS A CA 1
ATOM 2998 C C . CYS A 1 397 ? -3.631 -3.916 -18.274 1.00 86.50 397 CYS A C 1
ATOM 3000 O O . CYS A 1 397 ? -3.634 -3.352 -19.366 1.00 86.50 397 CYS A O 1
ATOM 3002 N N . PHE A 1 398 ? -3.036 -3.393 -17.198 1.00 83.25 398 PHE A N 1
ATOM 3003 C CA . PHE A 1 398 ? -2.277 -2.134 -17.240 1.00 83.25 398 PHE A CA 1
ATOM 3004 C C . PHE A 1 398 ? -1.038 -2.203 -18.157 1.00 83.25 398 PHE A C 1
ATOM 3006 O O . PHE A 1 398 ? -0.415 -1.192 -18.445 1.00 83.25 398 PHE A O 1
ATOM 3013 N N . GLY A 1 399 ? -0.649 -3.384 -18.638 1.00 88.69 399 GLY A N 1
ATOM 3014 C CA . GLY A 1 399 ? 0.547 -3.544 -19.459 1.00 88.69 399 GLY A CA 1
ATOM 3015 C C . GLY A 1 399 ? 1.820 -3.369 -18.639 1.00 88.69 399 GLY A C 1
ATOM 3016 O O . GLY A 1 399 ? 1.880 -3.768 -17.477 1.00 88.69 399 GLY A O 1
ATOM 3017 N N . LEU A 1 400 ? 2.857 -2.819 -19.265 1.00 88.88 400 LEU A N 1
ATOM 3018 C CA . LEU A 1 400 ? 4.181 -2.646 -18.680 1.00 88.88 400 LEU A CA 1
ATOM 3019 C C . LEU A 1 400 ? 4.461 -1.170 -18.401 1.00 88.88 400 LEU A C 1
ATOM 3021 O O . LEU A 1 400 ? 4.110 -0.301 -19.198 1.00 88.88 400 LEU A O 1
ATOM 3025 N N . ARG A 1 401 ? 5.150 -0.883 -17.293 1.00 87.00 401 ARG A N 1
ATOM 3026 C CA . ARG A 1 401 ? 5.657 0.468 -17.034 1.00 87.00 401 ARG A CA 1
ATOM 3027 C C . ARG A 1 401 ? 6.750 0.821 -18.040 1.00 87.00 401 ARG A C 1
ATOM 3029 O O . ARG A 1 401 ? 7.680 0.037 -18.232 1.00 87.00 401 ARG A O 1
ATOM 3036 N N . ARG A 1 402 ? 6.703 2.026 -18.610 1.00 87.19 402 ARG A N 1
ATOM 3037 C CA . ARG A 1 402 ? 7.719 2.524 -19.558 1.00 87.19 402 ARG A CA 1
ATOM 3038 C C . ARG A 1 402 ? 9.124 2.442 -18.985 1.00 87.19 402 ARG A C 1
ATOM 3040 O O . ARG A 1 402 ? 9.993 1.830 -19.596 1.00 87.19 402 ARG A O 1
ATOM 3047 N N . ARG A 1 403 ? 9.306 2.932 -17.754 1.00 86.00 403 ARG A N 1
ATOM 3048 C CA . ARG A 1 403 ? 10.611 2.904 -17.083 1.00 86.00 403 ARG A CA 1
ATOM 3049 C C . ARG A 1 403 ? 11.159 1.491 -16.887 1.00 86.00 403 ARG A C 1
ATOM 3051 O O . ARG A 1 403 ? 12.363 1.282 -16.975 1.00 86.00 403 ARG A O 1
ATOM 3058 N N . TYR A 1 404 ? 10.287 0.513 -16.651 1.00 89.62 404 TYR A N 1
ATOM 3059 C CA . TYR A 1 404 ? 10.704 -0.883 -16.589 1.00 89.62 404 TYR A CA 1
ATOM 3060 C C . TYR A 1 404 ? 11.189 -1.364 -17.961 1.00 89.62 404 TYR A C 1
ATOM 3062 O O . TYR A 1 404 ? 12.277 -1.925 -18.063 1.00 89.62 404 TYR A O 1
ATOM 3070 N N . ALA A 1 405 ? 10.412 -1.102 -19.016 1.00 91.56 405 ALA A N 1
ATOM 3071 C CA . ALA A 1 405 ? 10.752 -1.505 -20.378 1.00 91.56 405 ALA A CA 1
ATOM 3072 C C . ALA A 1 405 ? 12.063 -0.875 -20.879 1.00 91.56 405 ALA A C 1
ATOM 3074 O O . ALA A 1 405 ? 12.844 -1.552 -21.538 1.00 91.56 405 ALA A O 1
ATOM 3075 N N . GLU A 1 406 ? 12.334 0.385 -20.532 1.00 91.06 406 GLU A N 1
ATOM 3076 C CA . GLU A 1 406 ? 13.600 1.068 -20.841 1.00 91.06 406 GLU A CA 1
ATOM 3077 C C . GLU A 1 406 ? 14.814 0.353 -20.236 1.00 91.06 406 GLU A C 1
ATOM 3079 O O . GLU A 1 406 ? 15.865 0.258 -20.866 1.00 91.06 406 GLU A O 1
ATOM 3084 N N . LEU A 1 407 ? 14.680 -0.146 -19.005 1.00 90.81 407 LEU A N 1
ATOM 3085 C CA . LEU A 1 407 ? 15.801 -0.696 -18.245 1.00 90.81 407 LEU A CA 1
ATOM 3086 C C . LEU A 1 407 ? 15.983 -2.202 -18.439 1.00 90.81 407 LEU A C 1
ATOM 3088 O O . LEU A 1 407 ? 17.116 -2.688 -18.391 1.00 90.81 407 LEU A O 1
ATOM 3092 N N . PHE A 1 408 ? 14.890 -2.939 -18.621 1.00 92.50 408 PHE A N 1
ATOM 3093 C CA . PHE A 1 408 ? 14.877 -4.403 -18.632 1.00 92.50 408 PHE A CA 1
ATOM 3094 C C . PHE A 1 408 ? 14.323 -5.010 -19.924 1.00 92.50 408 PHE A C 1
ATOM 3096 O O . PHE A 1 408 ? 14.428 -6.221 -20.109 1.00 92.50 408 PHE A O 1
ATOM 3103 N N . GLY A 1 409 ? 13.758 -4.198 -20.819 1.00 94.31 409 GLY A N 1
ATOM 3104 C CA . GLY A 1 409 ? 13.055 -4.673 -22.005 1.00 94.31 409 GLY A CA 1
ATOM 3105 C C . GLY A 1 409 ? 11.647 -5.196 -21.704 1.00 94.31 409 GLY A C 1
ATOM 3106 O O . GLY A 1 409 ? 11.115 -5.054 -20.602 1.00 94.31 409 GLY A O 1
ATOM 3107 N N . ALA A 1 410 ? 11.027 -5.796 -22.721 1.00 94.94 410 ALA A N 1
ATOM 3108 C CA . ALA A 1 410 ? 9.675 -6.358 -22.654 1.00 94.94 410 ALA A CA 1
ATOM 3109 C C . ALA A 1 410 ? 9.648 -7.895 -22.785 1.00 94.94 410 ALA A C 1
ATOM 3111 O O . ALA A 1 410 ? 8.573 -8.495 -22.768 1.00 94.94 410 ALA A O 1
ATOM 3112 N N . ASP A 1 411 ? 10.816 -8.535 -22.887 1.00 93.88 411 ASP A N 1
ATOM 3113 C CA . ASP A 1 411 ? 10.961 -9.954 -23.242 1.00 93.88 411 ASP A CA 1
ATOM 3114 C C . ASP A 1 411 ? 10.459 -10.917 -22.161 1.00 93.88 411 ASP A C 1
ATOM 3116 O O . ASP A 1 411 ? 10.287 -12.105 -22.420 1.00 93.88 411 ASP A O 1
ATOM 3120 N N . GLU A 1 412 ? 10.206 -10.435 -20.944 1.00 94.50 412 GLU A N 1
ATOM 3121 C CA . GLU A 1 412 ? 9.634 -11.232 -19.852 1.00 94.50 412 GLU A CA 1
ATOM 3122 C C . GLU A 1 412 ? 8.106 -11.353 -19.923 1.00 94.50 412 GLU A C 1
ATOM 3124 O O . GLU A 1 412 ? 7.521 -12.193 -19.235 1.00 94.50 412 GLU A O 1
ATOM 3129 N N . LEU A 1 413 ? 7.442 -10.550 -20.761 1.00 95.88 413 LEU A N 1
ATOM 3130 C CA . LEU A 1 413 ? 5.993 -10.615 -20.923 1.00 95.88 413 LEU A CA 1
ATOM 3131 C C . LEU A 1 413 ? 5.574 -11.924 -21.602 1.00 95.88 413 LEU A C 1
ATOM 3133 O O . LEU A 1 413 ? 6.240 -12.440 -22.502 1.00 95.88 413 LEU A O 1
ATOM 3137 N N . ARG A 1 414 ? 4.450 -12.482 -21.152 1.00 95.94 414 ARG A N 1
ATOM 3138 C CA . ARG A 1 414 ? 3.892 -13.752 -21.641 1.00 95.94 414 ARG A CA 1
ATOM 3139 C C . ARG A 1 414 ? 2.400 -13.566 -21.953 1.00 95.94 414 ARG A C 1
ATOM 3141 O O . ARG A 1 414 ? 1.575 -13.895 -21.109 1.00 95.94 414 ARG A O 1
ATOM 3148 N N . PRO A 1 415 ? 2.036 -12.955 -23.094 1.00 95.69 415 PRO A N 1
ATOM 3149 C CA . PRO A 1 415 ? 0.636 -12.679 -23.426 1.00 95.69 415 PRO A CA 1
ATOM 3150 C C . PRO A 1 415 ? -0.213 -13.958 -23.419 1.00 95.69 415 PRO A C 1
ATOM 3152 O O . PRO A 1 415 ? 0.275 -15.038 -23.748 1.00 95.69 415 PRO A O 1
ATOM 3155 N N . TYR A 1 416 ? -1.493 -13.821 -23.081 1.00 95.81 416 TYR A N 1
ATOM 3156 C CA . TYR A 1 416 ? -2.446 -14.925 -23.135 1.00 95.81 416 TYR A CA 1
ATOM 3157 C C . TYR A 1 416 ? -3.012 -15.044 -24.556 1.00 95.81 416 TYR A C 1
ATOM 3159 O O . TYR A 1 416 ? -3.643 -14.089 -25.012 1.00 95.81 416 TYR A O 1
ATOM 3167 N N . PRO A 1 417 ? -2.800 -16.164 -25.271 1.00 93.25 417 PRO A N 1
ATOM 3168 C CA . PRO A 1 417 ? -3.347 -16.336 -26.618 1.00 93.25 417 PRO A CA 1
ATOM 3169 C C . PRO A 1 417 ? -4.875 -16.503 -26.609 1.00 93.25 417 PRO A C 1
ATOM 3171 O O . PRO A 1 417 ? -5.552 -16.055 -27.527 1.00 93.25 417 PRO A O 1
ATOM 3174 N N . GLU A 1 418 ? -5.421 -17.101 -25.550 1.00 92.62 418 GLU A N 1
ATOM 3175 C CA . GLU A 1 418 ? -6.855 -17.321 -25.330 1.00 92.62 418 GLU A CA 1
ATOM 3176 C C . GLU A 1 418 ? -7.256 -16.768 -23.961 1.00 92.62 418 GLU A C 1
ATOM 3178 O O . GLU A 1 418 ? -6.383 -16.450 -23.151 1.00 92.62 418 GLU A O 1
ATOM 3183 N N . ASN A 1 419 ? -8.552 -16.574 -23.697 1.00 88.38 419 ASN A N 1
ATOM 3184 C CA . ASN A 1 419 ? -9.006 -16.075 -22.397 1.00 88.38 419 ASN A CA 1
ATOM 3185 C C . ASN A 1 419 ? -8.751 -17.142 -21.310 1.00 88.38 419 ASN A C 1
ATOM 3187 O O . ASN A 1 419 ? -9.397 -18.187 -21.337 1.00 88.38 419 ASN A O 1
ATOM 3191 N N . PRO A 1 420 ? -7.858 -16.902 -20.329 1.00 85.12 420 PRO A N 1
ATOM 3192 C CA . PRO A 1 420 ? -7.552 -17.884 -19.291 1.00 85.12 420 PRO A CA 1
ATOM 3193 C C . PRO A 1 420 ? -8.693 -18.081 -18.277 1.00 85.12 420 PRO A C 1
ATOM 3195 O O . PRO A 1 420 ? -8.595 -18.968 -17.434 1.00 85.12 420 PRO A O 1
ATOM 3198 N N . ARG A 1 421 ? -9.757 -17.262 -18.325 1.00 80.44 421 ARG A N 1
ATOM 3199 C CA . ARG A 1 421 ? -10.931 -17.376 -17.441 1.00 80.44 421 ARG A CA 1
ATOM 3200 C C . ARG A 1 421 ? -12.103 -18.165 -18.051 1.00 80.44 421 ARG A C 1
ATOM 3202 O O . ARG A 1 421 ? -13.108 -18.321 -17.364 1.00 80.44 421 ARG A O 1
ATOM 3209 N N . GLY A 1 422 ? -11.956 -18.692 -19.273 1.00 64.31 422 GLY A N 1
ATOM 3210 C CA . GLY A 1 422 ? -13.031 -19.375 -20.010 1.00 64.31 422 GLY A CA 1
ATOM 3211 C C . GLY A 1 422 ? -13.834 -18.432 -20.889 1.00 64.31 422 GLY A C 1
ATOM 3212 O O . GLY A 1 422 ? -14.256 -17.365 -20.390 1.00 64.31 422 GLY A O 1
#

Radius of gyration: 23.53 Å; chains: 1; bounding box: 49×58×62 Å